Protein AF-A0A9D8TPX3-F1 (afdb_monomer)

Mean predicted aligned error: 8.36 Å

Structure (mmCIF, N/CA/C/O backbone):
data_AF-A0A9D8TPX3-F1
#
_entry.id   AF-A0A9D8TPX3-F1
#
loop_
_atom_site.group_PDB
_atom_site.id
_atom_site.type_symbol
_atom_site.label_atom_id
_atom_site.label_alt_id
_atom_site.label_comp_id
_atom_site.label_asym_id
_atom_site.label_entity_id
_atom_site.label_seq_id
_atom_site.pdbx_PDB_ins_code
_atom_site.Cartn_x
_atom_site.Cartn_y
_atom_site.Cartn_z
_atom_site.occupancy
_atom_site.B_iso_or_equiv
_atom_site.auth_seq_id
_atom_site.auth_comp_id
_atom_site.auth_asym_id
_atom_site.auth_atom_id
_atom_site.pdbx_PDB_model_num
ATOM 1 N N . MET A 1 1 ? 10.895 -6.460 3.188 1.00 31.44 1 MET A N 1
ATOM 2 C CA . MET A 1 1 ? 9.768 -7.188 3.809 1.00 31.44 1 MET A CA 1
ATOM 3 C C . MET A 1 1 ? 9.771 -8.560 3.177 1.00 31.44 1 MET A C 1
ATOM 5 O O . MET A 1 1 ? 9.708 -8.625 1.962 1.00 31.44 1 MET A O 1
ATOM 9 N N . GLN A 1 2 ? 9.970 -9.607 3.968 1.00 29.22 2 GLN A N 1
ATOM 10 C CA . GLN A 1 2 ? 10.297 -10.954 3.487 1.00 29.22 2 GLN A CA 1
ATOM 11 C C . GLN A 1 2 ? 9.106 -11.906 3.665 1.00 29.22 2 GLN A C 1
ATOM 13 O O . GLN A 1 2 ? 9.267 -13.013 4.153 1.00 29.22 2 GLN A O 1
ATOM 18 N N . CYS A 1 3 ? 7.894 -11.410 3.399 1.00 34.66 3 CYS A N 1
ATOM 19 C CA . CYS A 1 3 ? 6.695 -12.238 3.454 1.00 34.66 3 CYS A CA 1
ATOM 20 C C . CYS A 1 3 ? 5.792 -11.882 2.271 1.00 34.66 3 CYS A C 1
ATOM 22 O O . CYS A 1 3 ? 5.006 -10.924 2.319 1.00 34.66 3 CYS A O 1
ATOM 24 N N . GLY A 1 4 ? 5.909 -12.657 1.194 1.00 38.91 4 GLY A N 1
ATOM 25 C CA . GLY A 1 4 ? 4.759 -12.908 0.328 1.00 38.91 4 GLY A CA 1
ATOM 26 C C . GLY A 1 4 ? 3.651 -13.586 1.145 1.00 38.91 4 GLY A C 1
ATOM 27 O O . GLY A 1 4 ? 3.927 -14.231 2.150 1.00 38.91 4 GLY A O 1
ATOM 28 N N . LYS A 1 5 ? 2.377 -13.442 0.763 1.00 46.66 5 LYS A N 1
ATOM 29 C CA . LYS A 1 5 ? 1.251 -14.022 1.532 1.00 46.66 5 LYS A CA 1
ATOM 30 C C . LYS A 1 5 ? 1.248 -15.561 1.588 1.00 46.66 5 LYS A C 1
ATOM 32 O O . LYS A 1 5 ? 0.529 -16.113 2.413 1.00 46.66 5 LYS A O 1
ATOM 37 N N . ASN A 1 6 ? 2.051 -16.219 0.749 1.00 42.62 6 ASN A N 1
ATOM 38 C CA . ASN A 1 6 ? 2.231 -17.675 0.729 1.00 42.62 6 ASN A CA 1
ATOM 39 C C . ASN A 1 6 ? 3.418 -18.147 1.583 1.00 42.62 6 ASN A C 1
ATOM 41 O O . ASN A 1 6 ? 3.546 -19.339 1.846 1.00 42.62 6 ASN A O 1
ATOM 45 N N . GLU A 1 7 ? 4.271 -17.230 2.041 1.00 49.31 7 GLU A N 1
ATOM 46 C CA . GLU A 1 7 ? 5.311 -17.550 3.009 1.00 49.31 7 GLU A CA 1
ATOM 47 C C . GLU A 1 7 ? 4.696 -17.462 4.401 1.00 49.31 7 GLU A C 1
ATOM 49 O O . GLU A 1 7 ? 4.294 -16.392 4.871 1.00 49.31 7 GLU A O 1
ATOM 54 N N . PHE A 1 8 ? 4.605 -18.607 5.071 1.00 56.69 8 PHE A N 1
ATOM 55 C CA . PHE A 1 8 ? 4.251 -18.621 6.478 1.00 56.69 8 PHE A CA 1
ATOM 56 C C . PHE A 1 8 ? 5.347 -17.890 7.251 1.00 56.69 8 PHE A C 1
ATOM 58 O O . PHE A 1 8 ? 6.537 -18.186 7.126 1.00 56.69 8 PHE A O 1
ATOM 65 N N . SER A 1 9 ? 4.940 -16.927 8.075 1.00 62.47 9 SER A N 1
ATOM 66 C CA . SER A 1 9 ? 5.831 -16.381 9.087 1.00 62.47 9 SER A CA 1
ATOM 67 C C . SER A 1 9 ? 6.378 -17.534 9.938 1.00 62.47 9 SER A C 1
ATOM 69 O O . SER A 1 9 ? 5.677 -18.520 10.183 1.00 62.47 9 SER A O 1
ATOM 71 N N . ASN A 1 10 ? 7.615 -17.392 10.415 1.00 67.75 10 ASN A N 1
ATOM 72 C CA . ASN A 1 10 ? 8.197 -18.258 11.441 1.00 67.75 10 ASN A CA 1
ATOM 73 C C . ASN A 1 10 ? 8.081 -17.560 12.807 1.00 67.75 10 ASN A C 1
ATOM 75 O O . ASN A 1 10 ? 9.083 -17.053 13.322 1.00 67.75 10 ASN A O 1
ATOM 79 N N . PRO A 1 11 ? 6.869 -17.428 13.390 1.00 71.31 11 PRO A N 1
ATOM 80 C CA . PRO A 1 11 ? 6.713 -16.731 14.651 1.00 71.31 11 PRO A CA 1
ATOM 81 C C . PRO A 1 11 ? 7.379 -17.531 15.768 1.00 71.31 11 PRO A C 1
ATOM 83 O O . PRO A 1 11 ? 7.273 -18.755 15.839 1.00 71.31 11 PRO A O 1
ATOM 86 N N . THR A 1 12 ? 8.018 -16.831 16.703 1.00 75.00 12 THR A N 1
ATOM 87 C CA . THR A 1 12 ? 8.433 -17.471 17.951 1.00 75.00 12 THR A CA 1
ATOM 88 C C . THR A 1 12 ? 7.216 -17.658 18.856 1.00 75.00 12 THR A C 1
ATOM 90 O O . THR A 1 12 ? 6.515 -16.698 19.200 1.00 75.00 12 THR A O 1
ATOM 93 N N . TYR A 1 13 ? 6.958 -18.910 19.231 1.00 81.25 13 TYR A N 1
ATOM 94 C CA . TYR A 1 13 ? 5.854 -19.333 20.095 1.00 81.25 13 TYR A CA 1
ATOM 95 C C . TYR A 1 13 ? 6.186 -19.118 21.575 1.00 81.25 13 TYR A C 1
ATOM 97 O O . TYR A 1 13 ? 6.232 -20.048 22.377 1.00 81.25 13 TYR A O 1
ATOM 105 N N . GLU A 1 14 ? 6.463 -17.871 21.934 1.00 84.12 14 GLU A N 1
ATOM 106 C CA . GLU A 1 14 ? 6.859 -17.500 23.287 1.00 84.12 14 GLU A CA 1
ATOM 107 C C . GLU A 1 14 ? 5.661 -17.063 24.136 1.00 84.12 14 GLU A C 1
ATOM 109 O O . GLU A 1 14 ? 4.784 -16.315 23.694 1.00 84.12 14 GLU A O 1
ATOM 114 N N . PHE A 1 15 ? 5.663 -17.473 25.405 1.00 86.62 15 PHE A N 1
ATOM 115 C CA . PHE A 1 15 ? 4.741 -16.976 26.428 1.00 86.62 15 PHE A CA 1
ATOM 116 C C . PHE A 1 15 ? 5.252 -15.654 27.010 1.00 86.62 15 PHE A C 1
ATOM 118 O O . PHE A 1 15 ? 5.532 -15.536 28.201 1.00 86.62 15 PHE A O 1
ATOM 125 N N . THR A 1 16 ? 5.403 -14.657 26.144 1.00 88.94 16 THR A N 1
ATOM 126 C CA . THR A 1 16 ? 5.847 -13.308 26.502 1.00 88.94 16 THR A CA 1
ATOM 127 C C . THR A 1 16 ? 4.695 -12.314 26.402 1.00 88.94 16 THR A C 1
ATOM 129 O O . THR A 1 16 ? 3.761 -12.479 25.609 1.00 88.94 16 THR A O 1
ATOM 132 N N . SER A 1 17 ? 4.739 -11.290 27.257 1.00 88.00 17 SER A N 1
ATOM 133 C CA . SER A 1 17 ? 3.753 -10.209 27.243 1.00 88.00 17 SER A CA 1
ATOM 134 C C . SER A 1 17 ? 4.043 -9.257 26.085 1.00 88.00 17 SER A C 1
ATOM 136 O O . SER A 1 17 ? 5.183 -8.818 25.939 1.00 88.00 17 SER A O 1
ATOM 138 N N . LYS A 1 18 ? 3.026 -8.904 25.293 1.00 89.00 18 LYS A N 1
ATOM 139 C CA . LYS A 1 18 ? 3.159 -7.960 24.167 1.00 89.00 18 LYS A CA 1
ATOM 140 C C . LYS A 1 18 ? 3.254 -6.500 24.624 1.00 89.00 18 LYS A C 1
ATOM 142 O O . LYS A 1 18 ? 3.856 -5.678 23.947 1.00 89.00 18 LYS A O 1
ATOM 147 N N . PHE A 1 19 ? 2.672 -6.181 25.777 1.00 89.06 19 PHE A N 1
ATOM 148 C CA . PHE A 1 19 ? 2.662 -4.845 26.380 1.00 89.06 19 PHE A CA 1
ATOM 149 C C . PHE A 1 19 ? 2.569 -4.950 27.910 1.00 89.06 19 PHE A C 1
ATOM 151 O O . PHE A 1 19 ? 2.431 -6.047 28.463 1.00 89.06 19 PHE A O 1
ATOM 158 N N . LYS A 1 20 ? 2.654 -3.822 28.627 1.00 89.44 20 LYS A N 1
ATOM 159 C CA . LYS A 1 20 ? 2.427 -3.807 30.079 1.00 89.44 20 LYS A CA 1
ATOM 160 C C . LYS A 1 20 ? 0.943 -4.041 30.342 1.00 89.44 20 LYS A C 1
ATOM 162 O O . LYS A 1 20 ? 0.111 -3.281 29.865 1.00 89.44 20 LYS A O 1
ATOM 167 N N . LEU A 1 21 ? 0.608 -5.052 31.141 1.00 86.19 21 LEU A N 1
ATOM 168 C CA . LEU A 1 21 ? -0.785 -5.454 31.380 1.00 86.19 21 LEU A CA 1
ATOM 169 C C . LEU A 1 21 ? -1.695 -4.290 31.813 1.00 86.19 21 LEU A C 1
ATOM 171 O O . LEU A 1 21 ? -2.852 -4.242 31.413 1.00 86.19 21 LEU A O 1
ATOM 175 N N . PHE A 1 22 ? -1.186 -3.343 32.606 1.00 86.69 22 PHE A N 1
ATOM 176 C CA . PHE A 1 22 ? -1.988 -2.209 33.066 1.00 86.69 22 PHE A CA 1
ATOM 177 C C . PHE A 1 22 ? -2.320 -1.185 31.971 1.00 86.69 22 PHE A C 1
ATOM 179 O O . PHE A 1 22 ? -3.353 -0.526 32.078 1.00 86.69 22 PHE A O 1
ATOM 186 N N . ASP A 1 23 ? -1.526 -1.110 30.895 1.00 89.62 23 ASP A N 1
ATOM 187 C CA . ASP A 1 23 ? -1.824 -0.247 29.743 1.00 89.62 23 ASP A CA 1
ATOM 188 C C . ASP A 1 23 ? -3.117 -0.684 29.036 1.00 89.62 23 ASP A C 1
ATOM 190 O O . ASP A 1 23 ? -3.863 0.153 28.527 1.00 89.62 23 ASP A O 1
ATOM 194 N N . LEU A 1 24 ? -3.457 -1.977 29.115 1.00 92.00 24 LEU A N 1
ATOM 195 C CA . LEU A 1 24 ? -4.695 -2.541 28.578 1.00 92.00 24 LEU A CA 1
ATOM 196 C C . LEU A 1 24 ? -5.948 -1.899 29.182 1.00 92.00 24 LEU A C 1
ATOM 198 O O . LEU A 1 24 ? -6.939 -1.695 28.486 1.00 92.00 24 LEU A O 1
ATOM 202 N N . PHE A 1 25 ? -5.915 -1.576 30.478 1.00 90.31 25 PHE A N 1
ATOM 203 C CA . PHE A 1 25 ? -7.064 -0.971 31.151 1.00 90.31 25 PHE A CA 1
ATOM 204 C C . PHE A 1 25 ? -7.281 0.484 30.729 1.00 90.31 25 PHE A C 1
ATOM 206 O O . PHE A 1 25 ? -8.421 0.945 30.728 1.00 90.31 25 PHE A O 1
ATOM 213 N N . GLY A 1 26 ? -6.218 1.179 30.310 1.00 91.12 26 GLY A N 1
ATOM 214 C CA . GLY A 1 26 ? -6.318 2.513 29.718 1.00 91.12 26 GLY A CA 1
ATOM 215 C C . GLY A 1 26 ? -7.141 2.521 28.427 1.00 91.12 26 GLY A C 1
ATOM 216 O O . GLY A 1 26 ? -7.861 3.480 28.178 1.00 91.12 26 GLY A O 1
ATOM 217 N N . MET A 1 27 ? -7.141 1.421 27.663 1.00 93.12 27 MET A N 1
ATOM 218 C CA . MET A 1 27 ? -7.883 1.313 26.395 1.00 93.12 27 MET A CA 1
ATOM 219 C C . MET A 1 27 ? -9.403 1.256 26.531 1.00 93.12 27 MET A C 1
ATOM 221 O O . MET A 1 27 ? -10.109 1.294 25.525 1.00 93.12 27 MET A O 1
ATOM 225 N N . PHE A 1 28 ? -9.923 1.168 27.755 1.00 93.44 28 PHE A N 1
ATOM 226 C CA . PHE A 1 28 ? -11.355 1.280 28.022 1.00 93.44 28 PHE A CA 1
ATOM 227 C C . PHE A 1 28 ? -11.825 2.729 28.210 1.00 93.44 28 PHE A C 1
ATOM 229 O O . PHE A 1 28 ? -13.019 2.934 28.406 1.00 93.44 28 PHE A O 1
ATOM 236 N N . LEU A 1 29 ? -10.932 3.722 28.177 1.00 92.06 29 LEU A N 1
ATOM 237 C CA . LEU A 1 29 ? -11.278 5.134 28.362 1.00 92.06 29 LEU A CA 1
ATOM 238 C C . LEU A 1 29 ? -11.762 5.795 27.063 1.00 92.06 29 LEU A C 1
ATOM 240 O O . LEU A 1 29 ? -11.416 5.364 25.963 1.00 92.06 29 LEU A O 1
ATOM 244 N N . PHE A 1 30 ? -12.544 6.868 27.205 1.00 90.00 30 PHE A N 1
ATOM 245 C CA . PHE A 1 30 ? -13.313 7.533 26.142 1.00 90.00 30 PHE A CA 1
ATOM 246 C C . PHE A 1 30 ? -12.545 7.842 24.846 1.00 90.00 30 PHE A C 1
ATOM 248 O O . PHE A 1 30 ? -13.096 7.724 23.750 1.00 90.00 30 PHE A O 1
ATOM 255 N N . ASN A 1 31 ? -11.281 8.240 24.965 1.00 89.06 31 ASN A N 1
ATOM 256 C CA . ASN A 1 31 ? -10.441 8.677 23.848 1.00 89.06 31 ASN A CA 1
ATOM 257 C C . ASN A 1 31 ? -9.099 7.929 23.801 1.00 89.06 31 ASN A C 1
ATOM 259 O O . ASN A 1 31 ? -8.080 8.477 23.383 1.00 89.06 31 ASN A O 1
ATOM 263 N N . ALA A 1 32 ? -9.069 6.696 24.302 1.00 89.69 32 ALA A N 1
ATOM 264 C CA . ALA A 1 32 ? -7.866 5.884 24.240 1.00 89.69 32 ALA A CA 1
ATOM 265 C C . ALA A 1 32 ? -7.685 5.330 22.820 1.00 89.69 32 ALA A C 1
ATOM 267 O O . ALA A 1 32 ? -8.500 4.546 22.334 1.00 89.69 32 ALA A O 1
ATOM 268 N N . SER A 1 33 ? -6.606 5.747 22.165 1.00 87.81 33 SER A N 1
ATOM 269 C CA . SER A 1 33 ? -6.192 5.284 20.841 1.00 87.81 33 SER A CA 1
ATOM 270 C C . SER A 1 33 ? -4.674 5.098 20.822 1.00 87.81 33 SER A C 1
ATOM 272 O O . SER A 1 33 ? -3.963 5.679 21.642 1.00 87.81 33 SER A O 1
ATOM 274 N N . ASP A 1 34 ? -4.187 4.238 19.932 1.00 89.50 34 ASP A N 1
ATOM 275 C CA . ASP A 1 34 ? -2.757 3.954 19.778 1.00 89.50 34 ASP A CA 1
ATOM 276 C C . ASP A 1 34 ? -2.401 3.926 18.288 1.00 89.50 34 ASP A C 1
ATOM 278 O O . ASP A 1 34 ? -2.399 4.965 17.634 1.00 89.50 34 ASP A O 1
ATOM 282 N N . THR A 1 35 ? -2.166 2.745 17.720 1.00 88.81 35 THR A N 1
ATOM 283 C CA . THR A 1 35 ? -1.862 2.576 16.304 1.00 88.81 35 THR A CA 1
ATOM 284 C C . THR A 1 35 ? -2.480 1.291 15.773 1.00 88.81 35 THR A C 1
ATOM 286 O O . THR A 1 35 ? -2.750 0.348 16.518 1.00 88.81 35 THR A O 1
ATOM 289 N N . VAL A 1 36 ? -2.705 1.236 14.463 1.00 88.06 36 VAL A N 1
ATOM 290 C CA . VAL A 1 36 ? -3.122 0.009 13.763 1.00 88.06 36 VAL A CA 1
ATOM 291 C C . VAL A 1 36 ? -1.937 -0.793 13.207 1.00 88.06 36 VAL A C 1
ATOM 293 O O . VAL A 1 36 ? -2.132 -1.861 12.618 1.00 88.06 36 VAL A O 1
ATOM 296 N N . ARG A 1 37 ? -0.713 -0.287 13.396 1.00 87.19 37 ARG A N 1
ATOM 297 C CA . ARG A 1 37 ? 0.564 -0.912 13.021 1.00 87.19 37 ARG A CA 1
ATOM 298 C C . ARG A 1 37 ? 0.835 -2.195 13.837 1.00 87.19 37 ARG A C 1
ATOM 300 O O . ARG A 1 37 ? 0.151 -2.436 14.834 1.00 87.19 37 ARG A O 1
ATOM 307 N N . PRO A 1 38 ? 1.832 -3.021 13.453 1.00 82.69 38 PRO A N 1
ATOM 308 C CA . PRO A 1 38 ? 2.113 -4.299 14.120 1.00 82.69 38 PRO A CA 1
ATOM 309 C C . PRO A 1 38 ? 2.351 -4.241 15.639 1.00 82.69 38 PRO A C 1
ATOM 311 O O . PRO A 1 38 ? 2.154 -5.249 16.307 1.00 82.69 38 PRO A O 1
ATOM 314 N N . ASP A 1 39 ? 2.730 -3.096 16.207 1.00 83.00 39 ASP A N 1
ATOM 315 C CA . ASP A 1 39 ? 2.963 -2.950 17.655 1.00 83.00 39 ASP A CA 1
ATOM 316 C C . ASP A 1 39 ? 1.781 -2.317 18.410 1.00 83.00 39 ASP A C 1
ATOM 318 O O . ASP A 1 39 ? 1.874 -2.053 19.609 1.00 83.00 39 ASP A O 1
ATOM 322 N N . GLY A 1 40 ? 0.666 -2.077 17.716 1.00 88.75 40 GLY A N 1
ATOM 323 C CA . GLY A 1 40 ? -0.497 -1.393 18.268 1.00 88.75 40 GLY A CA 1
ATOM 324 C C . GLY A 1 40 ? -1.249 -2.196 19.319 1.00 88.75 40 GLY A C 1
ATOM 325 O O . GLY A 1 40 ? -1.281 -3.428 19.265 1.00 88.75 40 GLY A O 1
ATOM 326 N N . MET A 1 41 ? -1.881 -1.493 20.258 1.00 91.69 41 MET A N 1
ATOM 327 C CA . MET A 1 41 ? -2.720 -2.048 21.324 1.00 91.69 41 MET A CA 1
ATOM 328 C C . MET A 1 41 ? -4.155 -2.410 20.889 1.00 91.69 41 MET A C 1
ATOM 330 O O . MET A 1 41 ? -4.639 -1.947 19.855 1.00 91.69 41 MET A O 1
ATOM 334 N N . PRO A 1 42 ? -4.878 -3.255 21.656 1.00 92.62 42 PRO A N 1
ATOM 335 C CA . PRO A 1 42 ? -6.264 -3.589 21.335 1.00 92.62 42 PRO A CA 1
ATOM 336 C C . PRO A 1 42 ? -7.199 -2.396 21.535 1.00 92.62 42 PRO A C 1
ATOM 338 O O . PRO A 1 42 ? -7.111 -1.674 22.525 1.00 92.62 42 PRO A O 1
ATOM 341 N N . ILE A 1 43 ? -8.151 -2.243 20.617 1.00 90.81 43 ILE A N 1
ATOM 342 C CA . ILE A 1 43 ? -9.197 -1.220 20.678 1.00 90.81 43 ILE A CA 1
ATOM 343 C C . ILE A 1 43 ? -10.313 -1.758 21.579 1.00 90.81 43 ILE A C 1
ATOM 345 O O . ILE A 1 43 ? -10.982 -2.719 21.206 1.00 90.81 43 ILE A O 1
ATOM 349 N N . LEU A 1 44 ? -10.482 -1.194 22.781 1.00 93.75 44 LEU A N 1
ATOM 350 C CA . LEU A 1 44 ? -11.328 -1.788 23.833 1.00 93.75 44 LEU A CA 1
ATOM 351 C C . LEU A 1 44 ? -12.466 -0.900 24.342 1.00 93.75 44 LEU A C 1
ATOM 353 O O . LEU A 1 44 ? -13.273 -1.358 25.155 1.00 93.75 44 L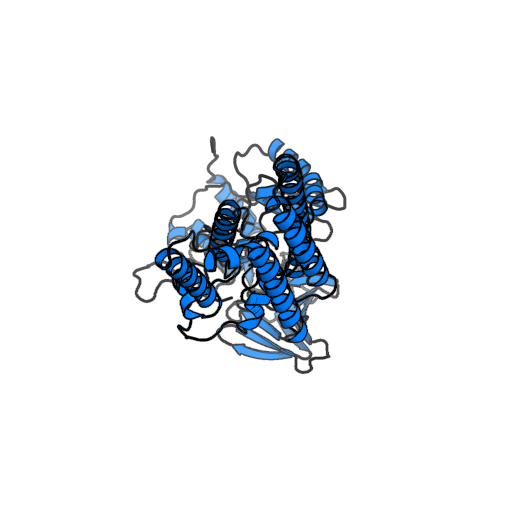EU A O 1
ATOM 357 N N . TYR A 1 45 ? -12.574 0.339 23.868 1.00 93.81 45 TYR A N 1
ATOM 358 C CA . TYR A 1 45 ? -13.607 1.249 24.339 1.00 93.81 45 TYR A CA 1
ATOM 359 C C . TYR A 1 45 ? -15.020 0.717 24.031 1.00 93.81 45 TYR A C 1
ATOM 361 O O . TYR A 1 45 ? -15.388 0.485 22.880 1.00 93.81 45 TYR A O 1
ATOM 369 N N . CYS A 1 46 ? -15.824 0.514 25.081 1.00 94.31 46 CYS A N 1
ATOM 370 C CA . CYS A 1 46 ? -17.171 -0.069 24.999 1.00 94.31 46 CYS A CA 1
ATOM 371 C C . CYS A 1 46 ? -18.279 0.849 25.552 1.00 94.31 46 CYS A C 1
ATOM 373 O O . CYS A 1 46 ? -19.393 0.386 25.818 1.00 94.31 46 CYS A O 1
ATOM 375 N N . GLY A 1 47 ? -17.970 2.131 25.767 1.00 95.25 47 GLY A N 1
ATOM 376 C CA . GLY A 1 47 ? -18.856 3.110 26.399 1.00 95.25 47 GLY A CA 1
ATOM 377 C C . GLY A 1 47 ? -18.800 3.084 27.930 1.00 95.25 47 GLY A C 1
ATOM 378 O O . GLY A 1 47 ? -18.799 2.023 28.564 1.00 95.25 47 GLY A O 1
ATOM 379 N N . VAL A 1 48 ? -18.822 4.267 28.540 1.00 95.81 48 VAL A N 1
ATOM 380 C CA . VAL A 1 48 ? -18.755 4.480 29.992 1.00 95.81 48 VAL A CA 1
ATOM 381 C C . VAL A 1 48 ? -19.944 3.844 30.699 1.00 95.81 48 VAL A C 1
ATOM 383 O O . VAL A 1 48 ? -19.792 3.254 31.770 1.00 95.81 48 VAL A O 1
ATOM 386 N N . LEU A 1 49 ? -21.133 3.902 30.092 1.00 96.25 49 LEU A N 1
ATOM 387 C CA . LEU A 1 49 ? -22.314 3.241 30.643 1.00 96.25 49 LEU A CA 1
ATOM 388 C C . LEU A 1 49 ? -22.097 1.726 30.782 1.00 96.25 49 LEU A C 1
ATOM 390 O O . LEU A 1 49 ? -22.486 1.143 31.795 1.00 96.25 49 LEU A O 1
ATOM 394 N N . SER A 1 50 ? -21.446 1.088 29.807 1.00 96.00 50 SER A N 1
ATOM 395 C CA . SER A 1 50 ? -21.139 -0.343 29.872 1.00 96.00 50 SER A CA 1
ATOM 396 C C . SER A 1 50 ? -20.196 -0.647 31.032 1.00 96.00 50 SER A C 1
ATOM 398 O O . SER A 1 50 ? -20.473 -1.552 31.819 1.00 96.00 50 SER A O 1
ATOM 400 N N . LEU A 1 51 ? -19.136 0.153 31.199 1.00 94.44 51 LEU A N 1
ATOM 401 C CA . LEU A 1 51 ? -18.179 0.019 32.304 1.00 94.44 51 LEU A CA 1
ATOM 402 C C . LEU A 1 51 ? -18.830 0.238 33.673 1.00 94.44 51 LEU A C 1
ATOM 404 O O . LEU A 1 51 ? -18.528 -0.481 34.622 1.00 94.44 51 LEU A O 1
ATOM 408 N N . LEU A 1 52 ? -19.765 1.185 33.772 1.00 94.50 52 LEU A N 1
ATOM 409 C CA . LEU A 1 52 ? -20.530 1.455 34.990 1.00 94.50 52 LEU A CA 1
ATOM 410 C C . LEU A 1 52 ? -21.419 0.269 35.394 1.00 94.50 52 LEU A C 1
ATOM 412 O O . LEU A 1 52 ? -21.552 -0.044 36.580 1.00 94.50 52 LEU A O 1
ATOM 416 N N . LEU A 1 53 ? -22.064 -0.365 34.414 1.00 94.12 53 LEU A N 1
ATOM 417 C CA . LEU A 1 53 ? -23.033 -1.438 34.636 1.00 94.12 53 LEU A CA 1
ATOM 418 C C . LEU A 1 53 ? -22.379 -2.818 34.759 1.00 94.12 53 LEU A C 1
ATOM 420 O O . LEU A 1 53 ? -22.962 -3.714 35.373 1.00 94.12 53 LEU A O 1
ATOM 424 N N . LEU A 1 54 ? -21.172 -3.005 34.222 1.00 93.88 54 LEU A N 1
ATOM 425 C CA . LEU A 1 54 ? -20.483 -4.293 34.229 1.00 93.88 54 LEU A CA 1
ATOM 426 C C . LEU A 1 54 ? -20.338 -4.897 35.638 1.00 93.88 54 LEU A C 1
ATOM 428 O O . LEU A 1 54 ? -20.716 -6.056 35.826 1.00 93.88 54 LEU A O 1
ATOM 432 N N . PRO A 1 55 ? -19.882 -4.154 36.670 1.00 92.62 55 PRO A N 1
ATOM 433 C CA . PRO A 1 55 ? -19.749 -4.713 38.012 1.00 92.62 55 PRO A CA 1
ATOM 434 C C . PRO A 1 55 ? -21.103 -5.119 38.612 1.00 92.62 55 PRO A C 1
ATOM 436 O O . PRO A 1 55 ? -21.172 -6.064 39.403 1.00 92.62 55 PRO A O 1
ATOM 439 N N . LEU A 1 56 ? -22.204 -4.470 38.205 1.00 90.69 56 LEU A N 1
ATOM 440 C CA . LEU A 1 56 ? -23.548 -4.853 38.643 1.00 90.69 56 LEU A CA 1
ATOM 441 C C . LEU A 1 56 ? -23.914 -6.254 38.159 1.00 90.69 56 LEU A C 1
ATOM 443 O O . LEU A 1 56 ? -24.538 -6.991 38.924 1.00 90.69 56 LEU A O 1
ATOM 447 N N . PHE A 1 57 ? -23.495 -6.665 36.958 1.00 92.62 57 PHE A N 1
ATOM 448 C CA . PHE A 1 57 ? -23.692 -8.040 36.487 1.00 92.62 57 PHE A CA 1
ATOM 449 C C . PHE A 1 57 ? -23.073 -9.058 37.457 1.00 92.62 57 PHE A C 1
ATOM 451 O O . PHE A 1 57 ? -23.711 -10.043 37.832 1.00 92.62 57 PHE A O 1
ATOM 458 N N . PHE A 1 58 ? -21.856 -8.785 37.937 1.00 91.25 58 PHE A N 1
ATOM 459 C CA . PHE A 1 58 ? -21.116 -9.696 38.808 1.00 91.25 58 PHE A CA 1
ATOM 460 C C . PHE A 1 58 ? -21.547 -9.645 40.277 1.00 91.25 58 PHE A C 1
ATOM 462 O O . PHE A 1 58 ? -21.360 -10.627 40.992 1.00 91.25 58 PHE A O 1
ATOM 469 N N . ILE A 1 59 ? -22.160 -8.559 40.750 1.00 88.12 59 ILE A N 1
ATOM 470 C CA . ILE A 1 59 ? -22.594 -8.428 42.155 1.00 88.12 59 ILE A CA 1
ATOM 471 C C . ILE A 1 59 ? -24.063 -8.844 42.339 1.00 88.12 59 ILE A C 1
ATOM 473 O O . ILE A 1 59 ? -24.447 -9.367 43.391 1.00 88.12 59 ILE A O 1
ATOM 477 N N . THR A 1 60 ? -24.903 -8.644 41.321 1.00 84.19 60 THR A N 1
ATOM 478 C CA . THR A 1 60 ? -26.353 -8.838 41.436 1.00 84.19 60 THR A CA 1
ATOM 479 C C . THR A 1 60 ? -26.716 -10.313 41.618 1.00 84.19 60 THR A C 1
ATOM 481 O O . THR A 1 60 ? -26.417 -11.164 40.784 1.00 84.19 60 THR A O 1
ATOM 484 N N . ARG A 1 61 ? -27.459 -10.623 42.691 1.00 83.69 61 ARG A N 1
ATOM 485 C CA . ARG A 1 61 ? -27.912 -11.995 43.013 1.00 83.69 61 ARG A CA 1
ATOM 486 C C . ARG A 1 61 ? -28.947 -12.573 42.037 1.00 83.69 61 ARG A C 1
ATOM 488 O O . ARG A 1 61 ? -29.263 -13.753 42.131 1.00 83.69 61 ARG A O 1
ATOM 495 N N . ARG A 1 62 ? -29.473 -11.758 41.116 1.00 86.12 62 ARG A N 1
ATOM 496 C CA . ARG A 1 62 ? -30.383 -12.192 40.041 1.00 86.12 62 ARG A CA 1
ATOM 497 C C . ARG A 1 62 ? -29.707 -13.190 39.095 1.00 86.12 62 ARG A C 1
ATOM 499 O O . ARG A 1 62 ? -30.389 -14.062 38.569 1.00 86.12 62 ARG A O 1
ATOM 506 N N . PHE A 1 63 ? -28.389 -13.084 38.912 1.00 89.56 63 PHE A N 1
ATOM 507 C CA . PHE A 1 63 ? -27.615 -13.985 38.060 1.00 89.56 63 PHE A CA 1
ATOM 508 C C . PHE A 1 63 ? -26.985 -15.114 38.873 1.00 89.56 63 PHE A C 1
ATOM 510 O O . PHE A 1 63 ? -26.447 -14.914 39.970 1.00 89.56 63 PHE A O 1
ATOM 517 N N . ARG A 1 64 ? -27.033 -16.330 38.323 1.00 93.56 64 ARG A N 1
ATOM 518 C CA . ARG A 1 64 ? -26.488 -17.518 38.993 1.00 93.56 64 ARG A CA 1
ATOM 519 C C . ARG A 1 64 ? -24.970 -17.377 39.134 1.00 93.56 64 ARG A C 1
ATOM 521 O O . ARG A 1 64 ? -24.305 -16.811 38.275 1.00 93.56 64 ARG A O 1
ATOM 528 N N . VAL A 1 65 ? -24.391 -17.921 40.208 1.00 94.19 65 VAL A N 1
ATOM 529 C CA . VAL A 1 65 ? -22.927 -17.867 40.431 1.00 94.19 65 VAL A CA 1
ATOM 530 C C . VAL A 1 65 ? -22.165 -18.493 39.258 1.00 94.19 65 VAL A C 1
ATOM 532 O O . VAL A 1 65 ? -21.220 -17.892 38.766 1.00 94.19 65 VAL A O 1
ATOM 535 N N . ARG A 1 66 ? -22.618 -19.653 38.759 1.00 95.69 66 ARG A N 1
ATOM 536 C CA . ARG A 1 66 ? -21.996 -20.347 37.615 1.00 95.69 66 ARG A CA 1
ATOM 537 C C . ARG A 1 66 ? -21.930 -19.477 36.359 1.00 95.69 66 ARG A C 1
ATOM 539 O O . ARG A 1 66 ? -20.918 -19.473 35.677 1.00 95.69 66 ARG A O 1
ATOM 546 N N . GLU A 1 67 ? -22.990 -18.723 36.089 1.00 95.44 67 GLU A N 1
ATOM 547 C CA . GLU A 1 67 ? -23.062 -17.812 34.947 1.00 95.44 67 GLU A CA 1
ATOM 548 C C . GLU A 1 67 ? -22.069 -16.654 35.083 1.00 95.44 67 GLU A C 1
ATOM 550 O O . GLU A 1 67 ? -21.346 -16.348 34.142 1.00 95.44 67 GLU A O 1
ATOM 555 N N . ARG A 1 68 ? -21.975 -16.055 36.275 1.00 94.94 68 ARG A N 1
ATOM 556 C CA . ARG A 1 68 ? -21.006 -14.987 36.557 1.00 94.94 68 ARG A CA 1
ATOM 557 C C . ARG A 1 68 ? -19.561 -15.478 36.463 1.00 94.94 68 ARG A C 1
ATOM 559 O O . ARG A 1 68 ? -18.722 -14.777 35.913 1.00 94.94 68 ARG A O 1
ATOM 566 N N . LEU A 1 69 ? -19.274 -16.683 36.957 1.00 96.44 69 LEU A N 1
ATOM 567 C CA . LEU A 1 69 ? -17.944 -17.289 36.844 1.00 96.44 69 LEU A CA 1
ATOM 568 C C . LEU A 1 69 ? -17.585 -17.611 35.390 1.00 96.44 69 LEU A C 1
ATOM 570 O O . LEU A 1 69 ? -16.468 -17.328 34.976 1.00 96.44 69 LEU A O 1
ATOM 574 N N . ALA A 1 70 ? -18.528 -18.139 34.603 1.00 96.94 70 ALA A N 1
ATOM 575 C CA . ALA A 1 70 ? -18.314 -18.387 33.179 1.00 96.94 70 ALA A CA 1
ATOM 576 C C . ALA A 1 70 ? -18.061 -17.082 32.404 1.00 96.94 70 ALA A C 1
ATOM 578 O O . ALA A 1 70 ? -17.135 -17.014 31.602 1.00 96.94 70 ALA A O 1
ATOM 579 N N . ALA A 1 71 ? -18.831 -16.026 32.688 1.00 96.81 71 ALA A N 1
ATOM 580 C CA . ALA A 1 71 ? -18.619 -14.707 32.096 1.00 96.81 71 ALA A CA 1
ATOM 581 C C . ALA A 1 71 ? -17.238 -14.132 32.450 1.00 96.81 71 ALA A C 1
ATOM 583 O O . ALA A 1 71 ? -16.527 -13.665 31.564 1.00 96.81 71 ALA A O 1
ATOM 584 N N . ALA A 1 72 ? -16.836 -14.210 33.724 1.00 96.88 72 ALA A N 1
ATOM 585 C CA . ALA A 1 72 ? -15.518 -13.761 34.167 1.00 96.88 72 ALA A CA 1
ATOM 586 C C . ALA A 1 72 ? -14.394 -14.558 33.490 1.00 96.88 72 ALA A C 1
ATOM 588 O O . ALA A 1 72 ? -13.422 -13.965 33.037 1.00 96.88 72 ALA A O 1
ATOM 589 N N . LEU A 1 73 ? -14.549 -15.881 33.373 1.00 97.75 73 LEU A N 1
ATOM 590 C CA . LEU A 1 73 ? -13.576 -16.743 32.708 1.00 97.75 73 LEU A CA 1
ATOM 591 C C . LEU A 1 73 ? -13.383 -16.340 31.242 1.00 97.75 73 LEU A C 1
ATOM 593 O O . LEU A 1 73 ? -12.251 -16.123 30.834 1.00 97.75 73 LEU A O 1
ATOM 597 N N . ILE A 1 74 ? -14.467 -16.168 30.478 1.00 97.50 74 ILE A N 1
ATOM 598 C CA . ILE A 1 74 ? -14.379 -15.780 29.060 1.00 97.50 74 ILE A CA 1
ATOM 599 C C . ILE A 1 74 ? -13.727 -14.397 28.904 1.00 97.50 74 ILE A C 1
ATOM 601 O O . ILE A 1 74 ? -12.862 -14.222 28.046 1.00 97.50 74 ILE A O 1
ATOM 605 N N . VAL A 1 75 ? -14.093 -13.423 29.748 1.00 96.81 75 VAL A N 1
ATOM 606 C CA . VAL A 1 75 ? -13.475 -12.085 29.739 1.00 96.81 75 VAL A CA 1
ATOM 607 C C . VAL A 1 75 ? -11.975 -12.174 30.028 1.00 96.81 75 VAL A C 1
ATOM 609 O O . VAL A 1 75 ? -11.179 -11.598 29.290 1.00 96.81 75 VAL A O 1
ATOM 612 N N . LEU A 1 76 ? -11.574 -12.928 31.055 1.00 96.12 76 LEU A N 1
ATOM 613 C CA . LEU A 1 76 ? -10.164 -13.117 31.401 1.00 96.12 76 LEU A CA 1
ATOM 614 C C . LEU A 1 76 ? -9.392 -13.842 30.293 1.00 96.12 76 LEU A C 1
ATOM 616 O O . LEU A 1 76 ? -8.261 -13.460 30.007 1.00 96.12 76 LEU A O 1
ATOM 620 N N . THR A 1 77 ? -9.994 -14.834 29.631 1.00 96.56 77 THR A N 1
ATOM 621 C CA . THR A 1 77 ? -9.387 -15.522 28.482 1.00 96.56 77 THR A CA 1
ATOM 622 C C . THR A 1 77 ? -9.122 -14.560 27.325 1.00 96.56 77 THR A C 1
ATOM 624 O O . THR A 1 77 ? -8.041 -14.604 26.737 1.00 96.56 77 THR A O 1
ATOM 627 N N . LEU A 1 78 ? -10.060 -13.662 27.010 1.00 96.44 78 LEU A N 1
ATOM 628 C CA . LEU A 1 78 ? -9.867 -12.662 25.954 1.00 96.44 78 LEU A CA 1
ATOM 629 C C . LEU A 1 78 ? -8.803 -11.623 26.337 1.00 96.44 78 LEU A C 1
ATOM 631 O O . LEU A 1 78 ? -7.919 -11.342 25.535 1.00 96.44 78 LEU A O 1
ATOM 635 N N . LEU A 1 79 ? -8.813 -11.119 27.576 1.00 95.50 79 LEU A N 1
ATOM 636 C CA . LEU A 1 79 ? -7.783 -10.187 28.062 1.00 95.50 79 LEU A CA 1
ATOM 637 C C . LEU A 1 79 ? -6.377 -10.813 28.044 1.00 95.50 79 LEU A C 1
ATOM 639 O O . LEU A 1 79 ? -5.409 -10.168 27.633 1.00 95.50 79 LEU A O 1
ATOM 643 N N . ALA A 1 80 ? -6.268 -12.084 28.443 1.00 94.56 80 ALA A N 1
ATOM 644 C CA . ALA A 1 80 ? -5.029 -12.848 28.346 1.00 94.56 80 ALA A CA 1
ATOM 645 C C . ALA A 1 80 ? -4.606 -13.062 26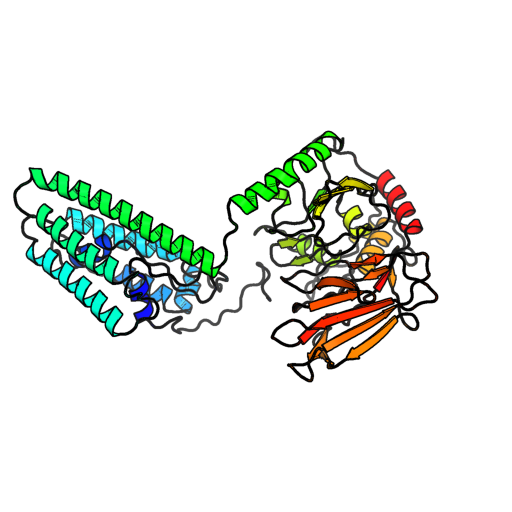.886 1.00 94.56 80 ALA A C 1
ATOM 647 O O . ALA A 1 80 ? -3.416 -12.981 26.590 1.00 94.56 80 ALA A O 1
ATOM 648 N N . SER A 1 81 ? -5.566 -13.266 25.976 1.00 95.12 81 SER A N 1
ATOM 649 C CA . SER A 1 81 ? -5.293 -13.416 24.542 1.00 95.12 81 SER A CA 1
ATOM 650 C C . SER A 1 81 ? -4.660 -12.170 23.935 1.00 95.12 81 SER A C 1
ATOM 652 O O . SER A 1 81 ? -3.713 -12.295 23.171 1.00 95.12 81 SER A O 1
ATOM 654 N N . PHE A 1 82 ? -5.098 -10.973 24.338 1.00 94.25 82 PHE A N 1
ATOM 655 C CA . PHE A 1 82 ? -4.455 -9.736 23.883 1.00 94.25 82 PHE A CA 1
ATOM 656 C C . PHE A 1 82 ? -3.042 -9.565 24.450 1.00 94.25 82 PHE A C 1
ATOM 658 O O . PHE A 1 82 ? -2.174 -8.997 23.796 1.00 94.25 82 PHE A O 1
ATOM 665 N N . SER A 1 83 ? -2.819 -10.025 25.683 1.00 92.69 83 SER A N 1
ATOM 666 C CA . SER A 1 83 ? -1.581 -9.759 26.419 1.00 92.69 83 SER A CA 1
ATOM 667 C C . SER A 1 83 ? -0.464 -10.747 26.081 1.00 92.69 83 SER A C 1
ATOM 669 O O . SER A 1 83 ? 0.697 -10.351 26.032 1.00 92.69 83 SER A O 1
ATOM 671 N N . VAL A 1 84 ? -0.785 -12.024 25.852 1.00 92.38 84 VAL A N 1
ATOM 672 C CA . VAL A 1 84 ? 0.201 -13.096 25.642 1.00 92.38 84 VAL A CA 1
ATOM 673 C C . VAL A 1 84 ? 0.378 -13.370 24.153 1.00 92.38 84 VAL A C 1
ATOM 675 O O . VAL A 1 84 ? -0.562 -13.801 23.487 1.00 92.38 84 VAL A O 1
ATOM 678 N N . LYS A 1 85 ? 1.610 -13.219 23.651 1.00 89.88 85 LYS A N 1
ATOM 679 C CA . LYS A 1 85 ? 1.956 -13.415 22.231 1.00 89.88 85 LYS A CA 1
ATOM 680 C C . LYS A 1 85 ? 1.451 -14.743 21.668 1.00 89.88 85 LYS A C 1
ATOM 682 O O . LYS A 1 85 ? 0.817 -14.761 20.620 1.00 89.88 85 LYS A O 1
ATOM 687 N N . TYR A 1 86 ? 1.692 -15.844 22.377 1.00 90.50 86 TYR A N 1
ATOM 688 C CA . TYR A 1 86 ? 1.242 -17.166 21.943 1.00 90.50 86 TYR A CA 1
ATOM 689 C C . TYR A 1 86 ? -0.284 -17.272 21.791 1.00 90.50 86 TYR A C 1
ATOM 691 O O . TYR A 1 86 ? -0.768 -17.837 20.814 1.00 90.50 86 TYR A O 1
ATOM 699 N N . LEU A 1 87 ? -1.051 -16.712 22.731 1.00 92.56 87 LEU A N 1
ATOM 700 C CA . LEU A 1 87 ? -2.514 -16.759 22.676 1.00 92.56 87 LEU A CA 1
ATOM 701 C C . LEU A 1 87 ? -3.063 -15.872 21.555 1.00 92.56 87 LEU A C 1
ATOM 703 O O . LEU A 1 87 ? -4.004 -16.269 20.876 1.00 92.56 87 LEU A O 1
ATOM 707 N N . ASP A 1 88 ? -2.449 -14.712 21.322 1.00 91.31 88 ASP A N 1
ATOM 708 C CA . ASP A 1 88 ? -2.788 -13.838 20.200 1.00 91.31 88 ASP A CA 1
ATOM 709 C C . ASP A 1 88 ? -2.594 -14.546 18.850 1.00 91.31 88 ASP A C 1
ATOM 711 O O . ASP A 1 88 ? -3.453 -14.465 17.974 1.00 91.31 88 ASP A O 1
ATOM 715 N N . LEU A 1 89 ? -1.511 -15.315 18.696 1.00 89.81 89 LEU A N 1
ATOM 716 C CA . LEU A 1 89 ? -1.247 -16.090 17.480 1.00 89.81 89 LEU A CA 1
ATOM 717 C C . LEU A 1 89 ? -2.338 -17.131 17.193 1.00 89.81 89 LEU A C 1
ATOM 719 O O . LEU A 1 89 ? -2.646 -17.358 16.026 1.00 89.81 89 LEU A O 1
ATOM 723 N N . ILE A 1 90 ? -2.968 -17.728 18.212 1.00 91.75 90 ILE A N 1
ATOM 724 C CA . ILE A 1 90 ? -4.076 -18.684 18.013 1.00 91.75 90 ILE A CA 1
ATOM 725 C C . ILE A 1 90 ? -5.233 -18.013 17.261 1.00 91.75 90 ILE A C 1
ATOM 727 O O . ILE A 1 90 ? -5.771 -18.588 16.315 1.00 91.75 90 ILE A O 1
ATOM 731 N N . TRP A 1 91 ? -5.572 -16.771 17.621 1.00 91.19 91 TRP A N 1
ATOM 732 C CA . TRP A 1 91 ? -6.620 -15.991 16.948 1.00 91.19 91 TRP A CA 1
ATOM 733 C C . TRP A 1 91 ? -6.267 -15.609 15.506 1.00 91.19 91 TRP A C 1
ATOM 735 O O . TRP A 1 91 ? -7.155 -15.271 14.726 1.00 91.19 91 TRP A O 1
ATOM 745 N N . HIS A 1 92 ? -4.991 -15.718 15.142 1.00 87.06 92 HIS A N 1
ATOM 746 C CA . HIS A 1 92 ? -4.465 -15.454 13.807 1.00 87.06 92 HIS A CA 1
ATOM 747 C C . HIS A 1 92 ? -4.098 -16.727 13.038 1.00 87.06 92 HIS A C 1
ATOM 749 O O . HIS A 1 92 ? -3.362 -16.657 12.057 1.00 87.06 92 HIS A O 1
ATOM 755 N N . GLY A 1 93 ? -4.564 -17.901 13.477 1.00 88.50 93 GLY A N 1
ATOM 756 C CA . GLY A 1 93 ? -4.243 -19.163 12.804 1.00 88.50 93 GLY A CA 1
ATOM 757 C C . GLY A 1 93 ? -2.753 -19.509 12.864 1.00 88.50 93 GLY A C 1
ATOM 758 O O . GLY A 1 93 ? -2.212 -20.064 11.915 1.00 88.50 93 GLY A O 1
ATOM 759 N N . PHE A 1 94 ? -2.093 -19.162 13.973 1.00 87.94 94 PHE A N 1
ATOM 760 C CA . PHE A 1 94 ? -0.660 -19.352 14.221 1.00 87.94 94 PHE A CA 1
ATOM 761 C C . PHE A 1 94 ? 0.259 -18.548 13.294 1.00 87.94 94 PHE A C 1
ATOM 763 O O . PHE A 1 94 ? 1.404 -18.932 13.068 1.00 87.94 94 PHE A O 1
ATOM 770 N N . GLN A 1 95 ? -0.223 -17.414 12.783 1.00 81.88 95 GLN A N 1
ATOM 771 C CA . GLN A 1 95 ? 0.549 -16.498 11.947 1.00 81.88 95 GLN A CA 1
ATOM 772 C C . GLN A 1 95 ? 0.666 -15.123 12.590 1.00 81.88 95 GLN A C 1
ATOM 774 O O . GLN A 1 95 ? -0.271 -14.641 13.222 1.00 81.88 95 GLN A O 1
ATOM 779 N N . ALA A 1 96 ? 1.828 -14.485 12.439 1.00 81.12 96 ALA A N 1
ATOM 780 C CA . ALA A 1 96 ? 2.017 -13.132 12.938 1.00 81.12 96 ALA A CA 1
ATOM 781 C C . ALA A 1 96 ? 1.191 -12.144 12.088 1.00 81.12 96 ALA A C 1
ATOM 783 O O . ALA A 1 96 ? 1.425 -12.039 10.880 1.00 81.12 96 ALA A O 1
ATOM 784 N N . PRO A 1 97 ? 0.229 -11.410 12.676 1.00 76.31 97 PRO A N 1
ATOM 785 C CA . PRO A 1 97 ? -0.470 -10.352 11.959 1.00 76.31 97 PRO A CA 1
ATOM 786 C C . PRO A 1 97 ? 0.486 -9.220 11.587 1.00 76.31 97 PRO A C 1
ATOM 788 O O . PRO A 1 97 ? 1.332 -8.810 12.376 1.00 76.31 97 PRO A O 1
ATOM 791 N N . ASN A 1 98 ? 0.307 -8.680 10.383 1.00 73.25 98 ASN A N 1
ATOM 792 C CA . ASN A 1 98 ? 1.120 -7.566 9.899 1.00 73.25 98 ASN A CA 1
ATOM 793 C C . ASN A 1 98 ? 0.521 -6.202 10.293 1.00 73.25 98 ASN A C 1
ATOM 795 O O . ASN A 1 98 ? 1.247 -5.231 10.432 1.00 73.25 98 ASN A O 1
ATOM 799 N N . TRP A 1 99 ? -0.803 -6.118 10.459 1.00 81.50 99 TRP A N 1
ATOM 800 C CA . TRP A 1 99 ? -1.546 -4.909 10.843 1.00 81.50 99 TRP A CA 1
ATOM 801 C C . TRP A 1 99 ? -2.832 -5.305 11.560 1.00 81.50 99 TRP A C 1
ATOM 803 O O . TRP A 1 99 ? -3.438 -6.327 11.210 1.00 81.50 99 TRP A O 1
ATOM 813 N N . LEU A 1 100 ? -3.316 -4.438 12.456 1.00 83.81 100 LEU A N 1
ATOM 814 C CA . LEU A 1 100 ? -4.565 -4.618 13.199 1.00 83.81 100 LEU A CA 1
ATOM 815 C C . LEU A 1 100 ? -4.578 -5.979 13.917 1.00 83.81 100 LEU A C 1
ATOM 817 O O . LEU A 1 100 ? -5.384 -6.849 13.589 1.00 83.81 100 LEU A O 1
ATOM 821 N N . ASN A 1 101 ? -3.664 -6.175 14.868 1.00 84.19 101 ASN A N 1
ATOM 822 C CA . ASN A 1 101 ? -3.509 -7.454 15.570 1.00 84.19 101 ASN A CA 1
ATOM 823 C C . ASN A 1 101 ? -4.806 -7.867 16.272 1.00 84.19 101 ASN A C 1
ATOM 825 O O . ASN A 1 101 ? -5.347 -8.942 16.089 1.00 84.19 101 ASN A O 1
ATOM 829 N N . TYR A 1 102 ? -5.402 -6.981 17.054 1.00 91.12 102 TYR A N 1
ATOM 830 C CA . TYR A 1 102 ? -6.506 -7.390 17.916 1.00 91.12 102 TYR A CA 1
ATOM 831 C C . TYR A 1 102 ? -7.866 -7.138 17.274 1.00 91.12 102 TYR A C 1
ATOM 833 O O . TYR A 1 102 ? -8.776 -6.645 17.936 1.00 91.12 102 TYR A O 1
ATOM 841 N N . ARG A 1 103 ? -8.043 -7.472 15.986 1.00 91.19 103 ARG A N 1
ATOM 842 C CA . ARG A 1 103 ? -9.354 -7.337 15.315 1.00 91.19 103 ARG A CA 1
ATOM 843 C C . ARG A 1 103 ? -10.448 -8.072 16.076 1.00 91.19 103 ARG A C 1
ATOM 845 O O . ARG A 1 103 ? -11.546 -7.552 16.177 1.00 91.19 103 ARG A O 1
ATOM 852 N N . TYR A 1 104 ? -10.135 -9.214 16.688 1.00 93.69 104 TYR A N 1
ATOM 853 C CA . TYR A 1 104 ? -11.067 -9.990 17.514 1.00 93.69 104 TYR A CA 1
ATOM 854 C C . TYR A 1 104 ? -11.471 -9.305 18.839 1.00 93.69 104 TYR A C 1
ATOM 856 O O . TYR A 1 104 ? -12.324 -9.824 19.559 1.00 93.69 104 TYR A O 1
ATOM 864 N N . SER A 1 105 ? -10.942 -8.116 19.156 1.00 95.00 105 SER A N 1
ATOM 865 C CA . SER A 1 105 ? -11.380 -7.289 20.295 1.00 95.00 105 SER A CA 1
ATOM 866 C C . SER A 1 105 ? -12.875 -6.966 20.283 1.00 95.00 105 SER A C 1
ATOM 868 O O . SER A 1 105 ? -13.478 -6.866 21.357 1.00 95.00 105 SER A O 1
ATOM 870 N N . PHE A 1 106 ? -13.510 -6.928 19.101 1.00 95.06 106 PHE A N 1
ATOM 871 C CA . PHE A 1 106 ? -14.963 -6.765 18.985 1.00 95.06 106 PHE A CA 1
ATOM 872 C C . PHE A 1 106 ? -15.734 -7.832 19.781 1.00 95.06 106 PHE A C 1
ATOM 874 O O . PHE A 1 106 ? -16.822 -7.548 20.278 1.00 95.06 106 PHE A O 1
ATOM 881 N N . MET A 1 107 ? -15.178 -9.042 19.942 1.00 97.12 107 MET A N 1
ATOM 882 C CA . MET A 1 107 ? -15.803 -10.117 20.716 1.00 97.12 107 MET A CA 1
ATOM 883 C C . MET A 1 107 ? -15.862 -9.766 22.203 1.00 97.12 107 MET A C 1
ATOM 885 O O . MET A 1 107 ? -16.894 -9.980 22.841 1.00 97.12 107 MET A O 1
ATOM 889 N N . LEU A 1 108 ? -14.785 -9.189 22.755 1.00 97.25 108 LEU A N 1
ATOM 890 C CA . LEU A 1 108 ? -14.786 -8.728 24.141 1.00 97.25 108 LEU A CA 1
ATOM 891 C C . LEU A 1 108 ? -15.787 -7.583 24.312 1.00 97.25 108 LEU A C 1
ATOM 893 O O . LEU A 1 108 ? -16.637 -7.660 25.194 1.00 97.25 108 LEU A O 1
ATOM 897 N N . ILE A 1 109 ? -15.738 -6.568 23.442 1.00 96.75 109 ILE A N 1
ATOM 898 C CA . ILE A 1 109 ? -16.659 -5.420 23.487 1.00 96.75 109 ILE A CA 1
ATOM 899 C C . ILE A 1 109 ? -18.116 -5.898 23.452 1.00 96.75 109 ILE A C 1
ATOM 901 O O . ILE A 1 109 ? -18.917 -5.504 24.301 1.00 96.75 109 ILE A O 1
ATOM 905 N N . PHE A 1 110 ? -18.451 -6.805 22.532 1.00 97.69 110 PHE A N 1
ATOM 906 C CA . PHE A 1 110 ? -19.787 -7.386 22.416 1.00 97.69 110 PHE A CA 1
ATOM 907 C C . PHE A 1 110 ? -20.246 -8.069 23.713 1.00 97.69 110 PHE A C 1
ATOM 909 O O . PHE A 1 110 ? -21.371 -7.845 24.170 1.00 97.69 110 PHE A O 1
ATOM 916 N N . LEU A 1 111 ? -19.380 -8.868 24.344 1.00 97.75 111 LEU A N 1
ATOM 917 C CA . LEU A 1 111 ? -19.690 -9.528 25.614 1.00 97.75 111 LEU A CA 1
ATOM 918 C C . LEU A 1 111 ? -19.899 -8.520 26.747 1.00 97.75 111 LEU A C 1
ATOM 920 O O . LEU A 1 111 ? -20.874 -8.637 27.490 1.00 97.75 111 LEU A O 1
ATOM 924 N N . LEU A 1 112 ? -19.028 -7.513 26.864 1.00 97.69 112 LEU A N 1
ATOM 925 C CA . LEU A 1 112 ? -19.126 -6.492 27.909 1.00 97.69 112 LEU A CA 1
ATOM 926 C C . LEU A 1 112 ? -20.425 -5.686 27.787 1.00 97.69 112 LEU A C 1
ATOM 928 O O . LEU A 1 112 ? -21.151 -5.540 28.772 1.00 97.69 112 LEU A O 1
ATOM 932 N N . VAL A 1 113 ? -20.765 -5.244 26.573 1.00 97.12 113 VAL A N 1
ATOM 933 C CA . VAL A 1 113 ? -22.030 -4.549 26.286 1.00 97.12 113 VAL A CA 1
ATOM 934 C C . VAL A 1 113 ? -23.227 -5.453 26.596 1.00 97.12 113 VAL A C 1
ATOM 936 O O . VAL A 1 113 ? -24.194 -5.010 27.215 1.00 97.12 113 VAL A O 1
ATOM 939 N N . THR A 1 114 ? -23.154 -6.741 26.252 1.00 97.25 114 THR A N 1
ATOM 940 C CA . THR A 1 114 ? -24.219 -7.712 26.552 1.00 97.25 114 THR A CA 1
ATOM 941 C C . THR A 1 114 ? -24.417 -7.890 28.060 1.00 97.25 114 THR A C 1
ATOM 943 O O . THR A 1 114 ? -25.550 -7.877 28.547 1.00 97.25 114 THR A O 1
ATOM 946 N N . PHE A 1 115 ? -23.339 -8.028 28.837 1.00 96.88 115 PHE A N 1
ATOM 947 C CA . PHE A 1 115 ? -23.428 -8.140 30.296 1.00 96.88 115 PHE A CA 1
ATOM 948 C C . PHE A 1 115 ? -23.958 -6.856 30.936 1.00 96.88 115 PHE A C 1
ATOM 950 O O . PHE A 1 115 ? -24.802 -6.931 31.833 1.00 96.88 115 PHE A O 1
ATOM 957 N N . ALA A 1 116 ? -23.534 -5.691 30.443 1.00 95.81 116 ALA A N 1
ATOM 958 C CA . ALA A 1 116 ? -24.038 -4.394 30.877 1.00 95.81 116 ALA A CA 1
ATOM 959 C C . ALA A 1 116 ? -25.539 -4.227 30.592 1.00 95.81 116 ALA A C 1
ATOM 961 O O . ALA A 1 116 ? -26.288 -3.837 31.487 1.00 95.81 116 ALA A O 1
ATOM 962 N N . ALA A 1 117 ? -26.004 -4.591 29.394 1.00 94.62 117 ALA A N 1
ATOM 963 C CA . ALA A 1 117 ? -27.421 -4.546 29.033 1.00 94.62 117 ALA A CA 1
ATOM 964 C C . ALA A 1 117 ? -28.263 -5.453 29.943 1.00 94.62 117 ALA A C 1
ATOM 966 O O . ALA A 1 117 ? -29.268 -5.029 30.513 1.00 94.62 117 ALA A O 1
ATOM 967 N N . ARG A 1 118 ? -27.799 -6.685 30.184 1.00 94.12 118 ARG A N 1
ATOM 968 C CA . ARG A 1 118 ? -28.468 -7.605 31.115 1.00 94.12 118 ARG A CA 1
ATOM 969 C C . ARG A 1 118 ? -28.477 -7.065 32.540 1.00 94.12 118 ARG A C 1
ATOM 971 O O . ARG A 1 118 ? -29.479 -7.217 33.238 1.00 94.12 118 ARG A O 1
ATOM 978 N N . ALA A 1 119 ? -27.386 -6.442 32.986 1.00 92.50 119 ALA A N 1
ATOM 979 C CA . ALA A 1 119 ? -27.333 -5.782 34.283 1.00 92.50 119 ALA A CA 1
ATOM 980 C C . ALA A 1 119 ? -28.341 -4.629 34.365 1.00 92.50 119 ALA A C 1
ATOM 982 O O . ALA A 1 119 ? -29.041 -4.527 35.368 1.00 92.50 119 ALA A O 1
ATOM 983 N N . PHE A 1 120 ? -28.479 -3.827 33.308 1.00 90.88 120 PHE A N 1
ATOM 984 C CA . PHE A 1 120 ? -29.463 -2.748 33.225 1.00 90.88 120 PHE A CA 1
ATOM 985 C C . PHE A 1 120 ? -30.901 -3.258 33.396 1.00 90.88 120 PHE A C 1
ATOM 987 O O . PHE A 1 120 ? -31.643 -2.737 34.226 1.00 90.88 120 PHE A O 1
ATOM 994 N N . ASP A 1 121 ? -31.271 -4.340 32.705 1.00 88.19 121 ASP A N 1
ATOM 995 C CA . ASP A 1 121 ? -32.586 -4.991 32.848 1.00 88.19 121 ASP A CA 1
ATOM 996 C C . ASP A 1 121 ? -32.778 -5.664 34.218 1.00 88.19 121 ASP A C 1
ATOM 998 O O . ASP A 1 121 ? -33.900 -5.905 34.689 1.00 88.19 121 ASP A O 1
ATOM 1002 N N . ALA A 1 122 ? -31.664 -6.010 34.864 1.00 86.31 122 ALA A N 1
ATOM 1003 C CA . ALA A 1 122 ? -31.620 -6.609 36.186 1.00 86.31 122 ALA A CA 1
ATOM 1004 C C . ALA A 1 122 ? -31.775 -5.610 37.335 1.00 86.31 122 ALA A C 1
ATOM 1006 O O . ALA A 1 122 ? -32.083 -6.042 38.453 1.00 86.31 122 ALA A O 1
ATOM 1007 N N . ILE A 1 123 ? -31.597 -4.312 37.077 1.00 81.56 123 ILE A N 1
ATOM 1008 C CA . ILE A 1 123 ? -31.674 -3.262 38.089 1.00 81.56 123 ILE A CA 1
ATOM 1009 C C . ILE A 1 123 ? -33.113 -3.146 38.607 1.00 81.56 123 ILE A C 1
ATOM 1011 O O . ILE A 1 123 ? -34.019 -2.634 37.953 1.00 81.56 123 ILE A O 1
ATOM 1015 N N . GLY A 1 124 ? -33.327 -3.652 39.820 1.00 70.50 124 GLY A N 1
ATOM 1016 C CA . GLY A 1 124 ? -34.576 -3.487 40.559 1.00 70.50 124 GLY A CA 1
ATOM 1017 C C . GLY A 1 124 ? -34.557 -2.250 41.458 1.00 70.50 124 GLY A C 1
ATOM 1018 O O . GLY A 1 124 ? -33.495 -1.745 41.816 1.00 70.50 124 GLY A O 1
ATOM 1019 N N . GLU A 1 125 ? -35.737 -1.832 41.924 1.00 63.09 125 GLU A N 1
ATOM 1020 C CA . GLU A 1 125 ? -35.948 -0.648 42.785 1.00 63.09 125 GLU A CA 1
ATOM 1021 C C . GLU A 1 125 ? -35.122 -0.658 44.097 1.00 63.09 125 GLU A C 1
ATOM 1023 O O . GLU A 1 125 ? -34.886 0.383 44.706 1.00 63.09 125 GLU A O 1
ATOM 1028 N N . LYS A 1 126 ? -34.628 -1.827 44.537 1.00 62.50 126 LYS A N 1
ATOM 1029 C CA . LYS A 1 126 ? -33.830 -2.003 45.768 1.00 62.50 126 LYS A CA 1
ATOM 1030 C C . LYS A 1 126 ? -32.306 -1.918 45.567 1.00 62.50 126 LYS A C 1
ATOM 1032 O O . LYS A 1 126 ? -31.570 -2.141 46.526 1.00 62.50 126 LYS A O 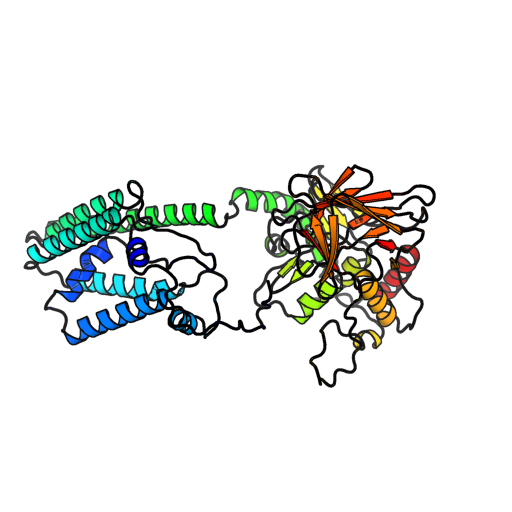1
ATOM 1037 N N . ALA A 1 127 ? -31.815 -1.571 44.372 1.00 78.06 127 ALA A N 1
ATOM 1038 C CA . ALA A 1 127 ? -30.379 -1.532 44.054 1.00 78.06 127 ALA A CA 1
ATOM 1039 C C . ALA A 1 127 ? -29.652 -0.154 44.094 1.00 78.06 127 ALA A C 1
ATOM 1041 O O . ALA A 1 127 ? -28.499 -0.111 43.658 1.00 78.06 127 ALA A O 1
ATOM 1042 N N . PRO A 1 128 ? -30.200 0.976 44.607 1.00 84.88 128 PRO A N 1
ATOM 1043 C CA . PRO A 1 128 ? -29.551 2.283 44.436 1.00 84.88 128 PRO A CA 1
ATOM 1044 C C . PRO A 1 128 ? -28.193 2.376 45.145 1.00 84.88 128 PRO A C 1
ATOM 1046 O O . PRO A 1 128 ? -27.272 3.000 44.631 1.00 84.88 128 PRO A O 1
ATOM 1049 N N . LYS A 1 129 ? -28.025 1.706 46.294 1.00 87.38 129 LYS A N 1
ATOM 1050 C CA . LYS A 1 129 ? -26.723 1.645 46.981 1.00 87.38 129 LYS A CA 1
ATOM 1051 C C . LYS A 1 129 ? -25.666 0.943 46.127 1.00 87.38 129 LYS A C 1
ATOM 1053 O O . LYS A 1 129 ? -24.528 1.388 46.087 1.00 87.38 129 LYS A O 1
ATOM 1058 N N . THR A 1 130 ? -26.048 -0.132 45.438 1.00 88.31 130 THR A N 1
ATOM 1059 C CA . THR A 1 130 ? -25.143 -0.898 44.578 1.00 88.31 130 THR A CA 1
ATOM 1060 C C . THR A 1 130 ? -24.745 -0.087 43.349 1.00 88.31 130 THR A C 1
ATOM 1062 O O . THR A 1 130 ? -23.565 -0.035 43.044 1.00 88.31 130 THR A O 1
ATOM 1065 N N . VAL A 1 131 ? -25.690 0.610 42.707 1.00 91.06 131 VAL A N 1
ATOM 1066 C CA . VAL A 1 131 ? -25.404 1.514 41.574 1.00 91.06 131 VAL A CA 1
ATOM 1067 C C . VAL A 1 131 ? -24.456 2.647 41.981 1.00 91.06 131 VAL A C 1
ATOM 1069 O O . VAL A 1 131 ? -23.512 2.956 41.262 1.00 91.06 131 VAL A O 1
ATOM 1072 N N . ALA A 1 132 ? -24.680 3.265 43.145 1.00 92.25 132 ALA A N 1
ATOM 1073 C CA . ALA A 1 132 ? -23.785 4.307 43.643 1.00 92.25 132 ALA A CA 1
ATOM 1074 C C . ALA A 1 132 ? -22.377 3.756 43.917 1.00 92.25 132 ALA A C 1
ATOM 1076 O O . ALA A 1 132 ? -21.388 4.387 43.552 1.00 92.25 132 ALA A O 1
ATOM 1077 N N . LEU A 1 133 ? -22.286 2.561 44.513 1.00 92.31 133 LEU A N 1
ATOM 1078 C CA . LEU A 1 133 ? -21.010 1.903 44.776 1.00 92.31 133 LEU A CA 1
ATOM 1079 C C . LEU A 1 133 ? -20.254 1.598 43.479 1.00 92.31 133 LEU A C 1
ATOM 1081 O O . LEU A 1 133 ? -19.066 1.882 43.416 1.00 92.31 133 LEU A O 1
ATOM 1085 N N . THR A 1 134 ? -20.922 1.088 42.438 1.00 92.44 134 THR A N 1
ATOM 1086 C CA . THR A 1 134 ? -20.259 0.823 41.152 1.00 92.44 134 THR A CA 1
ATOM 1087 C C . THR A 1 134 ? -19.768 2.102 40.487 1.00 92.44 134 THR A C 1
ATOM 1089 O O . THR A 1 134 ? -18.644 2.115 40.000 1.00 92.44 134 THR A O 1
ATOM 1092 N N . GLY A 1 135 ? -20.540 3.192 40.543 1.00 94.25 135 GLY A N 1
ATOM 1093 C CA . GLY A 1 135 ? -20.087 4.504 40.067 1.00 94.25 135 GLY A CA 1
ATOM 1094 C C . GLY A 1 135 ? -18.822 4.988 40.776 1.00 94.25 135 GLY A C 1
ATOM 1095 O O . GLY A 1 135 ? -17.854 5.362 40.119 1.00 94.25 135 GLY A O 1
ATOM 1096 N N . VAL A 1 136 ? -18.785 4.905 42.110 1.00 95.25 136 VAL A N 1
ATOM 1097 C CA . VAL A 1 136 ? -17.597 5.271 42.903 1.00 95.25 136 VAL A CA 1
ATOM 1098 C C . VAL A 1 136 ? -16.410 4.353 42.600 1.00 95.25 136 VAL A C 1
ATOM 1100 O O . VAL A 1 136 ? -15.286 4.834 42.485 1.00 95.25 136 VAL A O 1
ATOM 1103 N N . SER A 1 137 ? -16.634 3.047 42.441 1.00 93.38 137 SER A N 1
ATOM 1104 C CA . SER A 1 137 ? -15.567 2.098 42.108 1.00 93.38 137 SER A CA 1
ATOM 1105 C C . SER A 1 137 ? -14.956 2.370 40.735 1.00 93.38 137 SER A C 1
ATOM 1107 O O . SER A 1 137 ? -13.736 2.359 40.616 1.00 93.38 137 SER A O 1
ATOM 1109 N N . VAL A 1 138 ? -15.773 2.647 39.713 1.00 94.19 138 VAL A N 1
ATOM 1110 C CA . VAL A 1 138 ? -15.268 2.974 38.370 1.00 94.19 138 VAL A CA 1
ATOM 1111 C C . VAL A 1 138 ? -14.530 4.315 38.381 1.00 94.19 138 VAL A C 1
ATOM 1113 O O . VAL A 1 138 ? -13.442 4.396 37.821 1.00 94.19 138 VAL A O 1
ATOM 1116 N N . LEU A 1 139 ? -15.034 5.328 39.098 1.00 95.12 139 LEU A N 1
ATOM 1117 C CA . LEU A 1 139 ? -14.306 6.591 39.299 1.00 95.12 139 LEU A CA 1
ATOM 1118 C C . LEU A 1 139 ? -12.940 6.372 39.956 1.00 95.12 139 LEU A C 1
ATOM 1120 O O . LEU A 1 139 ? -11.945 6.926 39.499 1.00 95.12 139 LEU A O 1
ATOM 1124 N N . LEU A 1 140 ? -12.875 5.548 41.007 1.00 94.88 140 LEU A N 1
ATOM 1125 C CA . LEU A 1 140 ? -11.613 5.231 41.673 1.00 94.88 140 LEU A CA 1
ATOM 1126 C C . LEU A 1 140 ? -10.634 4.540 40.718 1.00 94.88 140 LEU A C 1
ATOM 1128 O O . LEU A 1 140 ? -9.454 4.869 40.732 1.00 94.88 140 LEU A O 1
ATOM 1132 N N . ILE A 1 141 ? -11.112 3.621 39.873 1.00 92.62 141 ILE A N 1
ATOM 1133 C CA . ILE A 1 141 ? -10.279 2.972 38.854 1.00 92.62 141 ILE A CA 1
ATOM 1134 C C . ILE A 1 141 ? -9.714 4.014 37.884 1.00 92.62 141 ILE A C 1
ATOM 1136 O O . ILE A 1 141 ? -8.513 4.000 37.644 1.00 92.62 141 ILE A O 1
ATOM 1140 N N . VAL A 1 142 ? -10.531 4.948 37.385 1.00 92.44 142 VAL A N 1
ATOM 1141 C CA . VAL A 1 142 ? -10.057 6.025 36.495 1.00 92.44 142 VAL A CA 1
ATOM 1142 C C . VAL A 1 142 ? -8.980 6.877 37.177 1.00 92.44 142 VAL A C 1
ATOM 1144 O O . VAL A 1 142 ? -7.925 7.103 36.587 1.00 92.44 142 VAL A O 1
ATOM 1147 N N . PHE A 1 143 ? -9.181 7.276 38.439 1.00 91.88 143 PHE A N 1
ATOM 1148 C CA . PHE A 1 143 ? -8.165 8.017 39.196 1.00 91.88 143 PHE A CA 1
ATOM 1149 C C . PHE A 1 143 ? -6.879 7.217 39.412 1.00 91.88 143 PHE A C 1
ATOM 1151 O O . PHE A 1 143 ? -5.794 7.784 39.333 1.00 91.88 143 PHE A O 1
ATOM 1158 N N . LEU A 1 144 ? -6.978 5.909 39.666 1.00 91.94 144 LEU A N 1
ATOM 1159 C CA . LEU A 1 144 ? -5.806 5.045 39.795 1.00 91.94 144 LEU A CA 1
ATOM 1160 C C . LEU A 1 144 ? -5.046 4.947 38.469 1.00 91.94 144 LEU A C 1
ATOM 1162 O O . LEU A 1 144 ? -3.829 5.102 38.465 1.00 91.94 144 LEU A O 1
ATOM 1166 N N . LEU A 1 145 ? -5.744 4.744 37.347 1.00 90.44 145 LEU A N 1
ATOM 1167 C CA . LEU A 1 145 ? -5.125 4.701 36.018 1.00 90.44 145 LEU A CA 1
ATOM 1168 C C . LEU A 1 145 ? -4.403 6.016 35.687 1.00 90.44 145 LEU A C 1
ATOM 1170 O O . LEU A 1 145 ? -3.288 5.983 35.167 1.00 90.44 145 LEU A O 1
ATOM 1174 N N . GLN A 1 146 ? -4.999 7.157 36.046 1.00 89.25 146 GLN A N 1
ATOM 1175 C CA . GLN A 1 146 ? -4.367 8.469 35.902 1.00 89.25 146 GLN A CA 1
ATOM 1176 C C . GLN A 1 146 ? -3.144 8.621 36.822 1.00 89.25 146 GLN A C 1
ATOM 1178 O O . GLN A 1 146 ? -2.073 9.009 36.364 1.00 89.25 146 GLN A O 1
ATOM 1183 N N . ALA A 1 147 ? -3.267 8.266 38.104 1.00 89.00 147 ALA A N 1
ATOM 1184 C CA . ALA A 1 147 ? -2.188 8.390 39.086 1.00 89.00 147 ALA A CA 1
ATOM 1185 C C . ALA A 1 147 ? -0.966 7.515 38.757 1.00 89.00 147 ALA A C 1
ATOM 1187 O O . ALA A 1 147 ? 0.162 7.891 39.070 1.00 89.00 147 ALA A O 1
ATOM 1188 N N . PHE A 1 148 ? -1.176 6.362 38.114 1.00 87.62 148 PHE A N 1
ATOM 1189 C CA . PHE A 1 148 ? -0.096 5.486 37.656 1.00 87.62 148 PHE A CA 1
ATOM 1190 C C . PHE A 1 148 ? 0.567 5.937 36.345 1.00 87.62 148 PHE A C 1
ATOM 1192 O O . PHE A 1 148 ? 1.535 5.303 35.926 1.00 87.62 148 PHE A O 1
ATOM 1199 N N . GLY A 1 149 ? 0.089 7.009 35.700 1.00 84.06 149 GLY A N 1
ATOM 1200 C CA . GLY A 1 149 ? 0.687 7.535 34.468 1.00 84.06 149 GLY A CA 1
ATOM 1201 C C . GLY A 1 149 ? 0.636 6.542 33.303 1.00 84.06 149 GLY A C 1
ATOM 1202 O O . GLY A 1 149 ? 1.615 6.388 32.573 1.00 84.06 149 GLY A O 1
ATOM 1203 N N . ILE A 1 150 ? -0.479 5.819 33.166 1.00 85.44 150 ILE A N 1
ATOM 1204 C CA . ILE A 1 150 ? -0.670 4.803 32.125 1.00 85.44 150 ILE A CA 1
ATOM 1205 C C . ILE A 1 150 ? -0.652 5.445 30.726 1.00 85.44 150 ILE A C 1
ATOM 1207 O O . ILE A 1 150 ? -1.263 6.489 30.505 1.00 85.44 150 ILE A O 1
ATOM 1211 N N . ARG A 1 151 ? 0.024 4.797 29.763 1.00 73.50 151 ARG A N 1
ATOM 1212 C CA . ARG A 1 151 ? 0.483 5.375 28.476 1.00 73.50 151 ARG A CA 1
ATOM 1213 C C . ARG A 1 151 ? -0.617 5.906 27.527 1.00 73.50 151 ARG A C 1
ATOM 1215 O O . ARG A 1 151 ? -0.295 6.568 26.550 1.00 73.50 151 ARG A O 1
ATOM 1222 N N . TYR A 1 152 ? -1.895 5.695 27.829 1.00 80.56 152 TYR A N 1
ATOM 1223 C CA . TYR A 1 152 ? -3.034 6.046 26.959 1.00 80.56 152 TYR A CA 1
ATOM 1224 C C . TYR A 1 152 ? -4.148 6.779 27.712 1.00 80.56 152 TYR A C 1
ATOM 1226 O O . TYR A 1 152 ? -5.298 6.841 27.281 1.00 80.56 152 TYR A O 1
ATOM 1234 N N . VAL A 1 153 ? -3.803 7.318 28.880 1.00 79.81 153 VAL A N 1
ATOM 1235 C CA . VAL A 1 153 ? -4.707 8.073 29.739 1.00 79.81 153 VAL A CA 1
ATOM 1236 C C . VAL A 1 153 ? -4.449 9.557 29.502 1.00 79.81 153 VAL A C 1
ATOM 1238 O O . VAL A 1 153 ? -3.524 10.139 30.060 1.00 79.81 153 VAL A O 1
ATOM 1241 N N . HIS A 1 154 ? -5.250 10.172 28.634 1.00 78.06 154 HIS A N 1
ATOM 1242 C CA . HIS A 1 154 ? -5.177 11.610 28.372 1.00 78.06 154 HIS A CA 1
ATOM 1243 C C . HIS A 1 154 ? -5.992 12.382 29.411 1.00 78.06 154 HIS A C 1
ATOM 1245 O O . HIS A 1 154 ? -7.184 12.118 29.558 1.00 78.06 154 HIS A O 1
ATOM 1251 N N . ASP A 1 155 ? -5.393 13.370 30.080 1.00 81.69 155 ASP A N 1
ATOM 1252 C CA . ASP A 1 155 ? -6.059 14.124 31.152 1.00 81.69 155 ASP A CA 1
ATOM 1253 C C . ASP A 1 155 ? -7.336 14.833 30.665 1.00 81.69 155 ASP A C 1
ATOM 1255 O O . ASP A 1 155 ? -8.458 14.426 30.971 1.00 81.69 155 ASP A O 1
ATOM 1259 N N . PHE A 1 156 ? -7.177 15.886 29.857 1.00 82.00 156 PHE A N 1
ATOM 1260 C CA . PHE A 1 156 ? -8.303 16.716 29.422 1.00 82.00 156 PHE A CA 1
ATOM 1261 C C . PHE A 1 156 ? -9.207 16.010 28.403 1.00 82.00 156 PHE A C 1
ATOM 1263 O O . PHE A 1 156 ? -10.425 16.145 28.460 1.00 82.00 156 PHE A O 1
ATOM 1270 N N . ALA A 1 157 ? -8.615 15.256 27.473 1.00 81.19 157 ALA A N 1
ATOM 1271 C CA . ALA A 1 157 ? -9.330 14.655 26.347 1.00 81.19 157 ALA A CA 1
ATOM 1272 C C . ALA A 1 157 ? -9.853 13.230 26.615 1.00 81.19 157 ALA A C 1
ATOM 1274 O O . ALA A 1 157 ? -10.565 12.696 25.770 1.00 81.19 157 ALA A O 1
ATOM 1275 N N . GLY A 1 158 ? -9.506 12.611 27.748 1.00 83.56 158 GLY A N 1
ATOM 1276 C CA . GLY A 1 158 ? -9.953 11.264 28.125 1.00 83.56 158 GLY A CA 1
ATOM 1277 C C . GLY A 1 158 ? -10.578 11.236 29.518 1.00 83.56 158 GLY A C 1
ATOM 1278 O O . GLY A 1 158 ? -11.794 11.120 29.653 1.00 83.56 158 GLY A O 1
ATOM 1279 N N . VAL A 1 159 ? -9.756 11.426 30.554 1.00 88.75 159 VAL A N 1
ATOM 1280 C CA . VAL A 1 159 ? -10.146 11.278 31.966 1.00 88.75 159 VAL A CA 1
ATOM 1281 C C . VAL A 1 159 ? -11.284 12.214 32.364 1.00 88.75 159 VAL A C 1
ATOM 1283 O O . VAL A 1 159 ? -12.220 11.785 33.037 1.00 88.75 159 VAL A O 1
ATOM 1286 N N . TYR A 1 160 ? -11.239 13.489 31.973 1.00 91.38 160 TYR A N 1
ATOM 1287 C CA . TYR A 1 160 ? -12.287 14.445 32.355 1.00 91.38 160 TYR A CA 1
ATOM 1288 C C . TYR A 1 160 ? -13.659 14.116 31.733 1.00 91.38 160 TYR A C 1
ATOM 1290 O O . TYR A 1 160 ? -14.640 14.090 32.487 1.00 91.38 160 TYR A O 1
ATOM 1298 N N . PRO A 1 161 ? -13.765 13.810 30.421 1.00 92.31 161 PRO A N 1
ATOM 1299 C CA . PRO A 1 161 ? -14.974 13.232 29.835 1.00 92.31 161 PRO A CA 1
ATOM 1300 C C . PRO A 1 161 ? -15.465 11.979 30.563 1.00 92.31 161 PRO A C 1
ATOM 1302 O O . PRO A 1 161 ? -16.650 11.908 30.892 1.00 92.31 161 PRO A O 1
ATOM 1305 N N . ASP A 1 162 ? -14.575 11.031 30.877 1.00 93.50 162 ASP A N 1
ATOM 1306 C CA . ASP A 1 162 ? -14.938 9.805 31.596 1.00 93.50 162 ASP A CA 1
ATOM 1307 C C . ASP A 1 162 ? -15.509 10.113 32.986 1.00 93.50 162 ASP A C 1
ATOM 1309 O O . ASP A 1 162 ? -16.595 9.645 33.319 1.00 93.50 162 ASP A O 1
ATOM 1313 N N . ILE A 1 163 ? -14.853 10.958 33.790 1.00 94.69 163 ILE A N 1
ATOM 1314 C CA . ILE A 1 163 ? -15.350 11.360 35.117 1.00 94.69 163 ILE A CA 1
ATOM 1315 C C . ILE A 1 163 ? -16.741 11.993 35.003 1.00 94.69 163 ILE A C 1
ATOM 1317 O O . ILE A 1 163 ? -17.655 11.621 35.747 1.00 94.69 163 ILE A O 1
ATOM 1321 N N . 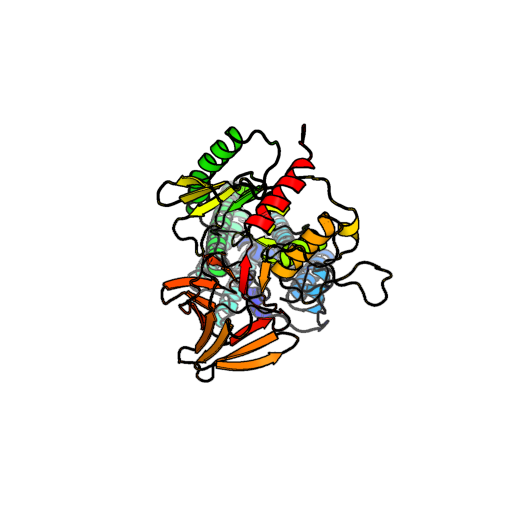PHE A 1 164 ? -16.917 12.931 34.067 1.00 95.50 164 PHE A N 1
ATOM 1322 C CA . PHE A 1 164 ? -18.200 13.587 33.834 1.00 95.50 164 PHE A CA 1
ATOM 1323 C C . PHE A 1 164 ? -19.291 12.574 33.464 1.00 95.50 164 PHE A C 1
ATOM 1325 O O . PHE A 1 164 ? -20.359 12.565 34.083 1.00 95.50 164 PHE A O 1
ATOM 1332 N N . LEU A 1 165 ? -19.015 11.689 32.503 1.00 96.38 165 LEU A N 1
ATOM 1333 C CA . LEU A 1 165 ? -19.953 10.670 32.040 1.00 96.38 165 LEU A CA 1
ATOM 1334 C C . LEU A 1 165 ? -20.262 9.640 33.130 1.00 96.38 165 LEU A C 1
ATOM 1336 O O . LEU A 1 165 ? -21.427 9.292 33.305 1.00 96.38 165 LEU A O 1
ATOM 1340 N N . ILE A 1 166 ? -19.279 9.195 33.920 1.00 96.81 166 ILE A N 1
ATOM 1341 C CA . ILE A 1 166 ? -19.505 8.249 35.023 1.00 96.81 166 ILE A CA 1
ATOM 1342 C C . ILE A 1 166 ? -20.445 8.867 36.059 1.00 96.81 166 ILE A C 1
ATOM 1344 O O . ILE A 1 166 ? -21.418 8.224 36.467 1.00 96.81 166 ILE A O 1
ATOM 1348 N N . VAL A 1 167 ? -20.194 10.113 36.478 1.00 97.25 167 VAL A N 1
ATOM 1349 C CA . VAL A 1 167 ? -21.057 10.822 37.437 1.00 97.25 167 VAL A CA 1
ATOM 1350 C C . VAL A 1 167 ? -22.460 10.994 36.858 1.00 97.25 167 VAL A C 1
ATOM 1352 O O . VAL A 1 167 ? -23.446 10.652 37.518 1.00 97.25 167 VAL A O 1
ATOM 1355 N N . LEU A 1 168 ? -22.562 11.464 35.613 1.00 96.94 168 LEU A N 1
ATOM 1356 C CA . LEU A 1 168 ? -23.835 11.706 34.941 1.00 96.94 168 LEU A CA 1
ATOM 1357 C C . LEU A 1 168 ? -24.649 10.416 34.775 1.00 96.94 168 LEU A C 1
ATOM 1359 O O . LEU A 1 168 ? -25.814 10.373 35.179 1.00 96.94 168 LEU A O 1
ATOM 1363 N N . TYR A 1 169 ? -24.047 9.343 34.258 1.00 96.50 169 TYR A N 1
ATOM 1364 C CA . TYR A 1 169 ? -24.710 8.049 34.118 1.00 96.50 169 TYR A CA 1
ATOM 1365 C C . TYR A 1 169 ? -25.095 7.457 35.469 1.00 96.50 169 TYR A C 1
ATOM 1367 O O . TYR A 1 169 ? -26.213 6.965 35.606 1.00 96.50 169 TYR A O 1
ATOM 1375 N N . THR A 1 170 ? -24.243 7.560 36.492 1.00 95.12 170 THR A N 1
ATOM 1376 C CA . THR A 1 170 ? -24.583 7.095 37.846 1.00 95.12 170 THR A CA 1
ATOM 1377 C C . THR A 1 170 ? -25.833 7.806 38.362 1.00 95.12 170 THR A C 1
ATOM 1379 O O . THR A 1 170 ? -26.772 7.150 38.817 1.00 95.12 170 THR A O 1
ATOM 1382 N N . VAL A 1 171 ? -25.900 9.136 38.238 1.00 93.88 171 VAL A N 1
ATOM 1383 C CA . VAL A 1 171 ? -27.075 9.923 38.643 1.00 93.88 171 VAL A CA 1
ATOM 1384 C C . VAL A 1 171 ? -28.313 9.517 37.843 1.00 93.88 171 VAL A C 1
ATOM 1386 O O . VAL A 1 171 ? -29.362 9.260 38.436 1.00 93.88 171 VAL A O 1
ATOM 1389 N N . LEU A 1 172 ? -28.213 9.412 36.518 1.00 92.88 172 LEU A N 1
ATOM 1390 C CA . LEU A 1 172 ? -29.345 9.050 35.661 1.00 92.88 172 LEU A CA 1
ATOM 1391 C C . LEU A 1 172 ? -29.865 7.639 35.951 1.00 92.88 172 LEU A C 1
ATOM 1393 O O . LEU A 1 172 ? -31.077 7.449 36.070 1.00 92.88 172 LEU A O 1
ATOM 1397 N N . VAL A 1 173 ? -28.973 6.664 36.140 1.00 91.88 173 VAL A N 1
ATOM 1398 C CA . VAL A 1 173 ? -29.353 5.301 36.527 1.00 91.88 173 VAL A CA 1
ATOM 1399 C C . VAL A 1 173 ? -30.027 5.322 37.900 1.00 91.88 173 VAL A C 1
ATOM 1401 O O . VAL A 1 173 ? -31.121 4.779 38.037 1.00 91.88 173 VAL A O 1
ATOM 1404 N N . LEU A 1 174 ? -29.480 6.020 38.904 1.00 90.69 174 LEU A N 1
ATOM 1405 C CA . LEU A 1 174 ? -30.120 6.163 40.223 1.00 90.69 174 LEU A CA 1
ATOM 1406 C C . LEU A 1 174 ? -31.527 6.775 40.145 1.00 90.69 174 LEU A C 1
ATOM 1408 O O . LEU A 1 174 ? -32.417 6.381 40.905 1.00 90.69 174 LEU A O 1
ATOM 1412 N N . LEU A 1 175 ? -31.747 7.724 39.234 1.00 89.06 175 LEU A N 1
ATOM 1413 C CA . LEU A 1 175 ? -33.052 8.341 39.005 1.00 89.06 175 LEU A CA 1
ATOM 1414 C C . LEU A 1 175 ? -34.057 7.392 38.332 1.00 89.06 175 LEU A C 1
ATOM 1416 O O . LEU A 1 175 ? -35.256 7.534 38.572 1.00 89.06 175 LEU A O 1
ATOM 1420 N N . ILE A 1 176 ? -33.592 6.402 37.561 1.00 87.19 176 ILE A N 1
ATOM 1421 C CA . ILE A 1 176 ? -34.426 5.314 37.018 1.00 87.19 176 ILE A CA 1
ATOM 1422 C C . ILE A 1 176 ? -34.851 4.338 38.122 1.00 87.19 176 ILE A C 1
ATOM 1424 O O . ILE A 1 176 ? -35.988 3.871 38.110 1.00 87.19 176 ILE A O 1
ATOM 1428 N N . VAL A 1 177 ? -33.967 4.043 39.084 1.00 83.56 177 VAL A N 1
ATOM 1429 C CA . VAL A 1 177 ? -34.228 3.076 40.173 1.00 83.56 177 VAL A CA 1
ATOM 1430 C C . VAL A 1 177 ? -35.192 3.618 41.239 1.00 83.56 177 VAL A C 1
ATOM 1432 O O . VAL A 1 177 ? -35.790 2.850 41.992 1.00 83.56 177 VAL A O 1
ATOM 1435 N N . ARG A 1 178 ? -35.364 4.942 41.331 1.00 78.00 178 ARG A N 1
ATOM 1436 C CA . ARG A 1 178 ? -36.242 5.593 42.320 1.00 78.00 178 ARG A CA 1
ATOM 1437 C C . ARG A 1 178 ? -37.740 5.485 41.949 1.00 78.00 178 ARG A C 1
ATOM 1439 O O . ARG A 1 178 ? -38.091 5.484 40.774 1.00 78.00 178 ARG A O 1
ATOM 1446 N N . PRO A 1 179 ? -38.664 5.486 42.935 1.00 59.44 179 PRO A N 1
ATOM 1447 C CA . PRO A 1 179 ? -40.022 4.920 42.800 1.00 59.44 179 PRO A CA 1
ATOM 1448 C C . PRO A 1 179 ? -41.011 5.634 41.851 1.00 59.44 179 PRO A C 1
ATOM 1450 O O . PRO A 1 179 ? -42.124 5.149 41.646 1.00 59.44 179 PRO A O 1
ATOM 1453 N N . LYS A 1 180 ? -40.675 6.781 41.244 1.00 66.00 180 LYS A N 1
ATOM 1454 C CA . LYS A 1 180 ? -41.614 7.517 40.370 1.00 66.00 180 LYS A CA 1
ATOM 1455 C C . LYS A 1 180 ? -41.508 7.053 38.909 1.00 66.00 180 LYS A C 1
ATOM 1457 O O . LYS A 1 180 ? -40.820 7.677 38.101 1.00 66.00 180 LYS A O 1
ATOM 1462 N N . LYS A 1 181 ? -42.260 5.997 38.565 1.00 66.12 181 LYS A N 1
ATOM 1463 C CA . LYS A 1 181 ? -42.235 5.293 37.260 1.00 66.12 181 LYS A CA 1
ATOM 1464 C C . LYS A 1 181 ? -42.341 6.191 36.013 1.00 66.12 181 LYS A C 1
ATOM 1466 O O . LYS A 1 181 ? -41.678 5.914 35.020 1.00 66.12 181 LYS A O 1
ATOM 1471 N N . TYR A 1 182 ? -43.106 7.286 36.049 1.00 66.88 182 TYR A N 1
ATOM 1472 C CA . TYR A 1 182 ? -43.292 8.166 34.880 1.00 66.88 182 TYR A CA 1
ATOM 1473 C C . TYR A 1 182 ? -42.033 8.966 34.488 1.00 66.88 182 TYR A C 1
ATOM 1475 O O . TYR A 1 182 ? -41.849 9.275 33.314 1.00 66.88 182 TYR A O 1
ATOM 1483 N N . LYS A 1 183 ? -41.126 9.265 35.432 1.00 76.38 183 LYS A N 1
ATOM 1484 C CA . LYS A 1 183 ? -39.863 9.966 35.125 1.00 76.38 183 LYS A CA 1
ATOM 1485 C C . LYS A 1 183 ? -38.789 9.031 34.558 1.00 76.38 183 LYS A C 1
ATOM 1487 O O . LYS A 1 183 ? -37.899 9.490 33.848 1.00 76.38 183 LYS A O 1
ATOM 1492 N N . ALA A 1 184 ? -38.892 7.723 34.807 1.00 81.06 184 ALA A N 1
ATOM 1493 C CA . ALA A 1 184 ? -37.913 6.737 34.348 1.00 81.06 184 ALA A CA 1
ATOM 1494 C C . ALA A 1 184 ? -37.812 6.664 32.814 1.00 81.06 184 ALA A C 1
ATOM 1496 O O . ALA A 1 184 ? -36.717 6.494 32.288 1.00 81.06 184 ALA A O 1
ATOM 1497 N N . ILE A 1 185 ? -38.922 6.848 32.086 1.00 86.56 185 ILE A N 1
ATOM 1498 C CA . ILE A 1 185 ? -38.919 6.875 30.611 1.00 86.56 185 ILE A CA 1
ATOM 1499 C C . ILE A 1 185 ? -38.080 8.049 30.089 1.00 86.56 185 ILE A C 1
ATOM 1501 O O . ILE A 1 185 ? -37.298 7.876 29.157 1.00 86.56 185 ILE A O 1
ATOM 1505 N N . VAL A 1 186 ? -38.201 9.227 30.711 1.00 89.94 186 VAL A N 1
ATOM 1506 C CA . VAL A 1 186 ? -37.420 10.416 30.335 1.00 89.94 186 VAL A CA 1
ATOM 1507 C C . VAL A 1 186 ? -35.929 10.164 30.554 1.00 89.94 186 VAL A C 1
ATOM 1509 O O . VAL A 1 186 ? -35.139 10.385 29.643 1.00 89.94 186 VAL A O 1
ATOM 1512 N N . PHE A 1 187 ? -35.538 9.623 31.712 1.00 90.75 187 PHE A N 1
ATOM 1513 C CA . PHE A 1 187 ? -34.131 9.314 31.992 1.00 90.75 187 PHE A CA 1
ATOM 1514 C C . PHE A 1 187 ? -33.562 8.231 31.071 1.00 90.75 187 PHE A C 1
ATOM 1516 O O . PHE A 1 187 ? -32.425 8.358 30.634 1.00 90.75 187 PHE A O 1
ATOM 1523 N N . ARG A 1 188 ? -34.347 7.212 30.694 1.00 89.88 188 ARG A N 1
ATOM 1524 C CA . ARG A 1 188 ? -33.933 6.216 29.687 1.00 89.88 188 ARG A CA 1
ATOM 1525 C C . ARG A 1 188 ? -33.661 6.857 28.324 1.00 89.88 188 ARG A C 1
ATOM 1527 O O . ARG A 1 188 ? -32.654 6.541 27.696 1.00 89.88 1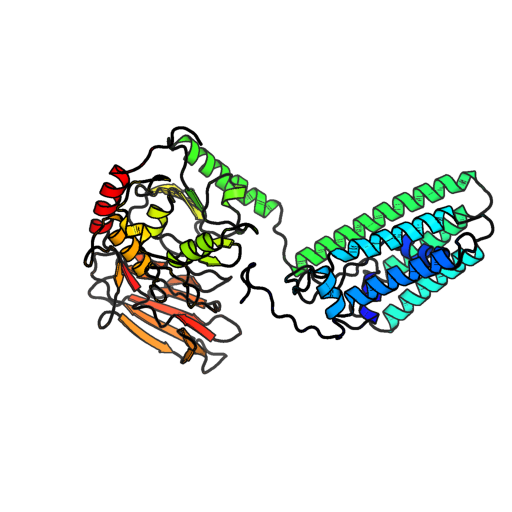88 ARG A O 1
ATOM 1534 N N . ARG A 1 189 ? -34.521 7.783 27.881 1.00 92.50 189 ARG A N 1
ATOM 1535 C CA . ARG A 1 189 ? -34.308 8.547 26.638 1.00 92.50 189 ARG A CA 1
ATOM 1536 C C . ARG A 1 189 ? -33.063 9.431 26.722 1.00 92.50 189 ARG A C 1
ATOM 1538 O O . ARG A 1 189 ? -32.296 9.461 25.769 1.00 92.50 189 ARG A O 1
ATOM 1545 N N . LEU A 1 190 ? -32.834 10.092 27.860 1.00 94.69 190 LEU A N 1
ATOM 1546 C CA . LEU A 1 190 ? -31.628 10.895 28.087 1.00 94.69 190 LEU A CA 1
ATOM 1547 C C . LEU A 1 190 ? -30.355 10.044 28.062 1.00 94.69 190 LEU A C 1
ATOM 1549 O O . LEU A 1 190 ? -29.407 10.421 27.389 1.00 94.69 190 LEU A O 1
ATOM 1553 N N . ILE A 1 191 ? -30.347 8.883 28.726 1.00 94.81 191 ILE A N 1
ATOM 1554 C CA . ILE A 1 191 ? -29.227 7.933 28.646 1.00 94.81 191 ILE A CA 1
ATOM 1555 C C . ILE A 1 191 ? -28.989 7.514 27.194 1.00 94.81 191 ILE A C 1
ATOM 1557 O O . ILE A 1 191 ? -27.853 7.522 26.746 1.00 94.81 191 ILE A O 1
ATOM 1561 N N . THR A 1 192 ? -30.050 7.196 26.446 1.00 95.38 192 THR A N 1
ATOM 1562 C CA . THR A 1 192 ? -29.926 6.801 25.032 1.00 95.38 192 THR A CA 1
ATOM 1563 C C . THR A 1 192 ? -29.281 7.912 24.201 1.00 95.38 192 THR A C 1
ATOM 1565 O O . THR A 1 192 ? -28.352 7.646 23.446 1.00 95.38 192 THR A O 1
ATOM 1568 N N . LEU A 1 193 ? -29.730 9.161 24.369 1.00 97.19 193 LEU A N 1
ATOM 1569 C CA . LEU A 1 193 ? -29.140 10.317 23.692 1.00 97.19 193 LEU A CA 1
ATOM 1570 C C . LEU A 1 193 ? -27.664 10.504 24.068 1.00 97.19 193 LEU A C 1
ATOM 1572 O O . LEU A 1 193 ? -26.842 10.730 23.188 1.00 97.19 193 LEU A O 1
ATOM 1576 N N . LEU A 1 194 ? -27.327 10.386 25.355 1.00 96.81 194 LEU A N 1
ATOM 1577 C CA . LEU A 1 194 ? -25.950 10.521 25.832 1.00 96.81 194 LEU A CA 1
ATOM 1578 C C . LEU A 1 194 ? -25.041 9.437 25.263 1.00 96.81 194 LEU A C 1
ATOM 1580 O O . LEU A 1 194 ? -23.957 9.775 24.811 1.00 96.81 194 LEU A O 1
ATOM 1584 N N . VAL A 1 195 ? -25.500 8.185 25.197 1.00 96.25 195 VAL A N 1
ATOM 1585 C CA . VAL A 1 195 ? -24.737 7.091 24.580 1.00 96.25 195 VAL A CA 1
ATOM 1586 C C . VAL A 1 195 ? -24.492 7.379 23.099 1.00 96.25 195 VAL A C 1
ATOM 1588 O O . VAL A 1 195 ? -23.380 7.195 22.622 1.00 96.25 195 VAL A O 1
ATOM 1591 N N . VAL A 1 196 ? -25.493 7.877 22.364 1.00 97.19 196 VAL A N 1
ATOM 1592 C CA . VAL A 1 196 ? -25.314 8.252 20.949 1.00 97.19 196 VAL A CA 1
ATOM 1593 C C . VAL A 1 196 ? -24.274 9.364 20.797 1.00 97.19 196 VAL A C 1
ATOM 1595 O O . VAL A 1 196 ? -23.395 9.258 19.947 1.00 97.19 196 VAL A O 1
ATOM 1598 N N . VAL A 1 197 ? -24.349 10.413 21.623 1.00 97.12 197 VAL A N 1
ATOM 1599 C CA . VAL A 1 197 ? -23.393 11.532 21.588 1.00 97.12 197 VAL A CA 1
ATOM 1600 C C . VAL A 1 197 ? -21.988 11.074 21.982 1.00 97.12 197 VAL A C 1
ATOM 1602 O O . VAL A 1 197 ? -21.028 11.403 21.295 1.00 97.12 197 VAL A O 1
ATOM 1605 N N . GLU A 1 198 ? -21.865 10.289 23.049 1.00 95.81 198 GLU A N 1
ATOM 1606 C CA . GLU A 1 198 ? -20.608 9.716 23.534 1.00 95.81 198 GLU A CA 1
ATOM 1607 C C . GLU A 1 198 ? -19.931 8.876 22.446 1.00 95.81 198 GLU A C 1
ATOM 1609 O O . GLU A 1 198 ? -18.780 9.132 22.099 1.00 95.81 198 GLU A O 1
ATOM 1614 N N . LEU A 1 199 ? -20.658 7.925 21.855 1.00 94.31 199 LEU A N 1
ATOM 1615 C CA . LEU A 1 199 ? -20.121 7.063 20.804 1.00 94.31 199 LEU A CA 1
ATOM 1616 C C . LEU A 1 199 ? -19.767 7.853 19.539 1.00 94.31 199 LEU A C 1
ATOM 1618 O O . LEU A 1 199 ? -18.751 7.561 18.913 1.00 94.31 199 LEU A O 1
ATOM 1622 N N . PHE A 1 200 ? -20.563 8.864 19.173 1.00 96.00 200 PHE A N 1
ATOM 1623 C CA . PHE A 1 200 ? -20.256 9.730 18.034 1.00 96.00 200 PHE A CA 1
ATOM 1624 C C . PHE A 1 200 ? -18.960 10.517 18.253 1.00 96.00 200 PHE A C 1
ATOM 1626 O O . PHE A 1 200 ? -18.089 10.515 17.386 1.00 96.00 200 PHE A O 1
ATOM 1633 N N . VAL A 1 201 ? -18.810 11.168 19.411 1.00 94.56 201 VAL A N 1
ATOM 1634 C CA . VAL A 1 201 ? -17.621 11.978 19.709 1.00 94.56 201 VAL A CA 1
ATOM 1635 C C . VAL A 1 201 ? -16.386 11.089 19.873 1.00 94.56 201 VAL A C 1
ATOM 1637 O O . VAL A 1 201 ? -15.356 11.393 19.278 1.00 94.56 201 VAL A O 1
ATOM 1640 N N . SER A 1 202 ? -16.483 9.971 20.599 1.00 92.12 202 SER A N 1
ATOM 1641 C CA . SER A 1 202 ? -15.375 9.013 20.731 1.00 92.12 202 SER A CA 1
ATOM 1642 C C . SER A 1 202 ? -14.956 8.448 19.369 1.00 92.12 202 SER A C 1
ATOM 1644 O O . SER A 1 202 ? -13.767 8.423 19.047 1.00 92.12 202 SER A O 1
ATOM 1646 N N . GLY A 1 203 ? -15.922 8.071 18.523 1.00 92.56 203 GLY A N 1
ATOM 1647 C CA . GLY A 1 203 ? -15.659 7.598 17.165 1.00 92.56 203 GLY A CA 1
ATOM 1648 C C . GLY A 1 203 ? -14.974 8.653 16.296 1.00 92.56 203 GLY A C 1
ATOM 1649 O O . GLY A 1 203 ? -14.003 8.340 15.612 1.00 92.56 203 GLY A O 1
ATOM 1650 N N . LEU A 1 204 ? -15.421 9.911 16.362 1.00 92.38 204 LEU A N 1
ATOM 1651 C CA . LEU A 1 204 ? -14.797 11.017 15.635 1.00 92.38 204 LEU A CA 1
ATOM 1652 C C . LEU A 1 204 ? -13.345 11.246 16.075 1.00 92.38 204 LEU A C 1
ATOM 1654 O O . LEU A 1 204 ? -12.471 11.381 15.223 1.00 92.38 204 LEU A O 1
ATOM 1658 N N . LEU A 1 205 ? -13.075 11.263 17.383 1.00 91.38 205 LEU A N 1
ATOM 1659 C CA . LEU A 1 205 ? -11.717 11.451 17.899 1.00 91.38 205 LEU A CA 1
ATOM 1660 C C . LEU A 1 205 ? -10.792 10.292 17.508 1.00 91.38 205 LEU A C 1
ATOM 1662 O O . LEU A 1 205 ? -9.662 10.533 17.091 1.00 91.38 205 LEU A O 1
ATOM 1666 N N . ASN A 1 206 ? -11.286 9.051 17.549 1.00 89.12 206 ASN A N 1
ATOM 1667 C CA . ASN A 1 206 ? -10.533 7.884 17.084 1.00 89.12 206 ASN A CA 1
ATOM 1668 C C . ASN A 1 206 ? -10.250 7.937 15.575 1.00 89.12 206 ASN A C 1
ATOM 1670 O O . ASN A 1 206 ? -9.165 7.549 15.151 1.00 89.12 206 ASN A O 1
ATOM 1674 N N . LEU A 1 207 ? -11.183 8.439 14.757 1.00 90.12 207 LEU A N 1
ATOM 1675 C CA . LEU A 1 207 ? -10.943 8.648 13.324 1.00 90.12 207 LEU A CA 1
ATOM 1676 C C . LEU A 1 207 ? -9.860 9.704 13.073 1.00 90.12 207 LEU A C 1
ATOM 1678 O O . LEU A 1 207 ? -9.026 9.509 12.195 1.00 90.12 207 LEU A O 1
ATOM 1682 N N . VAL A 1 208 ? -9.840 10.788 13.855 1.00 90.56 208 VAL A N 1
ATOM 1683 C CA . VAL A 1 208 ? -8.782 11.811 13.786 1.00 90.56 208 VAL A CA 1
ATOM 1684 C C . VAL A 1 208 ? -7.432 11.241 14.228 1.00 90.56 208 VAL A C 1
ATOM 1686 O O . VAL A 1 208 ? -6.422 11.488 13.575 1.00 90.56 208 VAL A O 1
ATOM 1689 N N . ALA A 1 209 ? -7.399 10.451 15.303 1.00 88.88 209 ALA A N 1
ATOM 1690 C CA . ALA A 1 209 ? -6.177 9.789 15.757 1.00 88.88 209 ALA A CA 1
ATOM 1691 C C . ALA A 1 209 ? -5.642 8.798 14.710 1.00 88.88 209 ALA A C 1
ATOM 1693 O O . ALA A 1 209 ? -4.443 8.768 14.441 1.00 88.88 209 ALA A O 1
ATOM 1694 N N . LEU A 1 210 ? -6.534 8.036 14.069 1.00 89.50 210 LEU A N 1
ATOM 1695 C CA . LEU A 1 210 ? -6.177 7.130 12.980 1.00 89.50 210 LEU A CA 1
ATOM 1696 C C . LEU A 1 210 ? -5.610 7.890 11.774 1.00 89.50 210 LEU A C 1
ATOM 1698 O O . LEU A 1 210 ? -4.612 7.461 11.201 1.00 89.50 210 LEU A O 1
ATOM 1702 N N . ASP A 1 211 ? -6.214 9.019 11.403 1.00 90.56 211 ASP A N 1
ATOM 1703 C CA . ASP A 1 211 ? -5.705 9.882 10.334 1.00 90.56 211 ASP A CA 1
ATOM 1704 C C . ASP A 1 211 ? -4.305 10.427 10.658 1.00 90.56 211 ASP A C 1
ATOM 1706 O O . ASP A 1 211 ? -3.428 10.429 9.801 1.00 90.56 211 ASP A O 1
ATOM 1710 N N . TYR A 1 212 ? -4.042 10.789 11.916 1.00 89.69 212 TYR A N 1
ATOM 1711 C CA . TYR A 1 212 ? -2.706 11.207 12.345 1.00 89.69 212 TYR A CA 1
ATOM 1712 C C . TYR A 1 212 ? -1.668 10.068 12.296 1.00 89.69 212 TYR A C 1
ATOM 1714 O O . TYR A 1 212 ? -0.507 10.308 11.970 1.00 89.69 212 TYR A O 1
ATOM 1722 N N . ASP A 1 213 ? -2.066 8.829 12.608 1.00 88.62 213 ASP A N 1
ATOM 1723 C CA . ASP A 1 213 ? -1.167 7.666 12.609 1.00 88.62 213 ASP A CA 1
ATOM 1724 C C . ASP A 1 213 ? -0.837 7.160 11.196 1.00 88.62 213 ASP A C 1
ATOM 1726 O O . ASP A 1 213 ? 0.334 6.941 10.866 1.00 88.62 213 ASP A O 1
ATOM 1730 N N . VAL A 1 214 ? -1.854 6.941 10.356 1.00 88.19 214 VAL A N 1
ATOM 1731 C CA . VAL A 1 214 ? -1.679 6.272 9.051 1.00 88.19 214 VAL A CA 1
ATOM 1732 C C . VAL A 1 214 ? -1.989 7.133 7.836 1.00 88.19 214 VAL A C 1
ATOM 1734 O O . VAL A 1 214 ? -1.706 6.683 6.730 1.00 88.19 214 VAL A O 1
ATOM 1737 N N . VAL A 1 215 ? -2.506 8.350 8.025 1.00 87.25 215 VAL A N 1
ATOM 1738 C CA . VAL A 1 215 ? -2.920 9.287 6.969 1.00 87.25 215 VAL A CA 1
ATOM 1739 C C . VAL A 1 215 ? -3.973 8.692 6.034 1.00 87.25 215 VAL A C 1
ATOM 1741 O O . VAL A 1 215 ? -3.712 7.850 5.174 1.00 87.25 215 VAL A O 1
ATOM 1744 N N . VAL A 1 216 ? -5.202 9.178 6.153 1.00 83.38 216 VAL A N 1
ATOM 1745 C CA . VAL A 1 216 ? -6.313 8.806 5.282 1.00 83.38 216 VAL A CA 1
ATOM 1746 C C . VAL A 1 216 ? -6.475 9.881 4.213 1.00 83.38 216 VAL A C 1
ATOM 1748 O O . VAL A 1 216 ? -6.553 11.074 4.492 1.00 83.38 216 VAL A O 1
ATOM 1751 N N . SER A 1 217 ? -6.549 9.479 2.942 1.00 82.56 217 SER A N 1
ATOM 1752 C CA . SER A 1 217 ? -6.733 10.462 1.872 1.00 82.56 217 SER A CA 1
ATOM 1753 C C . SER A 1 217 ? -8.057 11.209 2.040 1.00 82.56 217 SER A C 1
ATOM 1755 O O . SER A 1 217 ? -9.118 10.601 2.210 1.00 82.56 217 SER A O 1
ATOM 1757 N N . SER A 1 218 ? -7.997 12.532 1.921 1.00 86.38 218 SER A N 1
ATOM 1758 C CA . SER A 1 218 ? -9.170 13.386 2.056 1.00 86.38 218 SER A CA 1
ATOM 1759 C C . SER A 1 218 ? -10.156 13.184 0.899 1.00 86.38 218 SER A C 1
ATOM 1761 O O . SER A 1 218 ? -9.780 12.888 -0.240 1.00 86.38 218 SER A O 1
ATOM 1763 N N . ARG A 1 219 ? -11.451 13.394 1.170 1.00 90.00 219 ARG A N 1
ATOM 1764 C CA . ARG A 1 219 ? -12.491 13.372 0.129 1.00 90.00 219 ARG A CA 1
ATOM 1765 C C . ARG A 1 219 ? -12.194 14.351 -1.024 1.00 90.00 219 ARG A C 1
ATOM 1767 O O . ARG A 1 219 ? -12.359 13.932 -2.166 1.00 90.00 219 ARG A O 1
ATOM 1774 N N . PRO A 1 220 ? -11.746 15.604 -0.788 1.00 92.69 220 PRO A N 1
ATOM 1775 C CA . PRO A 1 220 ? -11.354 16.504 -1.873 1.00 92.69 220 PRO A CA 1
ATOM 1776 C C . PRO A 1 220 ? -10.210 15.963 -2.731 1.00 92.69 220 PRO A C 1
ATOM 1778 O O . PRO A 1 220 ? -10.306 16.034 -3.947 1.00 92.69 220 PRO A O 1
ATOM 1781 N N . SER A 1 221 ? -9.172 15.364 -2.133 1.00 87.75 221 SER A N 1
ATOM 1782 C CA . SER A 1 221 ? -8.073 14.756 -2.899 1.00 87.75 221 SER A CA 1
ATOM 1783 C C . SER A 1 221 ? -8.584 13.665 -3.848 1.00 87.75 221 SER A C 1
ATOM 1785 O O . SER A 1 221 ? -8.226 13.654 -5.024 1.00 87.75 221 SER A O 1
ATOM 1787 N N . TYR A 1 222 ? -9.496 12.809 -3.373 1.00 88.06 222 TYR A N 1
ATOM 1788 C CA . TYR A 1 222 ? -10.118 11.775 -4.202 1.00 88.06 222 TYR A CA 1
ATOM 1789 C C . TYR A 1 222 ? -11.000 12.343 -5.322 1.00 88.06 222 TYR A C 1
ATOM 1791 O O . TYR A 1 222 ? -10.912 11.897 -6.463 1.00 88.06 222 TYR A O 1
ATOM 1799 N N . LEU A 1 223 ? -11.843 13.332 -5.015 1.00 92.25 223 LEU A N 1
ATOM 1800 C CA . LEU A 1 223 ? -12.731 13.930 -6.014 1.00 92.25 223 LEU A CA 1
ATOM 1801 C C . LEU A 1 223 ? -11.979 14.765 -7.045 1.00 92.25 223 LEU A C 1
ATOM 1803 O O . LEU A 1 223 ? -12.351 14.732 -8.209 1.00 92.25 223 LEU A O 1
ATOM 1807 N N . ASN A 1 224 ? -10.926 15.481 -6.650 1.00 91.44 224 ASN A N 1
ATOM 1808 C CA . ASN A 1 224 ? -10.096 16.234 -7.587 1.00 91.44 224 ASN A CA 1
ATOM 1809 C C . ASN A 1 224 ? -9.427 15.292 -8.592 1.00 91.44 224 ASN A C 1
ATOM 1811 O O . ASN A 1 224 ? -9.422 15.592 -9.779 1.00 91.44 224 ASN A O 1
ATOM 1815 N N . PHE A 1 225 ? -8.937 14.135 -8.134 1.00 90.69 225 PHE A N 1
ATOM 1816 C CA . PHE A 1 225 ? -8.414 13.095 -9.020 1.00 90.69 225 PHE A CA 1
ATOM 1817 C C . PHE A 1 225 ? -9.471 12.603 -10.020 1.00 90.69 225 PHE A C 1
ATOM 1819 O O . PHE A 1 225 ? -9.217 12.621 -11.222 1.00 90.69 225 PHE A O 1
ATOM 1826 N N . LEU A 1 226 ? -10.665 12.220 -9.548 1.00 92.75 226 LEU A N 1
ATOM 1827 C CA . LEU A 1 226 ? -11.732 11.730 -10.429 1.00 92.75 226 LEU A CA 1
ATOM 1828 C C . LEU A 1 226 ? -12.220 12.799 -11.408 1.00 92.75 226 LEU A C 1
ATOM 1830 O O . LEU A 1 226 ? -12.318 12.539 -12.599 1.00 92.75 226 LEU A O 1
ATOM 1834 N N . ASN A 1 227 ? -12.493 14.011 -10.927 1.00 93.81 227 ASN A N 1
ATOM 1835 C CA . ASN A 1 227 ? -12.977 15.103 -11.770 1.00 93.81 227 ASN A CA 1
ATOM 1836 C C . ASN A 1 227 ? -11.954 15.500 -12.842 1.00 93.81 227 ASN A C 1
ATOM 1838 O O . ASN A 1 227 ? -12.355 15.966 -13.903 1.00 93.81 227 ASN A O 1
ATOM 1842 N N . LYS A 1 228 ? -10.655 15.324 -12.564 1.00 91.62 228 LYS A N 1
ATOM 1843 C CA . LYS A 1 228 ? -9.575 15.588 -13.518 1.00 91.62 228 LYS A CA 1
ATOM 1844 C C . LYS A 1 228 ? -9.471 14.491 -14.580 1.00 91.62 228 LYS A C 1
ATOM 1846 O O . LYS A 1 228 ? -9.417 14.798 -15.762 1.00 91.62 228 LYS A O 1
ATOM 1851 N N . TRP A 1 229 ? -9.454 13.222 -14.171 1.00 93.94 229 TRP A N 1
ATOM 1852 C CA . TRP A 1 229 ? -9.093 12.116 -15.068 1.00 93.94 229 TRP A CA 1
ATOM 1853 C C . TRP A 1 229 ? -10.273 11.357 -15.675 1.00 93.94 229 TRP A C 1
ATOM 1855 O O . TRP A 1 229 ? -10.109 10.762 -16.737 1.00 93.94 229 TRP A O 1
ATOM 1865 N N . GLN A 1 230 ? -11.460 11.385 -15.063 1.00 95.56 230 GLN A N 1
ATOM 1866 C CA . GLN A 1 230 ? -12.630 10.699 -15.619 1.00 95.56 230 GLN A CA 1
ATOM 1867 C C . GLN A 1 230 ? -13.004 11.212 -17.022 1.00 95.56 230 GLN A C 1
ATOM 1869 O O . GLN A 1 230 ? -13.195 10.369 -17.894 1.00 95.56 230 GLN A O 1
ATOM 1874 N N . PRO A 1 231 ? -13.024 12.535 -17.305 1.00 95.12 231 PRO A N 1
ATOM 1875 C CA . PRO A 1 231 ? -13.327 13.024 -18.652 1.00 95.12 231 PRO A CA 1
ATOM 1876 C C . PRO A 1 231 ? -12.329 12.535 -19.710 1.00 95.12 231 PRO A C 1
ATOM 1878 O O . PRO A 1 231 ? -12.740 12.140 -20.796 1.00 95.12 231 PRO A O 1
ATOM 1881 N N . VAL A 1 232 ? -11.033 12.500 -19.375 1.00 95.00 232 VAL A N 1
ATOM 1882 C CA . VAL A 1 232 ? -9.973 12.002 -20.270 1.00 95.00 232 VAL A CA 1
ATOM 1883 C C . VAL A 1 232 ? -10.166 10.512 -20.557 1.00 95.00 232 VAL A C 1
ATOM 1885 O O . VAL A 1 232 ? -10.043 10.073 -21.696 1.00 95.00 232 VAL A O 1
ATOM 1888 N N . VAL A 1 233 ? -10.504 9.724 -19.533 1.00 95.69 233 VAL A N 1
ATOM 1889 C CA . VAL A 1 233 ? -10.794 8.291 -19.686 1.00 95.69 233 VAL A CA 1
ATOM 1890 C C . VAL A 1 233 ? -12.035 8.054 -20.541 1.00 95.69 233 VAL A C 1
ATOM 1892 O O . VAL A 1 233 ? -12.030 7.152 -21.379 1.00 95.69 233 VAL A O 1
ATOM 1895 N N . ASP A 1 234 ? -13.091 8.838 -20.335 1.00 95.69 234 ASP A N 1
ATOM 1896 C CA . ASP A 1 234 ? -14.330 8.723 -21.101 1.00 95.69 234 ASP A CA 1
ATOM 1897 C C . ASP A 1 234 ? -14.092 9.071 -22.580 1.00 95.69 234 ASP A C 1
ATOM 1899 O O . ASP A 1 234 ? -14.580 8.363 -23.459 1.00 95.69 234 ASP A O 1
ATOM 1903 N N . GLU A 1 235 ? -13.285 10.099 -22.864 1.00 94.00 235 GLU A N 1
ATOM 1904 C CA . GLU A 1 235 ? -12.874 10.470 -24.223 1.00 94.00 235 GLU A CA 1
ATOM 1905 C C . GLU A 1 235 ? -12.026 9.379 -24.885 1.00 94.00 235 GLU A C 1
ATOM 1907 O O . GLU A 1 235 ? -12.302 8.987 -26.017 1.00 94.00 235 GLU A O 1
ATOM 1912 N N . VAL A 1 236 ? -11.030 8.841 -24.178 1.00 94.38 236 VAL A N 1
ATOM 1913 C CA . VAL A 1 236 ? -10.197 7.740 -24.678 1.00 94.38 236 VAL A CA 1
ATOM 1914 C C . VAL A 1 236 ? -11.053 6.518 -25.025 1.00 94.38 236 VAL A C 1
ATOM 1916 O O . VAL A 1 236 ? -10.932 5.975 -26.117 1.00 94.38 236 VAL A O 1
ATOM 1919 N N . LYS A 1 237 ? -11.971 6.116 -24.138 1.00 94.38 237 LYS A N 1
ATOM 1920 C CA . LYS A 1 237 ? -12.879 4.983 -24.381 1.00 94.38 237 LYS A CA 1
ATOM 1921 C C . LYS A 1 237 ? -13.870 5.227 -25.513 1.00 94.38 237 LYS A C 1
ATOM 1923 O O . LYS A 1 237 ? -14.296 4.271 -26.145 1.00 94.38 237 LYS A O 1
ATOM 1928 N N . ALA A 1 238 ? -14.284 6.472 -25.735 1.00 94.12 238 ALA A N 1
ATOM 1929 C CA . ALA A 1 238 ? -15.200 6.811 -26.820 1.00 94.12 238 ALA A CA 1
ATOM 1930 C C . ALA A 1 238 ? -14.519 6.801 -28.198 1.00 94.12 238 ALA A C 1
ATOM 1932 O O . ALA A 1 238 ? -15.214 6.662 -29.203 1.00 94.12 238 ALA A O 1
ATOM 1933 N N . ASN A 1 239 ? -13.193 6.969 -28.241 1.00 92.00 239 ASN A N 1
ATOM 1934 C CA . ASN A 1 239 ? -12.409 7.058 -29.473 1.00 92.00 239 ASN A CA 1
ATOM 1935 C C . ASN A 1 239 ? -11.573 5.801 -29.781 1.00 92.00 239 ASN A C 1
ATOM 1937 O O . ASN A 1 239 ? -10.957 5.746 -30.843 1.00 92.00 239 ASN A O 1
ATOM 1941 N N . ASP A 1 240 ? -11.530 4.812 -28.885 1.00 91.88 240 ASP A N 1
ATOM 1942 C CA . ASP A 1 240 ? -10.891 3.515 -29.131 1.00 91.88 240 ASP A CA 1
ATOM 1943 C C . ASP A 1 240 ? -11.958 2.448 -29.422 1.00 91.88 240 ASP A C 1
ATOM 1945 O O . ASP A 1 240 ? -12.833 2.177 -28.599 1.00 91.88 240 ASP A O 1
ATOM 1949 N N . ASP A 1 241 ? -11.882 1.846 -30.610 1.00 88.12 241 ASP A N 1
ATOM 1950 C CA . ASP A 1 241 ? -12.830 0.833 -31.084 1.00 88.12 241 ASP A CA 1
ATOM 1951 C C . ASP A 1 241 ? -12.580 -0.570 -30.490 1.00 88.12 241 ASP A C 1
ATOM 1953 O O . ASP A 1 241 ? -13.388 -1.486 -30.705 1.00 88.12 241 ASP A O 1
ATOM 1957 N N . ASP A 1 242 ? -11.465 -0.788 -29.782 1.00 88.62 242 ASP A N 1
ATOM 1958 C CA . ASP A 1 242 ? -11.170 -2.076 -29.159 1.00 88.62 242 ASP A CA 1
ATOM 1959 C C . ASP A 1 242 ? -11.920 -2.260 -27.836 1.00 88.62 242 ASP A C 1
ATOM 1961 O O . ASP A 1 242 ? -11.944 -1.408 -26.951 1.00 88.62 242 ASP A O 1
ATOM 1965 N N . LEU A 1 243 ? -12.453 -3.470 -27.638 1.00 88.38 243 LEU A N 1
ATOM 1966 C CA . LEU A 1 243 ? -13.124 -3.853 -26.391 1.00 88.38 243 LEU A CA 1
ATOM 1967 C C . LEU A 1 243 ? -12.180 -3.927 -25.181 1.00 88.38 243 LEU A C 1
ATOM 1969 O O . LEU A 1 243 ? -12.644 -3.973 -24.042 1.00 88.38 243 LEU A O 1
ATOM 1973 N N . PHE A 1 244 ? -10.870 -3.998 -25.418 1.00 92.38 244 PHE A N 1
ATOM 1974 C CA . PHE A 1 244 ? -9.872 -4.098 -24.365 1.00 92.38 244 PHE A CA 1
ATOM 1975 C C . PHE A 1 244 ? -8.590 -3.366 -24.741 1.00 92.38 244 PHE A C 1
ATOM 1977 O O . PHE A 1 244 ? -7.945 -3.674 -25.740 1.00 92.38 244 PHE A O 1
ATOM 1984 N N . PHE A 1 245 ? -8.170 -2.492 -23.840 1.00 94.12 245 PHE A N 1
ATOM 1985 C CA . PHE A 1 245 ? -6.845 -1.898 -23.785 1.00 94.12 245 PHE A CA 1
ATOM 1986 C C . PHE A 1 245 ? -6.547 -1.548 -22.329 1.00 94.12 245 PHE A C 1
ATOM 1988 O O . PHE A 1 245 ? -7.470 -1.387 -21.520 1.00 94.12 245 PHE A O 1
ATOM 1995 N N . ARG A 1 246 ? -5.267 -1.423 -21.974 1.00 96.06 246 ARG A N 1
ATOM 1996 C CA . ARG A 1 246 ? -4.880 -0.940 -20.649 1.00 96.06 246 ARG A CA 1
ATOM 1997 C C . ARG A 1 246 ? -4.566 0.546 -20.652 1.00 96.06 246 ARG A C 1
ATOM 1999 O O . ARG A 1 246 ? -4.002 1.085 -21.607 1.00 96.06 246 ARG A O 1
ATOM 2006 N N . THR A 1 247 ? -4.901 1.176 -19.536 1.00 96.12 247 THR A N 1
ATOM 2007 C CA . THR A 1 247 ? -4.592 2.568 -19.235 1.00 96.12 247 THR A CA 1
ATOM 2008 C C . THR A 1 247 ? -3.866 2.643 -17.902 1.00 96.12 247 THR A C 1
ATOM 2010 O O . THR A 1 247 ? -4.363 2.139 -16.890 1.00 96.12 247 THR A O 1
ATOM 2013 N N . GLU A 1 248 ? -2.722 3.318 -17.895 1.00 94.31 248 GLU A N 1
ATOM 2014 C CA . GLU A 1 248 ? -1.910 3.534 -16.702 1.00 94.31 248 GLU A CA 1
ATOM 2015 C C . GLU A 1 248 ? -1.845 4.998 -16.298 1.00 94.31 248 GLU A C 1
ATOM 2017 O O . GLU A 1 248 ? -2.023 5.903 -17.114 1.00 94.31 248 GLU A O 1
ATOM 2022 N N . TYR A 1 249 ? -1.573 5.222 -15.015 1.00 91.75 249 TYR A N 1
ATOM 2023 C CA . TYR A 1 249 ? -1.399 6.550 -14.448 1.00 91.75 249 TYR A CA 1
ATOM 2024 C C . TYR A 1 249 ? -0.092 6.623 -13.661 1.00 91.75 249 TYR A C 1
ATOM 2026 O O . TYR A 1 249 ? 0.088 5.927 -12.665 1.00 91.75 249 TYR A O 1
ATOM 2034 N N . VAL A 1 250 ? 0.824 7.476 -14.118 1.00 87.94 250 VAL A N 1
ATOM 2035 C CA . VAL A 1 250 ? 2.210 7.527 -13.621 1.00 87.94 250 VAL A CA 1
ATOM 2036 C C . VAL A 1 250 ? 2.305 8.188 -12.240 1.00 87.94 250 VAL A C 1
ATOM 2038 O O . VAL A 1 250 ? 3.075 7.757 -11.379 1.00 87.94 250 VAL A O 1
ATOM 2041 N N . ASN A 1 251 ? 1.526 9.247 -11.996 1.00 82.38 251 ASN A N 1
ATOM 2042 C CA . ASN A 1 251 ? 1.633 10.072 -10.786 1.00 82.38 251 ASN A CA 1
ATOM 2043 C C . ASN A 1 251 ? 0.871 9.457 -9.617 1.00 82.38 251 ASN A C 1
ATOM 2045 O O . ASN A 1 251 ? -0.181 9.954 -9.225 1.00 82.38 251 ASN A O 1
ATOM 2049 N N . ARG A 1 252 ? 1.422 8.388 -9.047 1.00 72.75 252 ARG A N 1
ATOM 2050 C CA . ARG A 1 252 ? 0.877 7.674 -7.889 1.00 72.75 252 ARG A CA 1
ATOM 2051 C C . ARG A 1 252 ? 0.224 8.605 -6.853 1.00 72.75 252 ARG A C 1
ATOM 2053 O O . ARG A 1 252 ? 0.909 9.356 -6.160 1.00 72.75 252 ARG A O 1
ATOM 2060 N N . ILE A 1 253 ? -1.086 8.455 -6.665 1.00 68.69 253 ILE A N 1
ATOM 2061 C CA . ILE A 1 253 ? -1.803 8.959 -5.482 1.00 68.69 253 ILE A CA 1
ATOM 2062 C C . ILE A 1 253 ? -2.057 7.787 -4.523 1.00 68.69 253 ILE A C 1
ATOM 2064 O O . ILE A 1 253 ? -1.936 7.929 -3.306 1.00 68.69 253 ILE A O 1
ATOM 2068 N N . ARG A 1 254 ? -2.389 6.612 -5.073 1.00 76.38 254 ARG A N 1
ATOM 2069 C CA . ARG A 1 254 ? -2.641 5.328 -4.408 1.00 76.38 254 ARG A CA 1
ATOM 2070 C C . ARG A 1 254 ? -2.070 4.181 -5.265 1.00 76.38 254 ARG A C 1
ATOM 2072 O O . ARG A 1 254 ? -1.018 4.344 -5.860 1.00 76.38 254 ARG A O 1
ATOM 2079 N N . ILE A 1 255 ? -2.641 2.978 -5.181 1.00 82.38 255 ILE A N 1
ATOM 2080 C CA . ILE A 1 255 ? -2.229 1.811 -5.988 1.00 82.38 255 ILE A CA 1
ATOM 2081 C C . ILE A 1 255 ? -3.401 1.309 -6.869 1.00 82.38 255 ILE A C 1
ATOM 2083 O O . ILE A 1 255 ? -3.232 0.417 -7.685 1.00 82.38 255 ILE A O 1
ATOM 2087 N N . ASN A 1 256 ? -4.606 1.872 -6.716 1.00 89.38 256 ASN A N 1
ATOM 2088 C CA . ASN A 1 256 ? -5.854 1.368 -7.313 1.00 89.38 256 ASN A CA 1
ATOM 2089 C C . ASN A 1 256 ? -6.538 2.410 -8.219 1.00 89.38 256 ASN A C 1
ATOM 2091 O O . ASN A 1 256 ? -7.764 2.467 -8.300 1.00 89.38 256 ASN A O 1
ATOM 2095 N N . GLU A 1 257 ? -5.761 3.274 -8.862 1.00 88.38 257 GLU A N 1
ATOM 2096 C CA . GLU A 1 257 ? -6.245 4.369 -9.703 1.00 88.38 257 GLU A CA 1
ATOM 2097 C C . GLU A 1 257 ? -7.076 3.870 -10.882 1.00 88.38 257 GLU A C 1
ATOM 2099 O O . GLU A 1 257 ? -8.153 4.411 -11.130 1.00 88.38 257 GLU A O 1
ATOM 2104 N N . SER A 1 258 ? -6.647 2.792 -11.540 1.00 90.38 258 SER A N 1
ATOM 2105 C CA . SER A 1 258 ? -7.395 2.196 -12.650 1.00 90.38 258 SER A CA 1
ATOM 2106 C C . SER A 1 258 ? -8.778 1.711 -12.208 1.00 90.38 258 SER A C 1
ATOM 2108 O O . SER A 1 258 ? -9.769 1.975 -12.883 1.00 90.38 258 SER A O 1
ATOM 2110 N N . TYR A 1 259 ? -8.894 1.116 -11.012 1.00 90.12 259 TYR A N 1
ATOM 2111 C CA . TYR A 1 259 ? -10.199 0.753 -10.442 1.00 90.12 259 TYR A CA 1
ATOM 2112 C C . TYR A 1 259 ? -11.078 1.976 -10.169 1.00 90.12 259 TYR A C 1
ATOM 2114 O O . TYR A 1 259 ? -12.284 1.922 -10.396 1.00 90.12 259 TYR A O 1
ATOM 2122 N N . ALA A 1 260 ? -10.491 3.073 -9.683 1.00 91.44 260 ALA A N 1
ATOM 2123 C CA . ALA A 1 260 ? -11.229 4.300 -9.398 1.00 91.44 260 ALA A CA 1
ATOM 2124 C C . ALA A 1 260 ? -11.762 4.975 -10.676 1.00 91.44 260 ALA A C 1
ATOM 2126 O O . ALA A 1 260 ? -12.860 5.523 -10.643 1.00 91.44 260 ALA A O 1
ATOM 2127 N N . LEU A 1 261 ? -11.017 4.897 -11.784 1.00 93.44 261 LEU A N 1
ATOM 2128 C CA . LEU A 1 261 ? -11.394 5.442 -13.098 1.00 93.44 261 LEU A CA 1
ATOM 2129 C C . LEU A 1 261 ? -12.175 4.449 -13.981 1.00 93.44 261 LEU A C 1
ATOM 2131 O O . LEU A 1 261 ? -12.586 4.773 -15.098 1.00 93.44 261 LEU A O 1
ATOM 2135 N N . GLY A 1 262 ? -12.361 3.214 -13.507 1.00 93.75 262 GLY A N 1
ATOM 2136 C CA . GLY A 1 262 ? -13.000 2.140 -14.264 1.00 93.75 262 GLY A CA 1
ATOM 2137 C C . GLY A 1 262 ? -12.222 1.723 -15.516 1.00 93.75 262 GLY A C 1
ATOM 2138 O O . GLY A 1 262 ? -12.844 1.362 -16.514 1.00 93.75 262 GLY A O 1
ATOM 2139 N N . THR A 1 263 ? -10.892 1.818 -15.514 1.00 94.06 263 THR A N 1
ATOM 2140 C CA . THR A 1 263 ? -10.012 1.363 -16.604 1.00 94.06 263 THR A CA 1
ATOM 2141 C C . THR A 1 263 ? -9.351 0.028 -16.266 1.00 94.06 263 THR A C 1
ATOM 2143 O O . THR A 1 263 ? -9.312 -0.398 -15.109 1.00 94.06 263 THR A O 1
ATOM 2146 N N . TYR A 1 264 ? -8.800 -0.643 -17.277 1.00 94.31 264 TYR A N 1
ATOM 2147 C CA . TYR A 1 264 ? -7.948 -1.807 -17.061 1.00 94.31 264 TYR A CA 1
ATOM 2148 C C . TYR A 1 264 ? -6.509 -1.344 -16.833 1.00 94.31 264 TYR A C 1
ATOM 2150 O O . TYR A 1 264 ? -5.891 -0.778 -17.725 1.00 94.31 264 TYR A O 1
ATOM 2158 N N . GLY A 1 265 ? -5.970 -1.585 -15.641 1.00 92.81 265 GLY A N 1
ATOM 2159 C CA . GLY A 1 265 ? -4.571 -1.320 -15.306 1.00 92.81 265 GLY A CA 1
ATOM 2160 C C . GLY A 1 265 ? -3.818 -2.599 -14.967 1.00 92.81 265 GLY A C 1
ATOM 2161 O O . GLY A 1 265 ? -4.408 -3.642 -14.680 1.00 92.81 265 GLY A O 1
ATOM 2162 N N . VAL A 1 266 ? -2.503 -2.514 -15.037 1.00 92.38 266 VAL A N 1
ATOM 2163 C CA . VAL A 1 266 ? -1.529 -3.353 -14.343 1.00 92.38 266 VAL A CA 1
ATOM 2164 C C . VAL A 1 266 ? -1.355 -2.867 -12.900 1.00 92.38 266 VAL A C 1
ATOM 2166 O O . VAL A 1 266 ? -1.216 -3.690 -11.995 1.00 92.38 266 VAL A O 1
ATOM 2169 N N . SER A 1 267 ? -1.415 -1.552 -12.665 1.00 91.00 267 SER A N 1
ATOM 2170 C CA . SER A 1 267 ? -1.391 -0.972 -11.319 1.00 91.00 267 SER A CA 1
ATOM 2171 C C . SER A 1 267 ? -2.603 -1.421 -10.498 1.00 91.00 267 SER A C 1
ATOM 2173 O O . SER A 1 267 ? -3.756 -1.209 -10.879 1.00 91.00 267 SER A O 1
ATOM 2175 N N . GLY A 1 268 ? -2.351 -2.055 -9.355 1.00 90.31 268 GLY A N 1
ATOM 2176 C CA . GLY A 1 268 ? -3.405 -2.597 -8.507 1.00 90.31 268 GLY A CA 1
ATOM 2177 C C . GLY A 1 268 ? -2.876 -3.279 -7.253 1.00 90.31 268 GLY A C 1
ATOM 2178 O O . GLY A 1 268 ? -1.787 -3.845 -7.243 1.00 90.31 268 GLY A O 1
ATOM 2179 N N . SER A 1 269 ? -3.667 -3.251 -6.181 1.00 87.38 269 SER A N 1
ATOM 2180 C CA . SER A 1 269 ? -3.415 -3.974 -4.934 1.00 87.38 269 SER A CA 1
ATOM 2181 C C . SER A 1 269 ? -4.622 -4.833 -4.595 1.00 87.38 269 SER A C 1
ATOM 2183 O O . SER A 1 269 ? -5.720 -4.326 -4.354 1.00 87.38 269 SER A O 1
ATOM 2185 N N . THR A 1 270 ? -4.418 -6.148 -4.564 1.00 84.00 270 THR A N 1
ATOM 2186 C CA . THR A 1 270 ? -5.447 -7.111 -4.174 1.00 84.00 270 THR A CA 1
ATOM 2187 C C . THR A 1 270 ? -4.838 -8.279 -3.416 1.00 84.00 270 THR A C 1
ATOM 2189 O O . THR A 1 270 ? -3.734 -8.742 -3.693 1.00 84.00 270 THR A O 1
ATOM 2192 N N . SER A 1 271 ? -5.575 -8.782 -2.426 1.00 76.25 271 SER A N 1
ATOM 2193 C CA . SER A 1 271 ? -5.130 -9.931 -1.634 1.00 76.25 271 SER A CA 1
ATOM 2194 C C . SER A 1 271 ? -5.165 -11.255 -2.387 1.00 76.25 271 SER A C 1
ATOM 2196 O O . SER A 1 271 ? -4.633 -12.228 -1.868 1.00 76.25 271 SER A O 1
ATOM 2198 N N . THR A 1 272 ? -5.767 -11.279 -3.573 1.00 77.56 272 THR A N 1
ATOM 2199 C CA . THR A 1 272 ? -5.906 -12.466 -4.422 1.00 77.56 272 THR A CA 1
ATOM 2200 C C . THR A 1 272 ? -5.062 -12.373 -5.693 1.00 77.56 272 THR A C 1
ATOM 2202 O O . THR A 1 272 ? -5.348 -13.081 -6.655 1.00 77.56 272 THR A O 1
ATOM 2205 N N . LEU A 1 273 ? -4.078 -11.466 -5.747 1.00 78.69 273 LEU A N 1
ATOM 2206 C CA . LEU A 1 273 ? -3.202 -11.355 -6.911 1.00 78.69 273 LEU A CA 1
ATOM 2207 C C . LEU A 1 273 ? -2.331 -12.615 -6.981 1.00 78.69 273 LEU A C 1
ATOM 2209 O O . LEU A 1 273 ? -1.725 -12.999 -5.982 1.00 78.69 273 LEU A O 1
ATOM 2213 N N . ASN A 1 274 ? -2.321 -13.275 -8.136 1.00 83.75 274 ASN A N 1
ATOM 2214 C CA . ASN A 1 274 ? -1.561 -14.503 -8.345 1.00 83.75 274 ASN A CA 1
ATOM 2215 C C . ASN A 1 274 ? -0.045 -14.209 -8.261 1.00 83.75 274 ASN A C 1
ATOM 2217 O O . ASN A 1 274 ? 0.414 -13.167 -8.737 1.00 83.75 274 ASN A O 1
ATOM 2221 N N . ALA A 1 275 ? 0.710 -15.105 -7.617 1.00 81.06 275 ALA A N 1
ATOM 2222 C CA . ALA A 1 275 ? 2.145 -14.931 -7.381 1.00 81.06 275 ALA A CA 1
ATOM 2223 C C . ALA A 1 275 ? 2.929 -14.870 -8.701 1.00 81.06 275 ALA A C 1
ATOM 2225 O O . ALA A 1 275 ? 3.691 -13.928 -8.902 1.00 81.06 275 ALA A O 1
ATOM 2226 N N . ASP A 1 276 ? 2.634 -15.775 -9.632 1.00 82.75 276 ASP A N 1
ATOM 2227 C CA . ASP A 1 276 ? 3.238 -15.846 -10.967 1.00 82.75 276 ASP A CA 1
ATOM 2228 C C . ASP A 1 276 ? 3.027 -14.537 -11.742 1.00 82.75 276 ASP A C 1
ATOM 2230 O O . ASP A 1 276 ? 3.911 -14.062 -12.450 1.00 82.75 276 ASP A O 1
ATOM 2234 N N . THR A 1 277 ? 1.866 -13.898 -11.566 1.00 87.19 277 THR A N 1
ATOM 2235 C CA . THR A 1 277 ? 1.568 -12.587 -12.156 1.00 87.19 277 THR A CA 1
ATOM 2236 C C . THR A 1 277 ? 2.454 -11.495 -11.562 1.00 87.19 277 THR A C 1
ATOM 2238 O O . THR A 1 277 ? 2.996 -10.677 -12.299 1.00 87.19 277 THR A O 1
ATOM 2241 N N . ILE A 1 278 ? 2.620 -11.468 -10.237 1.00 86.88 278 ILE A N 1
ATOM 2242 C CA . ILE A 1 278 ? 3.496 -10.500 -9.558 1.00 86.88 278 ILE A CA 1
ATOM 2243 C C . ILE A 1 278 ? 4.941 -10.682 -10.018 1.00 86.88 278 ILE A C 1
ATOM 2245 O O . ILE A 1 278 ? 5.622 -9.701 -10.317 1.00 86.88 278 ILE A O 1
ATOM 2249 N N . GLU A 1 279 ? 5.401 -11.927 -10.080 1.00 85.31 279 GLU A N 1
ATOM 2250 C CA . GLU A 1 279 ? 6.762 -12.248 -10.478 1.00 85.31 279 GLU A CA 1
ATOM 2251 C C . GLU A 1 279 ? 7.013 -11.892 -11.943 1.00 85.31 279 GLU A C 1
ATOM 2253 O O . GLU A 1 279 ? 7.976 -11.185 -12.234 1.00 85.31 279 GLU A O 1
ATOM 2258 N N . PHE A 1 280 ? 6.097 -12.253 -12.846 1.00 88.75 280 PHE A N 1
ATOM 2259 C CA . PHE A 1 280 ? 6.150 -11.837 -14.245 1.00 88.75 280 PHE A CA 1
ATOM 2260 C C . PHE A 1 280 ? 6.256 -10.315 -14.384 1.00 88.75 280 PHE A C 1
ATOM 2262 O O . PHE A 1 280 ? 7.183 -9.825 -15.029 1.00 88.75 280 PHE A O 1
ATOM 2269 N N . LEU A 1 281 ? 5.358 -9.564 -13.733 1.00 91.06 281 LEU A N 1
ATOM 2270 C CA . LEU A 1 281 ? 5.361 -8.100 -13.764 1.00 91.06 281 LEU A CA 1
ATOM 2271 C C . LEU A 1 281 ? 6.691 -7.525 -13.257 1.00 91.06 281 LEU A C 1
ATOM 2273 O O . LEU A 1 281 ? 7.264 -6.652 -13.911 1.00 91.06 281 LEU A O 1
ATOM 2277 N N . SER A 1 282 ? 7.232 -8.067 -12.161 1.00 87.94 282 SER A N 1
ATOM 2278 C CA . SER A 1 282 ? 8.549 -7.668 -11.657 1.00 87.94 282 SER A CA 1
ATOM 2279 C C . SER A 1 282 ? 9.675 -7.968 -12.648 1.00 87.94 282 SER A C 1
ATOM 2281 O O . SER A 1 282 ? 10.585 -7.150 -12.788 1.00 87.94 282 SER A O 1
ATOM 2283 N N . LYS A 1 283 ? 9.648 -9.118 -13.332 1.00 87.94 283 LYS A N 1
ATOM 2284 C CA . LYS A 1 283 ? 10.687 -9.510 -14.298 1.00 87.94 283 LYS A CA 1
ATOM 2285 C C . LYS A 1 283 ? 10.645 -8.666 -15.575 1.00 87.94 283 LYS A C 1
ATOM 2287 O O . LYS A 1 283 ? 11.699 -8.432 -16.156 1.00 87.94 283 LYS A O 1
ATOM 2292 N N . VAL A 1 284 ? 9.480 -8.145 -15.974 1.00 91.19 284 VAL A N 1
ATOM 2293 C CA . VAL A 1 284 ? 9.349 -7.199 -17.106 1.00 91.19 284 VAL A CA 1
ATOM 2294 C C . VAL A 1 284 ? 9.478 -5.725 -16.696 1.00 91.19 284 VAL A C 1
ATOM 2296 O O . VAL A 1 284 ? 9.236 -4.831 -17.504 1.00 91.19 284 VAL A O 1
ATOM 2299 N N . GLY A 1 285 ? 9.899 -5.452 -15.457 1.00 89.44 285 GLY A N 1
ATOM 2300 C CA . GLY A 1 285 ? 10.263 -4.110 -14.992 1.00 89.44 285 GLY A CA 1
ATOM 2301 C C . GLY A 1 285 ? 9.107 -3.256 -14.469 1.00 89.44 285 GLY A C 1
ATOM 2302 O O . GLY A 1 285 ? 9.304 -2.068 -14.220 1.00 89.44 285 GLY A O 1
ATOM 2303 N N . VAL A 1 286 ? 7.927 -3.844 -14.250 1.00 90.62 286 VAL A N 1
ATOM 2304 C CA . VAL A 1 286 ? 6.859 -3.215 -13.464 1.00 90.62 286 VAL A CA 1
ATOM 2305 C C . VAL A 1 286 ? 7.166 -3.423 -11.985 1.00 90.62 286 VAL A C 1
ATOM 2307 O O . VAL A 1 286 ? 7.501 -4.523 -11.555 1.00 90.62 286 VAL A O 1
ATOM 2310 N N . SER A 1 287 ? 7.020 -2.385 -11.166 1.00 87.25 287 SER A N 1
ATOM 2311 C CA . SER A 1 287 ? 7.226 -2.527 -9.728 1.00 87.25 287 SER A CA 1
ATOM 2312 C C . SER A 1 287 ? 6.129 -3.403 -9.123 1.00 87.25 287 SER A C 1
ATOM 2314 O O . SER A 1 287 ? 5.025 -2.924 -8.884 1.00 87.25 287 SER A O 1
ATOM 2316 N N . ALA A 1 288 ? 6.417 -4.668 -8.830 1.00 86.75 288 ALA A N 1
ATOM 2317 C CA . ALA A 1 288 ? 5.440 -5.598 -8.276 1.00 86.75 288 ALA A CA 1
ATOM 2318 C C . ALA A 1 288 ? 6.041 -6.440 -7.149 1.00 86.75 288 ALA A C 1
ATOM 2320 O O . ALA A 1 288 ? 7.156 -6.943 -7.255 1.00 86.75 288 ALA A O 1
ATOM 2321 N N . GLN A 1 289 ? 5.302 -6.579 -6.047 1.00 81.50 289 GLN A N 1
ATOM 2322 C CA . GLN A 1 289 ? 5.685 -7.435 -4.925 1.00 81.50 289 GLN A CA 1
ATOM 2323 C C . GLN A 1 289 ? 4.489 -7.754 -4.021 1.00 81.50 289 GLN A C 1
ATOM 2325 O O . GLN A 1 289 ? 3.591 -6.934 -3.830 1.00 81.50 289 GLN A O 1
ATOM 2330 N N . SER A 1 290 ? 4.535 -8.915 -3.360 1.00 78.31 290 SER A N 1
ATOM 2331 C CA . SER A 1 290 ? 3.594 -9.366 -2.320 1.00 78.31 290 SER A CA 1
ATOM 2332 C C . SER A 1 290 ? 2.123 -9.450 -2.756 1.00 78.31 290 SER A C 1
ATOM 2334 O O . SER A 1 290 ? 1.589 -10.540 -2.893 1.00 78.31 290 SER A O 1
ATOM 2336 N N . HIS A 1 291 ? 1.442 -8.320 -2.912 1.00 81.62 291 HIS A N 1
ATOM 2337 C CA . HIS A 1 291 ? 0.007 -8.231 -3.197 1.00 81.62 291 HIS A CA 1
ATOM 2338 C C . HIS A 1 291 ? -0.339 -7.003 -4.045 1.00 81.62 291 HIS A C 1
ATOM 2340 O O . HIS A 1 291 ? -1.501 -6.596 -4.102 1.00 81.62 291 HIS A O 1
ATOM 2346 N N . TRP A 1 292 ? 0.669 -6.367 -4.642 1.00 86.75 292 TRP A N 1
ATOM 2347 C CA . TRP A 1 292 ? 0.487 -5.180 -5.452 1.00 86.75 292 TRP A CA 1
ATOM 2348 C C . TRP A 1 292 ? 1.439 -5.145 -6.643 1.00 86.75 292 TRP A C 1
ATOM 2350 O O . TRP A 1 292 ? 2.547 -5.678 -6.585 1.00 86.75 292 TRP A O 1
ATOM 2360 N N . ALA A 1 293 ? 0.991 -4.474 -7.696 1.00 89.75 293 ALA A N 1
ATOM 2361 C CA . ALA A 1 293 ? 1.789 -4.032 -8.824 1.00 89.75 293 ALA A CA 1
ATOM 2362 C C . ALA A 1 293 ? 1.556 -2.533 -9.032 1.00 89.75 293 ALA A C 1
ATOM 2364 O O . ALA A 1 293 ? 0.484 -2.010 -8.721 1.00 89.75 293 ALA A O 1
ATOM 2365 N N . GLN A 1 294 ? 2.583 -1.836 -9.496 1.00 88.50 294 GLN A N 1
ATOM 2366 C CA . GLN A 1 294 ? 2.562 -0.402 -9.708 1.00 88.50 294 GLN A CA 1
ATOM 2367 C C . GLN A 1 294 ? 3.377 -0.061 -10.947 1.00 88.50 294 GLN A C 1
ATOM 2369 O O . GLN A 1 294 ? 4.576 -0.336 -11.031 1.00 88.50 294 GLN A O 1
ATOM 2374 N N . TYR A 1 295 ? 2.715 0.601 -11.879 1.00 90.56 295 TYR A N 1
ATOM 2375 C CA . TYR A 1 295 ? 3.340 1.238 -13.014 1.00 90.56 295 TYR A CA 1
ATOM 2376 C C . TYR A 1 295 ? 3.924 2.587 -12.587 1.00 90.56 295 TYR A C 1
ATOM 2378 O O . TYR A 1 295 ? 3.229 3.430 -12.019 1.00 90.56 295 TYR A O 1
ATOM 2386 N N . THR A 1 296 ? 5.219 2.781 -12.807 1.00 85.75 296 THR A N 1
ATOM 2387 C CA . THR A 1 296 ? 5.935 4.003 -12.399 1.00 85.75 296 THR A CA 1
ATOM 2388 C C . THR A 1 296 ? 6.554 4.749 -13.563 1.00 85.75 296 THR A C 1
ATOM 2390 O O . THR A 1 296 ? 6.837 5.938 -13.440 1.00 85.75 296 THR A O 1
ATOM 2393 N N . SER A 1 297 ? 6.765 4.070 -14.683 1.00 88.38 297 SER A N 1
ATOM 2394 C CA . SER A 1 297 ? 7.337 4.636 -15.891 1.00 88.38 297 SER A CA 1
ATOM 2395 C C . SER A 1 297 ? 7.167 3.670 -17.054 1.00 88.38 297 SER A C 1
ATOM 2397 O O . SER A 1 297 ? 6.940 2.475 -16.863 1.00 88.38 297 SER A O 1
ATOM 2399 N N . SER A 1 298 ? 7.289 4.222 -18.253 1.00 91.31 298 SER A N 1
ATOM 2400 C CA . SER A 1 298 ? 7.082 3.507 -19.502 1.00 91.31 298 SER A CA 1
ATOM 2401 C C . SER A 1 298 ? 8.341 2.837 -20.017 1.00 91.31 298 SER A C 1
ATOM 2403 O O . SER A 1 298 ? 9.442 3.387 -19.932 1.00 91.31 298 SER A O 1
ATOM 2405 N N . ASN A 1 299 ? 8.148 1.677 -20.631 1.00 94.50 299 ASN A N 1
ATOM 2406 C CA . ASN A 1 299 ? 9.138 1.033 -21.477 1.00 94.50 299 ASN A CA 1
ATOM 2407 C C . ASN A 1 299 ? 8.433 0.494 -22.726 1.00 94.50 299 ASN A C 1
ATOM 2409 O O . ASN A 1 299 ? 7.472 -0.259 -22.566 1.00 94.50 299 ASN A O 1
ATOM 2413 N N . PRO A 1 300 ? 8.912 0.813 -23.944 1.00 95.81 300 PRO A N 1
ATOM 2414 C CA . PRO A 1 300 ? 8.224 0.439 -25.178 1.00 95.81 300 PRO A CA 1
ATOM 2415 C C . PRO A 1 300 ? 7.815 -1.035 -25.255 1.00 95.81 300 PRO A C 1
ATOM 2417 O O . PRO A 1 300 ? 6.676 -1.343 -25.600 1.00 95.81 300 PRO A O 1
ATOM 2420 N N . LEU A 1 301 ? 8.705 -1.966 -24.889 1.00 95.56 301 LEU A N 1
ATOM 2421 C CA . LEU A 1 301 ? 8.409 -3.393 -25.009 1.00 95.56 301 LEU A CA 1
ATOM 2422 C C . LEU A 1 301 ? 7.524 -3.910 -23.866 1.00 95.56 301 LEU A C 1
ATOM 2424 O O . LEU A 1 301 ? 6.619 -4.707 -24.117 1.00 95.56 301 LEU A O 1
ATOM 2428 N N . THR A 1 302 ? 7.735 -3.438 -22.632 1.00 95.88 302 THR A N 1
ATOM 2429 C CA . THR A 1 302 ? 6.852 -3.763 -21.498 1.00 95.88 302 THR A CA 1
ATOM 2430 C C . THR A 1 302 ? 5.424 -3.298 -21.767 1.00 95.88 302 THR A C 1
ATOM 2432 O O . THR A 1 302 ? 4.487 -4.084 -21.634 1.00 95.88 302 THR A O 1
ATOM 2435 N N . ASP A 1 303 ? 5.251 -2.051 -22.199 1.00 97.19 303 ASP A N 1
ATOM 2436 C CA . ASP A 1 303 ? 3.939 -1.463 -22.466 1.00 97.19 303 ASP A CA 1
ATOM 2437 C C . ASP A 1 303 ? 3.232 -2.196 -23.609 1.00 97.19 303 ASP A C 1
ATOM 2439 O O . ASP A 1 303 ? 2.057 -2.550 -23.496 1.00 97.19 303 ASP A O 1
ATOM 2443 N N . THR A 1 304 ? 3.980 -2.498 -24.673 1.00 96.06 304 THR A N 1
ATOM 2444 C CA . THR A 1 304 ? 3.529 -3.290 -25.823 1.00 96.06 304 THR A CA 1
ATOM 2445 C C . THR A 1 304 ? 2.994 -4.654 -25.403 1.00 96.06 304 THR A C 1
ATOM 2447 O O . THR A 1 304 ? 1.865 -5.001 -25.751 1.00 96.06 304 THR A O 1
ATOM 2450 N N . PHE A 1 305 ? 3.765 -5.422 -24.626 1.00 94.88 305 PHE A N 1
ATOM 2451 C CA . PHE A 1 305 ? 3.379 -6.769 -24.191 1.00 94.88 305 PHE A CA 1
ATOM 2452 C C . PHE A 1 305 ? 2.229 -6.782 -23.185 1.00 94.88 305 PHE A C 1
ATOM 2454 O O . PHE A 1 305 ? 1.482 -7.757 -23.125 1.00 94.88 305 PHE A O 1
ATOM 2461 N N . LEU A 1 306 ? 2.075 -5.720 -22.394 1.00 95.88 306 LEU A N 1
ATOM 2462 C CA . LEU A 1 306 ? 1.011 -5.608 -21.398 1.00 95.88 306 LEU A CA 1
ATOM 2463 C C . LEU A 1 306 ? -0.267 -4.963 -21.952 1.00 95.88 306 LEU A C 1
ATOM 2465 O O . LEU A 1 306 ? -1.216 -4.765 -21.188 1.00 95.88 306 LEU A O 1
ATOM 2469 N N . SER A 1 307 ? -0.321 -4.661 -23.254 1.00 95.94 307 SER A N 1
ATOM 2470 C CA . SER A 1 307 ? -1.431 -3.946 -23.898 1.00 95.94 307 SER A CA 1
ATOM 2471 C C . SER A 1 307 ? -1.679 -2.553 -23.298 1.00 95.94 307 SER A C 1
ATOM 2473 O O . SER A 1 307 ? -2.819 -2.086 -23.261 1.00 95.94 307 SER A O 1
ATOM 2475 N N . ILE A 1 308 ? -0.634 -1.890 -22.787 1.00 97.12 308 ILE A N 1
ATOM 2476 C CA . ILE A 1 308 ? -0.711 -0.528 -22.244 1.00 97.12 308 ILE A CA 1
ATOM 2477 C C . ILE A 1 308 ? -0.736 0.447 -23.414 1.00 97.12 308 ILE A C 1
ATOM 2479 O O . ILE A 1 308 ? 0.279 0.710 -24.060 1.00 97.12 308 ILE A O 1
ATOM 2483 N N . ARG A 1 309 ? -1.934 0.964 -23.686 1.00 96.81 309 ARG A N 1
ATOM 2484 C CA . ARG A 1 309 ? -2.219 1.825 -24.833 1.00 96.81 309 ARG A CA 1
ATOM 2485 C C . ARG A 1 309 ? -2.286 3.297 -24.465 1.00 96.81 309 ARG A C 1
ATOM 2487 O O . ARG A 1 309 ? -1.913 4.136 -25.274 1.00 96.81 309 ARG A O 1
ATOM 2494 N N . TYR A 1 310 ? -2.733 3.607 -23.252 1.00 97.19 310 TYR A N 1
ATOM 2495 C CA . TYR A 1 310 ? -2.883 4.985 -22.795 1.00 97.19 310 TYR A CA 1
ATOM 2496 C C . TYR A 1 310 ? -2.152 5.213 -21.484 1.00 97.19 310 TYR A C 1
ATOM 2498 O O . TYR A 1 310 ? -2.292 4.436 -20.540 1.00 97.19 310 TYR A O 1
ATOM 2506 N N . ILE A 1 311 ? -1.380 6.291 -21.419 1.00 96.12 311 ILE A N 1
ATOM 2507 C CA . ILE A 1 311 ? -0.571 6.625 -20.249 1.00 96.12 311 ILE A CA 1
ATOM 2508 C C . ILE A 1 311 ? -0.867 8.057 -19.847 1.00 96.12 311 ILE A C 1
ATOM 2510 O O . ILE A 1 311 ? -0.566 9.011 -20.563 1.00 96.12 311 ILE A O 1
ATOM 2514 N N . MET A 1 312 ? -1.464 8.186 -18.673 1.00 94.56 312 MET A N 1
ATOM 2515 C CA . MET A 1 312 ? -1.870 9.441 -18.071 1.00 94.56 312 MET A CA 1
ATOM 2516 C C . MET A 1 312 ? -0.812 9.904 -17.074 1.00 94.56 312 MET A C 1
ATOM 2518 O O . MET A 1 312 ? -0.315 9.125 -16.256 1.00 94.56 312 MET A O 1
ATOM 2522 N N . ARG A 1 313 ? -0.469 11.190 -17.112 1.00 92.75 313 ARG A N 1
ATOM 2523 C CA . ARG A 1 313 ? 0.489 11.784 -16.178 1.00 92.75 313 ARG A CA 1
ATOM 2524 C C . ARG A 1 313 ? 0.217 13.262 -15.938 1.00 92.75 313 ARG A C 1
ATOM 2526 O O . ARG A 1 313 ? -0.180 13.984 -16.847 1.00 92.75 313 ARG A O 1
ATOM 2533 N N . ASN A 1 314 ? 0.462 13.722 -14.719 1.00 91.12 314 ASN A N 1
ATOM 2534 C CA . ASN A 1 314 ? 0.521 15.142 -14.401 1.00 91.12 314 ASN A CA 1
ATOM 2535 C C . ASN A 1 314 ? 1.839 15.756 -14.896 1.00 91.12 314 ASN A C 1
ATOM 2537 O O . ASN A 1 314 ? 2.828 15.056 -15.140 1.00 91.12 314 ASN A O 1
ATOM 2541 N N . SER A 1 315 ? 1.849 17.082 -14.976 1.00 88.12 315 SER A N 1
ATOM 2542 C CA . SER A 1 315 ? 3.003 17.912 -15.333 1.00 88.12 315 SER A CA 1
ATOM 2543 C C . SER A 1 315 ? 4.229 17.691 -14.432 1.00 88.12 315 SER A C 1
ATOM 2545 O O . SER A 1 315 ? 5.362 17.826 -14.888 1.00 88.12 315 SER A O 1
ATOM 2547 N N . ASP A 1 316 ? 4.013 17.292 -13.176 1.00 85.12 316 ASP A N 1
ATOM 2548 C CA . ASP A 1 316 ? 5.051 17.046 -12.171 1.00 85.12 316 ASP A CA 1
ATOM 2549 C C . ASP A 1 316 ? 5.597 15.605 -12.161 1.00 85.12 316 ASP A C 1
ATOM 2551 O O . ASP A 1 316 ? 6.466 15.280 -11.346 1.00 85.12 316 ASP A O 1
ATOM 2555 N N . ALA A 1 317 ? 5.129 14.723 -13.058 1.00 84.50 317 ALA A N 1
ATOM 2556 C CA . ALA A 1 317 ? 5.696 13.376 -13.155 1.00 84.50 317 ALA A CA 1
ATOM 2557 C C . ALA A 1 317 ? 7.173 13.434 -13.543 1.00 84.50 317 ALA A C 1
ATOM 2559 O O . ALA A 1 317 ? 7.549 14.081 -14.519 1.00 84.50 317 ALA A O 1
ATOM 2560 N N . SER A 1 318 ? 7.987 12.666 -12.823 1.00 79.50 318 SER A N 1
ATOM 2561 C CA . SER A 1 318 ? 9.389 12.428 -13.167 1.00 79.50 318 SER A CA 1
ATOM 2562 C C . SER A 1 318 ? 9.520 11.547 -14.417 1.00 79.50 318 SER A C 1
ATOM 2564 O O . SER A 1 318 ? 8.614 10.786 -14.752 1.00 79.50 318 SER A O 1
ATOM 2566 N N . GLY A 1 319 ? 10.666 11.630 -15.094 1.00 81.25 319 GLY A N 1
ATOM 2567 C CA . GLY A 1 319 ? 10.978 10.805 -16.267 1.00 81.25 319 GLY A CA 1
ATOM 2568 C C . GLY A 1 319 ? 10.327 11.273 -17.573 1.00 81.25 319 GLY A C 1
ATOM 2569 O O . GLY A 1 319 ? 9.364 12.040 -17.585 1.00 81.25 319 GLY A O 1
ATOM 2570 N N . ARG A 1 320 ? 10.870 10.814 -18.698 1.00 87.38 320 ARG A N 1
ATOM 2571 C CA . ARG A 1 320 ? 10.389 11.144 -20.047 1.00 87.38 320 ARG A CA 1
ATOM 2572 C C . ARG A 1 320 ? 9.345 10.123 -20.511 1.00 87.38 320 ARG A C 1
ATOM 2574 O O . ARG A 1 320 ? 9.179 9.078 -19.884 1.00 87.38 320 ARG A O 1
ATOM 2581 N N . MET A 1 321 ? 8.589 10.473 -21.548 1.00 91.50 321 MET A N 1
ATOM 2582 C CA . MET A 1 321 ? 7.816 9.490 -22.309 1.00 91.50 321 MET A CA 1
ATOM 2583 C C . MET A 1 321 ? 8.702 8.971 -23.444 1.00 91.50 321 MET A C 1
ATOM 2585 O O . MET A 1 321 ? 9.323 9.822 -24.088 1.00 91.50 321 MET A O 1
ATOM 2589 N N . PRO A 1 322 ? 8.731 7.649 -23.701 1.00 90.12 322 PRO A N 1
ATOM 2590 C CA . PRO A 1 322 ? 9.528 7.082 -24.775 1.00 90.12 322 PRO A CA 1
ATOM 2591 C C . PRO A 1 322 ? 9.203 7.703 -26.127 1.00 90.12 322 PRO A C 1
ATOM 2593 O O . PRO A 1 322 ? 8.067 8.120 -26.394 1.00 90.12 322 PRO A O 1
ATOM 2596 N N . SER A 1 323 ? 10.204 7.704 -26.999 1.00 88.56 323 SER A N 1
ATOM 2597 C CA . SER A 1 323 ? 10.029 8.126 -28.383 1.00 88.56 323 SER A CA 1
ATOM 2598 C C . SER A 1 323 ? 8.951 7.273 -29.081 1.00 88.56 323 SER A C 1
ATOM 2600 O O . SER A 1 323 ? 8.835 6.071 -28.849 1.00 88.56 323 SER A O 1
ATOM 2602 N N . GLY A 1 324 ? 8.104 7.913 -29.895 1.00 90.25 324 GLY A N 1
ATOM 2603 C CA . GLY A 1 324 ? 7.006 7.254 -30.619 1.00 90.25 324 GLY A CA 1
ATOM 2604 C C . GLY A 1 324 ? 5.641 7.243 -29.915 1.00 90.25 324 GLY A C 1
ATOM 2605 O O . GLY A 1 324 ? 4.661 6.846 -30.539 1.00 90.25 324 GLY A O 1
ATOM 2606 N N . TYR A 1 325 ? 5.545 7.710 -28.666 1.00 95.62 325 TYR A N 1
ATOM 2607 C CA . TYR A 1 325 ? 4.264 7.878 -27.970 1.00 95.62 325 TYR A CA 1
ATOM 2608 C C . TYR A 1 325 ? 3.638 9.224 -28.342 1.00 95.62 325 TYR A C 1
ATOM 2610 O O . TYR A 1 325 ? 4.269 10.279 -28.230 1.00 95.62 325 TYR A O 1
ATOM 2618 N N . GLU A 1 326 ? 2.376 9.206 -28.753 1.00 96.06 326 GLU A N 1
ATOM 2619 C CA . GLU A 1 326 ? 1.679 10.389 -29.250 1.00 96.06 326 GLU A CA 1
ATOM 2620 C C . GLU A 1 326 ? 0.927 11.083 -28.121 1.00 96.06 326 GLU A C 1
ATOM 2622 O O . GLU A 1 326 ? 0.113 10.476 -27.434 1.00 96.06 326 GLU A O 1
ATOM 2627 N N . LYS A 1 327 ? 1.166 12.377 -27.912 1.00 95.94 327 LYS A N 1
ATOM 2628 C CA . LYS A 1 327 ? 0.405 13.136 -26.918 1.00 95.94 327 LYS A CA 1
ATOM 2629 C C . LYS A 1 327 ? -0.980 13.475 -27.475 1.00 95.94 327 LYS A C 1
ATOM 2631 O O . LYS A 1 327 ? -1.078 14.272 -28.405 1.00 95.94 327 LYS A O 1
ATOM 2636 N N . ILE A 1 328 ? -2.028 12.906 -26.885 1.00 95.62 328 ILE A N 1
ATOM 2637 C CA . ILE A 1 328 ? -3.422 13.062 -27.339 1.00 95.62 328 ILE A CA 1
ATOM 2638 C C . ILE A 1 328 ? -4.250 14.006 -26.458 1.00 95.62 328 ILE A C 1
ATOM 2640 O O . ILE A 1 328 ? -5.294 14.485 -26.882 1.00 95.62 328 ILE A O 1
ATOM 2644 N N . TYR A 1 329 ? -3.774 14.299 -25.247 1.00 95.25 329 TYR A N 1
ATOM 2645 C CA . TYR A 1 329 ? -4.380 15.258 -24.323 1.00 95.25 329 TYR A CA 1
ATOM 2646 C C . TYR A 1 329 ? -3.278 16.055 -23.625 1.00 95.25 329 TYR A C 1
ATOM 2648 O O . TYR A 1 329 ? -2.264 15.473 -23.226 1.00 95.25 329 TYR A O 1
ATOM 2656 N N . ASP A 1 330 ? -3.478 17.363 -23.466 1.00 94.25 330 ASP A N 1
ATOM 2657 C CA . ASP A 1 330 ? -2.605 18.264 -22.706 1.00 94.25 330 ASP A CA 1
ATOM 2658 C C . ASP A 1 330 ? -3.394 19.506 -22.266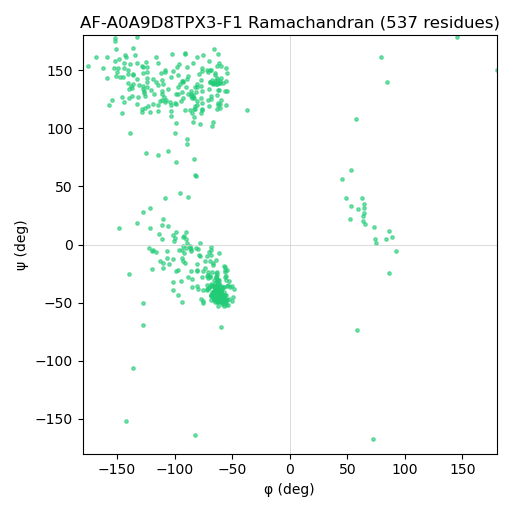 1.00 94.25 330 ASP A C 1
ATOM 2660 O O . ASP A 1 330 ? -3.902 20.246 -23.111 1.00 94.25 330 ASP A O 1
ATOM 2664 N N . ASP A 1 331 ? -3.494 19.745 -20.960 1.00 92.38 331 ASP A N 1
ATOM 2665 C CA . ASP A 1 331 ? -4.068 20.976 -20.392 1.00 92.38 331 ASP A CA 1
ATOM 2666 C C . ASP A 1 331 ? -3.026 21.840 -19.651 1.00 92.38 331 ASP A C 1
ATOM 2668 O O . ASP A 1 331 ? -3.372 22.818 -18.985 1.00 92.38 331 ASP A O 1
ATOM 2672 N N . GLY A 1 332 ? -1.740 21.491 -19.774 1.00 89.81 332 GLY A N 1
ATOM 2673 C CA . GLY A 1 332 ? -0.617 22.107 -19.069 1.00 89.81 332 GLY A CA 1
ATOM 2674 C C . GLY A 1 332 ? -0.339 21.523 -17.679 1.00 89.81 332 GLY A C 1
ATOM 2675 O O . GLY A 1 332 ? 0.804 21.588 -17.226 1.00 89.81 332 GLY A O 1
ATOM 2676 N N . ASP A 1 333 ? -1.328 20.919 -17.012 1.00 89.00 333 ASP A N 1
ATOM 2677 C CA . ASP A 1 333 ? -1.173 20.252 -15.711 1.00 89.00 333 ASP A CA 1
ATOM 2678 C C . ASP A 1 333 ? -1.313 18.720 -15.801 1.00 89.00 333 ASP A C 1
ATOM 2680 O O . ASP A 1 333 ? -0.866 17.979 -14.923 1.00 89.00 333 ASP A O 1
ATOM 2684 N N . ALA A 1 334 ? -1.932 18.210 -16.856 1.00 91.12 334 ALA A N 1
ATOM 2685 C CA . ALA A 1 334 ? -2.067 16.801 -17.170 1.00 91.12 334 ALA A CA 1
ATOM 2686 C C . ALA A 1 334 ? -1.910 16.546 -18.658 1.00 91.12 334 ALA A C 1
ATOM 2688 O O . ALA A 1 334 ? -2.264 17.362 -19.501 1.00 91.12 334 ALA A O 1
ATOM 2689 N N . SER A 1 335 ? -1.409 15.354 -18.960 1.00 95.00 335 SER A N 1
ATOM 2690 C CA . SER A 1 335 ? -1.248 14.857 -20.314 1.00 95.00 335 SER A CA 1
ATOM 2691 C C . SER A 1 335 ? -1.602 13.375 -20.403 1.00 95.00 335 SER A C 1
ATOM 2693 O O . SER A 1 335 ? -1.388 12.614 -19.455 1.00 95.00 335 SER A O 1
ATOM 2695 N N . CYS A 1 336 ? -2.151 12.974 -21.548 1.00 96.19 336 CYS A N 1
ATOM 2696 C CA . CYS A 1 336 ? -2.381 11.576 -21.904 1.00 96.19 336 CYS A CA 1
ATOM 2697 C C . CYS A 1 336 ? -1.617 11.261 -23.187 1.00 96.19 336 CYS A C 1
ATOM 2699 O O . CYS A 1 336 ? -1.673 12.027 -24.154 1.00 96.19 336 CYS A O 1
ATOM 2701 N N . TYR A 1 337 ? -0.907 10.139 -23.181 1.00 97.12 337 TYR A N 1
ATOM 2702 C CA . TYR A 1 337 ? -0.127 9.649 -24.307 1.00 97.12 337 TYR A CA 1
ATOM 2703 C C . TYR A 1 337 ? -0.722 8.348 -24.829 1.00 97.12 337 TYR A C 1
ATOM 2705 O O . TYR A 1 337 ? -1.076 7.471 -24.043 1.00 97.12 337 TYR A O 1
ATOM 2713 N N . TYR A 1 338 ? -0.794 8.234 -26.147 1.00 97.50 338 TYR A N 1
ATOM 2714 C CA . TYR A 1 338 ? -1.197 7.059 -26.895 1.00 97.50 338 TYR A CA 1
ATOM 2715 C C . TYR A 1 338 ? 0.037 6.274 -27.353 1.00 97.50 338 TYR A C 1
ATOM 2717 O O . TYR A 1 338 ? 0.971 6.838 -27.925 1.00 97.50 338 TYR A O 1
ATOM 2725 N N . ASN A 1 339 ? 0.030 4.971 -27.086 1.00 97.12 339 ASN A N 1
ATOM 2726 C CA . ASN A 1 339 ? 1.006 4.007 -27.568 1.00 97.12 339 ASN A CA 1
ATOM 2727 C C . ASN A 1 339 ? 0.431 3.269 -28.794 1.00 97.12 339 ASN A C 1
ATOM 2729 O O . ASN A 1 339 ? -0.406 2.375 -28.609 1.00 97.12 339 ASN A O 1
ATOM 2733 N N . PRO A 1 340 ? 0.883 3.582 -30.023 1.00 94.94 340 PRO A N 1
ATOM 2734 C CA . PRO A 1 340 ? 0.405 2.911 -31.235 1.00 94.94 340 PRO A CA 1
ATOM 2735 C C . PRO A 1 340 ? 0.864 1.446 -31.341 1.00 94.94 340 PRO A C 1
ATOM 2737 O O . PRO A 1 340 ? 0.331 0.680 -32.144 1.00 94.94 340 PRO A O 1
ATOM 2740 N N . ASP A 1 341 ? 1.843 1.039 -30.534 1.00 96.31 341 ASP A N 1
ATOM 2741 C CA . ASP A 1 341 ? 2.456 -0.287 -30.601 1.00 96.31 341 ASP A CA 1
ATOM 2742 C C . ASP A 1 341 ? 1.813 -1.300 -29.645 1.00 96.31 341 ASP A C 1
ATOM 2744 O O . ASP A 1 341 ? 2.153 -2.482 -29.680 1.00 96.31 341 ASP A O 1
ATOM 2748 N N . ALA A 1 342 ? 0.865 -0.871 -28.804 1.00 95.75 342 ALA A N 1
ATOM 2749 C CA . ALA A 1 342 ? 0.205 -1.736 -27.832 1.00 95.75 342 ALA A CA 1
ATOM 2750 C C . ALA A 1 342 ? -0.431 -2.967 -28.505 1.00 95.75 342 ALA A C 1
ATOM 2752 O O . ALA A 1 342 ? -1.331 -2.837 -29.342 1.00 95.75 342 ALA A O 1
ATOM 2753 N N . LEU A 1 343 ? 0.006 -4.170 -28.115 1.00 95.50 343 LEU A N 1
ATOM 2754 C CA . LEU A 1 343 ? -0.552 -5.413 -28.649 1.00 95.50 343 LEU A CA 1
ATOM 2755 C C . LEU A 1 343 ? -1.967 -5.652 -28.109 1.00 95.50 343 LEU A C 1
ATOM 2757 O O . LEU A 1 343 ? -2.266 -5.270 -26.972 1.00 95.50 343 LEU A O 1
ATOM 2761 N N . PRO A 1 344 ? -2.842 -6.322 -28.880 1.00 92.38 344 PRO A N 1
ATOM 2762 C CA . PRO A 1 344 ? -4.128 -6.776 -28.364 1.00 92.38 344 PRO A CA 1
ATOM 2763 C C . PRO A 1 344 ? -3.939 -7.780 -27.220 1.00 92.38 344 PRO A C 1
ATOM 2765 O O . PRO A 1 344 ? -2.872 -8.372 -27.063 1.00 92.38 344 PRO A O 1
ATOM 2768 N N . LEU A 1 345 ? -5.006 -8.025 -26.451 1.00 91.06 345 LEU A N 1
ATOM 2769 C CA . LEU A 1 345 ? -4.988 -8.937 -25.296 1.00 91.06 345 LEU A CA 1
ATOM 2770 C C . LEU A 1 345 ? -4.433 -10.336 -25.621 1.00 91.06 345 LEU A C 1
ATOM 2772 O O . LEU A 1 345 ? -3.853 -10.990 -24.757 1.00 91.06 345 LEU A O 1
ATOM 2776 N N . ALA A 1 346 ? -4.639 -10.807 -26.851 1.00 91.19 346 ALA A N 1
ATOM 2777 C CA . ALA A 1 346 ? -4.111 -12.072 -27.330 1.00 91.19 346 ALA A CA 1
ATOM 2778 C C . ALA A 1 346 ? -3.545 -11.911 -28.743 1.00 91.19 346 ALA A C 1
ATOM 2780 O O . ALA A 1 346 ? -4.154 -11.277 -29.602 1.00 91.19 346 ALA A O 1
ATOM 2781 N N . PHE A 1 347 ? -2.391 -12.521 -28.986 1.00 93.44 347 PHE A N 1
ATOM 2782 C CA . PHE A 1 347 ? -1.691 -12.514 -30.266 1.00 93.44 347 PHE A CA 1
ATOM 2783 C C . PHE A 1 347 ? -0.917 -13.826 -30.434 1.00 93.44 347 PHE A C 1
ATOM 2785 O O . PHE A 1 347 ? -0.560 -14.483 -29.452 1.00 93.44 347 PHE A O 1
ATOM 2792 N N . ALA A 1 348 ? -0.713 -14.247 -31.679 1.00 93.50 348 ALA A N 1
ATOM 2793 C CA . ALA A 1 348 ? 0.006 -15.474 -31.997 1.00 93.50 348 ALA A CA 1
ATOM 2794 C C . ALA A 1 348 ? 1.523 -15.287 -31.857 1.00 93.50 348 ALA A C 1
ATOM 2796 O O . ALA A 1 348 ? 2.082 -14.299 -32.326 1.00 93.50 348 ALA A O 1
ATOM 2797 N N . VAL A 1 349 ? 2.181 -16.269 -31.241 1.00 94.38 349 VAL A N 1
ATOM 2798 C CA . VAL A 1 349 ? 3.638 -16.335 -31.079 1.00 94.38 349 VAL A CA 1
ATOM 2799 C C . VAL A 1 349 ? 4.113 -17.776 -31.213 1.00 94.38 349 VAL A C 1
ATOM 2801 O O . VAL A 1 349 ? 3.325 -18.719 -31.092 1.00 94.38 349 VAL A O 1
ATOM 2804 N N . ASP A 1 350 ? 5.409 -17.951 -31.436 1.00 94.69 350 ASP A N 1
ATOM 2805 C CA . ASP A 1 350 ? 6.036 -19.264 -31.472 1.00 94.69 350 ASP A CA 1
ATOM 2806 C C . ASP A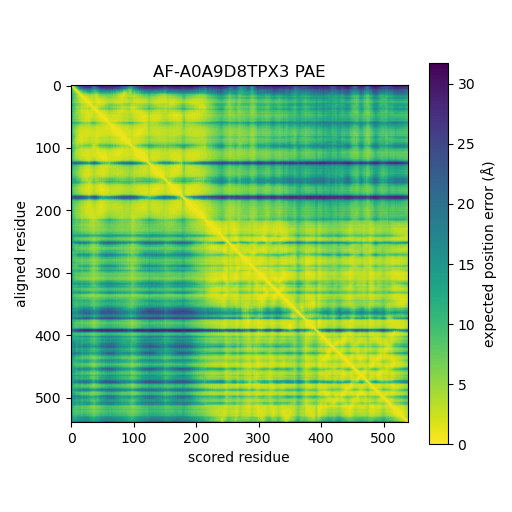 1 350 ? 5.895 -19.996 -30.111 1.00 94.69 350 ASP A C 1
ATOM 2808 O O . ASP A 1 350 ? 6.057 -19.382 -29.046 1.00 94.69 350 ASP A O 1
ATOM 2812 N N . PRO A 1 351 ? 5.605 -21.316 -30.102 1.00 94.00 351 PRO A N 1
ATOM 2813 C CA . PRO A 1 351 ? 5.473 -22.108 -28.877 1.00 94.00 351 PRO A CA 1
ATOM 2814 C C . PRO A 1 351 ? 6.701 -22.098 -27.963 1.00 94.00 351 PRO A C 1
ATOM 2816 O O . PRO A 1 351 ? 6.561 -22.406 -26.777 1.00 94.00 351 PRO A O 1
ATOM 2819 N N . LYS A 1 352 ? 7.881 -21.729 -28.476 1.00 91.94 352 LYS A N 1
ATOM 2820 C CA . LYS A 1 352 ? 9.114 -21.581 -27.701 1.00 91.94 352 LYS A CA 1
ATOM 2821 C C . LYS A 1 352 ? 8.970 -20.608 -26.529 1.00 91.94 352 LYS A C 1
ATOM 2823 O O . LYS A 1 352 ? 9.650 -20.781 -25.529 1.00 91.94 352 LYS A O 1
ATOM 2828 N N . ILE A 1 353 ? 8.021 -19.666 -26.552 1.00 90.88 353 ILE A N 1
ATOM 2829 C CA . ILE A 1 353 ? 7.715 -18.834 -25.371 1.00 90.88 353 ILE A CA 1
ATOM 2830 C C . ILE A 1 353 ? 7.350 -19.653 -24.121 1.00 90.88 353 ILE A C 1
ATOM 2832 O O . ILE A 1 353 ? 7.488 -19.172 -23.004 1.00 90.88 353 ILE A O 1
ATOM 2836 N N . ARG A 1 354 ? 6.909 -20.907 -24.278 1.00 90.06 354 ARG A N 1
ATOM 2837 C CA . ARG A 1 354 ? 6.578 -21.803 -23.158 1.00 90.06 354 ARG A CA 1
ATOM 2838 C C . ARG A 1 354 ? 7.803 -22.429 -22.493 1.00 90.06 354 ARG A C 1
ATOM 2840 O O . ARG A 1 354 ? 7.648 -23.053 -21.449 1.00 90.06 354 ARG A O 1
ATOM 2847 N N . THR A 1 355 ? 8.996 -22.294 -23.078 1.00 87.62 355 THR A N 1
ATOM 2848 C CA . THR A 1 355 ? 10.230 -22.881 -22.535 1.00 87.62 355 THR A CA 1
ATOM 2849 C C . THR A 1 355 ? 10.899 -21.996 -21.492 1.00 87.62 355 THR A C 1
ATOM 2851 O O . THR A 1 355 ? 11.915 -22.403 -20.939 1.00 87.62 355 THR A O 1
ATOM 2854 N N . ILE A 1 356 ? 10.387 -20.791 -21.234 1.00 87.00 356 ILE A N 1
ATOM 2855 C CA . ILE A 1 356 ? 10.923 -19.893 -20.209 1.00 87.00 356 ILE A CA 1
ATOM 2856 C C . ILE A 1 356 ? 10.025 -19.921 -18.974 1.00 87.00 356 ILE A C 1
ATOM 2858 O O . ILE A 1 356 ? 8.802 -20.026 -19.083 1.00 87.00 356 ILE A O 1
ATOM 2862 N N . THR A 1 357 ? 10.635 -19.825 -17.798 1.00 84.12 357 THR A N 1
ATOM 2863 C CA . THR A 1 357 ? 9.923 -19.600 -16.541 1.00 84.12 357 THR A CA 1
ATOM 2864 C C . THR A 1 357 ? 10.482 -18.367 -15.851 1.00 84.12 357 THR A C 1
ATOM 2866 O O . THR A 1 357 ? 11.679 -18.072 -15.918 1.00 84.12 357 THR A O 1
ATOM 2869 N N . PHE A 1 358 ? 9.585 -17.619 -15.222 1.00 77.12 358 PHE A N 1
ATOM 2870 C CA . PHE A 1 358 ? 9.925 -16.450 -14.420 1.00 77.12 358 PHE A CA 1
ATOM 2871 C C . PHE A 1 358 ? 9.900 -16.745 -12.932 1.00 77.12 358 PHE A C 1
ATOM 2873 O O . PHE A 1 358 ? 10.432 -15.933 -12.187 1.00 77.12 358 PHE A O 1
ATOM 2880 N N . GLU A 1 359 ? 9.347 -17.897 -12.556 1.00 74.56 359 GLU A N 1
ATOM 2881 C CA . GLU A 1 359 ? 9.360 -18.450 -11.212 1.00 74.56 359 GLU A CA 1
ATOM 2882 C C . GLU A 1 359 ? 10.642 -19.243 -11.007 1.00 74.56 359 GLU A C 1
ATOM 2884 O O . GLU A 1 359 ? 11.020 -20.056 -11.860 1.00 74.56 359 GLU A O 1
ATOM 2889 N N . GLN A 1 360 ? 11.306 -18.999 -9.879 1.00 73.81 360 GLN A N 1
ATOM 2890 C CA . GLN A 1 360 ? 12.434 -19.817 -9.465 1.00 73.81 360 GLN A CA 1
ATOM 2891 C C . GLN A 1 360 ? 11.942 -21.257 -9.226 1.00 73.81 360 GLN A C 1
ATOM 2893 O O . GLN A 1 360 ? 11.141 -21.467 -8.316 1.00 73.81 360 GLN A O 1
ATOM 2898 N N . PRO A 1 361 ? 12.421 -22.255 -9.992 1.00 74.12 361 PRO A N 1
ATOM 2899 C CA . PRO A 1 361 ? 11.971 -23.630 -9.828 1.00 74.12 361 PRO A CA 1
ATOM 2900 C C . PRO A 1 361 ? 12.294 -24.139 -8.424 1.00 74.12 361 PRO A C 1
ATOM 2902 O O . PRO A 1 361 ? 13.395 -23.904 -7.911 1.00 74.12 361 PRO A O 1
ATOM 2905 N N . GLU A 1 362 ? 11.361 -24.872 -7.813 1.00 77.69 362 GLU A N 1
ATOM 2906 C CA . GLU A 1 362 ? 11.626 -25.549 -6.545 1.00 77.69 362 GLU A CA 1
ATOM 2907 C C . GLU A 1 362 ? 12.775 -26.552 -6.713 1.00 77.69 362 GLU A C 1
ATOM 2909 O O . GLU A 1 362 ? 12.879 -27.253 -7.728 1.00 77.69 362 GLU A O 1
ATOM 2914 N N . GLU A 1 363 ? 13.643 -26.635 -5.705 1.00 75.19 363 GLU A N 1
ATOM 2915 C CA . GLU A 1 363 ? 14.779 -27.553 -5.712 1.00 75.19 363 GLU A CA 1
ATOM 2916 C C . GLU A 1 363 ? 14.281 -29.007 -5.821 1.00 75.19 363 GLU A C 1
ATOM 2918 O O . GLU A 1 363 ? 13.559 -29.501 -4.957 1.00 75.19 363 GLU A O 1
ATOM 2923 N N . GLY A 1 364 ? 14.648 -29.697 -6.908 1.00 76.88 364 GLY A N 1
ATOM 2924 C CA . GLY A 1 364 ? 14.192 -31.063 -7.200 1.00 76.88 364 GLY A CA 1
ATOM 2925 C C . GLY A 1 364 ? 12.883 -31.171 -7.995 1.00 76.88 364 GLY A C 1
ATOM 2926 O O . GLY A 1 364 ? 12.389 -32.285 -8.178 1.00 76.88 364 GLY A O 1
ATOM 2927 N N . SER A 1 365 ? 12.323 -30.058 -8.481 1.00 79.56 365 SER A N 1
ATOM 2928 C CA . SER A 1 365 ? 11.205 -30.075 -9.433 1.00 79.56 365 SER A CA 1
ATOM 2929 C C . SER A 1 365 ? 11.639 -30.557 -10.828 1.00 79.56 365 SER A C 1
ATOM 2931 O O . SER A 1 365 ? 12.768 -30.332 -11.259 1.00 79.56 365 SER A O 1
ATOM 2933 N N . ASN A 1 366 ? 10.726 -31.214 -11.554 1.00 80.69 366 ASN A N 1
ATOM 2934 C CA . ASN A 1 366 ? 10.918 -31.617 -12.957 1.00 80.69 366 ASN A CA 1
ATOM 2935 C C . ASN A 1 366 ? 10.478 -30.500 -13.924 1.00 80.69 366 ASN A C 1
ATOM 2937 O O . ASN A 1 366 ? 9.767 -30.762 -14.895 1.00 80.69 366 ASN A O 1
ATOM 2941 N N . ASP A 1 367 ? 10.798 -29.243 -13.612 1.00 80.25 367 ASP A N 1
ATOM 2942 C CA . ASP A 1 367 ? 10.501 -28.127 -14.507 1.00 80.25 367 ASP A CA 1
ATOM 2943 C C . ASP A 1 367 ? 11.610 -27.991 -15.559 1.00 80.25 367 ASP A C 1
ATOM 2945 O O . ASP A 1 367 ? 12.707 -27.519 -15.269 1.00 80.25 367 ASP A O 1
ATOM 2949 N N . ASP A 1 368 ? 11.315 -28.411 -16.791 1.00 79.69 368 ASP A N 1
ATOM 2950 C CA . ASP A 1 368 ? 12.253 -28.366 -17.920 1.00 79.69 368 ASP A CA 1
ATOM 2951 C C . ASP A 1 368 ? 12.387 -26.955 -18.539 1.00 79.69 368 ASP A C 1
ATOM 2953 O O . ASP A 1 368 ? 13.093 -26.764 -19.536 1.00 79.69 368 ASP A O 1
ATOM 2957 N N . ARG A 1 369 ? 11.689 -25.946 -17.995 1.00 84.06 369 ARG A N 1
ATOM 2958 C CA . ARG A 1 369 ? 11.776 -24.555 -18.460 1.00 84.06 369 ARG A CA 1
ATOM 2959 C C . ARG A 1 369 ? 13.064 -23.888 -17.978 1.00 84.06 369 ARG A C 1
ATOM 2961 O O . ARG A 1 369 ? 13.580 -24.143 -16.896 1.00 84.06 369 ARG A O 1
ATOM 2968 N N . THR A 1 370 ? 13.570 -22.951 -18.773 1.00 81.69 370 THR A N 1
ATOM 2969 C CA . THR A 1 370 ? 14.749 -22.152 -18.426 1.00 81.69 370 THR A CA 1
ATOM 2970 C C . THR A 1 370 ? 14.351 -20.985 -17.527 1.00 81.69 370 THR A C 1
ATOM 2972 O O . THR A 1 370 ? 13.607 -20.097 -17.951 1.00 81.69 370 THR A O 1
ATOM 2975 N N . TYR A 1 371 ? 14.869 -20.976 -16.298 1.00 78.62 371 TYR A N 1
ATOM 2976 C CA . TYR A 1 371 ? 14.755 -19.851 -15.370 1.00 78.62 371 TYR A CA 1
ATOM 2977 C C . TYR A 1 371 ? 15.910 -18.863 -15.563 1.00 78.62 371 TYR A C 1
ATOM 2979 O O . TYR A 1 371 ? 17.083 -19.242 -15.555 1.00 78.62 371 TYR A O 1
ATOM 2987 N N . TYR A 1 372 ? 15.584 -17.579 -15.706 1.00 74.50 372 TYR A N 1
ATOM 2988 C CA . TYR A 1 372 ? 16.565 -16.505 -15.879 1.00 74.50 372 TYR A CA 1
ATOM 2989 C C . TYR A 1 372 ? 16.701 -15.689 -14.590 1.00 74.50 372 TYR A C 1
ATOM 2991 O O . TYR A 1 372 ? 16.122 -14.611 -14.448 1.00 74.50 372 TYR A O 1
ATOM 2999 N N . ASP A 1 373 ? 17.471 -16.223 -13.638 1.00 64.00 373 ASP A N 1
ATOM 3000 C CA . ASP A 1 373 ? 17.570 -15.679 -12.276 1.00 64.00 373 ASP A CA 1
ATOM 3001 C C . ASP A 1 373 ? 18.120 -14.243 -12.228 1.00 64.00 373 ASP A C 1
ATOM 3003 O O . ASP A 1 373 ? 17.533 -13.366 -11.597 1.00 64.00 373 ASP A O 1
ATOM 3007 N N . ASN A 1 374 ? 19.191 -13.985 -12.986 1.00 65.38 374 ASN A N 1
ATOM 3008 C CA . ASN A 1 374 ? 19.995 -12.755 -12.916 1.00 65.38 374 ASN A CA 1
ATOM 3009 C C . ASN A 1 374 ? 19.848 -11.850 -14.154 1.00 65.38 374 ASN A C 1
ATOM 3011 O O . ASN A 1 374 ? 20.740 -11.068 -14.491 1.00 65.38 374 ASN A O 1
ATOM 3015 N N . ALA A 1 375 ? 18.750 -11.988 -14.898 1.00 75.94 375 ALA A N 1
ATOM 3016 C CA . ALA A 1 375 ? 18.497 -11.156 -16.066 1.00 75.94 375 ALA A CA 1
ATOM 3017 C C . ALA A 1 375 ? 17.909 -9.800 -15.643 1.00 75.94 375 ALA A C 1
ATOM 3019 O O . ALA A 1 375 ? 16.932 -9.739 -14.898 1.00 75.94 375 ALA A O 1
ATOM 3020 N N . SER A 1 376 ? 18.472 -8.701 -16.158 1.00 87.31 376 SER A N 1
ATOM 3021 C CA . SER A 1 376 ? 17.810 -7.395 -16.066 1.00 87.31 376 SER A CA 1
ATOM 3022 C C . SER A 1 376 ? 16.463 -7.441 -16.802 1.00 87.31 376 SER A C 1
ATOM 3024 O O . SER A 1 376 ? 16.324 -8.225 -17.748 1.00 87.31 376 SER A O 1
ATOM 3026 N N . PRO A 1 377 ? 15.491 -6.573 -16.468 1.00 90.81 377 PRO A N 1
ATOM 3027 C CA . PRO A 1 377 ? 14.236 -6.517 -17.215 1.00 90.81 377 PRO A CA 1
ATOM 3028 C C . PRO A 1 377 ? 14.425 -6.340 -18.727 1.00 90.81 377 PRO A C 1
ATOM 3030 O O . PRO A 1 377 ? 13.732 -6.974 -19.510 1.00 90.81 377 PRO A O 1
ATOM 3033 N N . PHE A 1 378 ? 15.444 -5.593 -19.163 1.00 92.88 378 PHE A N 1
ATOM 3034 C CA . PHE A 1 378 ? 15.800 -5.482 -20.583 1.00 92.88 378 PHE A CA 1
ATOM 3035 C C . PHE A 1 378 ? 16.244 -6.811 -21.209 1.00 92.88 378 PHE A C 1
ATOM 3037 O O . PHE A 1 378 ? 15.877 -7.125 -22.342 1.00 92.88 378 PHE A O 1
ATOM 3044 N N . ALA A 1 379 ? 17.029 -7.609 -20.481 1.00 89.94 379 ALA A N 1
ATOM 3045 C CA . ALA A 1 379 ? 17.435 -8.933 -20.935 1.00 89.94 379 ALA A CA 1
ATOM 3046 C C . ALA A 1 379 ? 16.238 -9.893 -20.989 1.00 89.94 379 ALA A C 1
ATOM 3048 O O . ALA A 1 379 ? 16.086 -10.602 -21.982 1.00 89.94 379 ALA A O 1
ATOM 3049 N N . VAL A 1 380 ? 15.360 -9.864 -19.978 1.00 90.75 380 VAL A N 1
ATOM 3050 C CA . VAL A 1 380 ? 14.100 -10.627 -19.959 1.00 90.75 380 VAL A CA 1
ATOM 3051 C C . VAL A 1 380 ? 13.235 -10.282 -21.172 1.00 90.75 380 VAL A C 1
ATOM 3053 O O . VAL A 1 380 ? 12.800 -11.177 -21.891 1.00 90.75 380 VAL A O 1
ATOM 3056 N N . LEU A 1 381 ? 13.052 -8.993 -21.451 1.00 93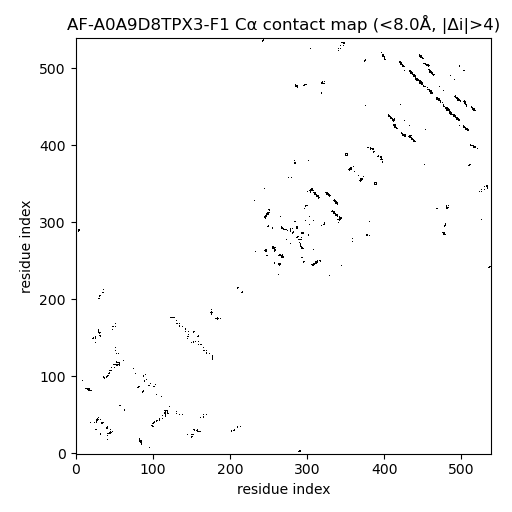.50 381 LEU A N 1
ATOM 3057 C CA . LEU A 1 381 ? 12.298 -8.486 -22.597 1.00 93.50 381 LEU A CA 1
ATOM 3058 C C . LEU A 1 381 ? 12.876 -8.975 -23.937 1.00 93.50 381 LEU A C 1
ATOM 3060 O O . LEU A 1 381 ? 12.134 -9.465 -24.788 1.00 93.50 381 LEU A O 1
ATOM 3064 N N . ASN A 1 382 ? 14.202 -8.940 -24.109 1.00 93.31 382 ASN A N 1
ATOM 3065 C CA . ASN A 1 382 ? 14.857 -9.514 -25.289 1.00 93.31 382 ASN A CA 1
ATOM 3066 C C . ASN A 1 382 ? 14.653 -11.035 -25.398 1.00 93.31 382 ASN A C 1
ATOM 3068 O O . ASN A 1 382 ? 14.420 -11.539 -26.495 1.00 93.31 382 ASN A O 1
ATOM 3072 N N . ILE A 1 383 ? 14.757 -11.775 -24.289 1.00 90.19 383 ILE A N 1
ATOM 3073 C CA . ILE A 1 383 ? 14.547 -13.231 -24.255 1.00 90.19 383 ILE A CA 1
ATOM 3074 C C . ILE A 1 383 ? 13.114 -13.571 -24.660 1.00 90.19 383 ILE A C 1
ATOM 3076 O O . ILE A 1 383 ? 12.915 -14.437 -25.514 1.00 90.19 383 ILE A O 1
ATOM 3080 N N . MET A 1 384 ? 12.129 -12.869 -24.094 1.00 92.19 384 MET A N 1
ATOM 3081 C CA . MET A 1 384 ? 10.724 -13.019 -24.465 1.00 92.19 384 MET A CA 1
ATOM 3082 C C . MET A 1 384 ? 10.539 -12.796 -25.959 1.00 92.19 384 MET A C 1
ATOM 3084 O O . MET A 1 384 ? 9.990 -13.662 -26.632 1.00 92.19 384 MET A O 1
ATOM 3088 N N . LEU A 1 385 ? 11.072 -11.693 -26.491 1.00 93.25 385 LEU A N 1
ATOM 3089 C CA . LEU A 1 385 ? 10.983 -11.383 -27.912 1.00 93.25 385 LEU A CA 1
ATOM 3090 C C . LEU A 1 385 ? 11.567 -12.514 -28.773 1.00 93.25 385 LEU A C 1
ATOM 3092 O O . LEU A 1 385 ? 10.890 -13.020 -29.660 1.00 93.25 385 LEU A O 1
ATOM 3096 N N . ARG A 1 386 ? 12.783 -12.992 -28.473 1.00 90.75 386 ARG A N 1
ATOM 3097 C CA . ARG A 1 386 ? 13.415 -14.122 -29.190 1.00 90.75 386 ARG A CA 1
ATOM 3098 C C . ARG A 1 386 ? 12.534 -15.365 -29.198 1.00 90.75 386 ARG A C 1
ATOM 3100 O O . ARG A 1 386 ? 12.351 -15.982 -30.248 1.00 90.75 386 ARG A O 1
ATOM 3107 N N . CYS A 1 387 ? 11.991 -15.717 -28.034 1.00 91.50 387 CYS A N 1
ATOM 3108 C CA . CYS A 1 387 ? 11.148 -16.893 -27.882 1.00 91.50 387 CYS A CA 1
ATOM 3109 C C . CYS A 1 387 ? 9.818 -16.737 -28.623 1.00 91.50 387 CYS A C 1
ATOM 3111 O O . CYS A 1 387 ? 9.365 -17.707 -29.215 1.00 91.50 387 CYS A O 1
ATOM 3113 N N . MET A 1 388 ? 9.231 -15.536 -28.663 1.00 92.62 388 MET A N 1
ATOM 3114 C CA . MET A 1 388 ? 8.004 -15.266 -29.421 1.00 92.62 388 MET A CA 1
ATOM 3115 C C . MET A 1 388 ? 8.177 -15.449 -30.935 1.00 92.62 388 MET A C 1
ATOM 3117 O O . MET A 1 388 ? 7.207 -15.771 -31.614 1.00 92.62 388 MET A O 1
ATOM 3121 N N . PHE A 1 389 ? 9.395 -15.290 -31.460 1.00 91.75 389 PHE A N 1
ATOM 3122 C CA . PHE A 1 389 ? 9.713 -15.514 -32.877 1.00 91.75 389 PHE A CA 1
ATOM 3123 C C . PHE A 1 389 ? 10.382 -16.865 -33.165 1.00 91.75 389 PHE A C 1
ATOM 3125 O O . PHE A 1 389 ? 10.796 -17.103 -34.300 1.00 91.75 389 PHE A O 1
ATOM 3132 N N . GLY A 1 390 ? 10.561 -17.729 -32.159 1.00 88.50 390 GLY A N 1
ATOM 3133 C CA . GLY A 1 390 ? 11.239 -19.018 -32.330 1.00 88.50 390 GLY A CA 1
ATOM 3134 C C . GLY A 1 390 ? 12.727 -18.904 -32.700 1.00 88.50 390 GLY A C 1
ATOM 3135 O O . GLY A 1 390 ? 13.310 -19.862 -33.200 1.00 88.50 390 GLY A O 1
ATOM 3136 N N . ARG A 1 391 ? 13.367 -17.744 -32.482 1.00 80.00 391 ARG A N 1
ATOM 3137 C CA . ARG A 1 391 ? 14.763 -17.475 -32.889 1.00 80.00 391 ARG A CA 1
ATOM 3138 C C . ARG A 1 391 ? 15.724 -17.688 -31.723 1.00 80.00 391 ARG A C 1
ATOM 3140 O O . ARG A 1 391 ? 15.321 -17.572 -30.566 1.00 80.00 391 ARG A O 1
ATOM 3147 N N . ASP A 1 392 ? 16.981 -18.028 -32.010 1.00 62.91 392 ASP A N 1
ATOM 3148 C CA . ASP A 1 392 ? 17.909 -18.458 -30.958 1.00 62.91 392 ASP A CA 1
ATOM 3149 C C . ASP A 1 392 ? 18.786 -17.345 -30.353 1.00 62.91 392 ASP A C 1
ATOM 3151 O O . ASP A 1 392 ? 18.784 -17.241 -29.132 1.00 62.91 392 ASP A O 1
ATOM 3155 N N . GLU A 1 393 ? 19.494 -16.465 -31.086 1.00 60.44 393 GLU A N 1
ATOM 3156 C CA . GLU A 1 393 ? 20.592 -15.729 -30.397 1.00 60.44 393 GLU A CA 1
ATOM 3157 C C . GLU A 1 393 ? 20.799 -14.228 -30.697 1.00 60.44 393 GLU A C 1
ATOM 3159 O O . GLU A 1 393 ? 21.269 -13.512 -29.810 1.00 60.44 393 GLU A O 1
ATOM 3164 N N . THR A 1 394 ? 20.411 -13.685 -31.859 1.00 64.44 394 THR A N 1
ATOM 3165 C CA . THR A 1 394 ? 20.771 -12.291 -32.233 1.00 64.44 394 THR A CA 1
ATOM 3166 C C . THR A 1 394 ? 19.633 -11.272 -32.171 1.00 64.44 394 THR A C 1
ATOM 3168 O O . THR A 1 394 ? 19.888 -10.072 -32.242 1.00 64.44 394 THR A O 1
ATOM 3171 N N . MET A 1 395 ? 18.381 -11.710 -32.021 1.00 72.94 395 MET A N 1
ATOM 3172 C CA . MET A 1 395 ? 17.232 -10.800 -31.998 1.00 72.94 395 MET A CA 1
ATOM 3173 C C . MET A 1 395 ? 17.124 -10.103 -30.640 1.00 72.94 395 MET A C 1
ATOM 3175 O O . MET A 1 395 ? 17.092 -10.752 -29.601 1.00 72.94 395 MET A O 1
ATOM 3179 N N . GLY A 1 396 ? 17.067 -8.782 -30.617 1.00 86.56 396 GLY A N 1
ATOM 3180 C CA . GLY A 1 396 ? 16.895 -8.015 -29.392 1.00 86.56 396 GLY A CA 1
ATOM 3181 C C . GLY A 1 396 ? 16.751 -6.543 -29.722 1.00 86.56 396 GLY A C 1
ATOM 3182 O O . GLY A 1 396 ? 17.237 -6.093 -30.754 1.00 86.56 396 GLY A O 1
ATOM 3183 N N . VAL A 1 397 ? 16.072 -5.817 -28.847 1.00 94.69 397 VAL A N 1
ATOM 3184 C CA . VAL A 1 397 ? 15.846 -4.375 -28.994 1.00 94.69 397 VAL A CA 1
ATOM 3185 C C . VAL A 1 397 ? 16.635 -3.582 -27.960 1.00 94.69 397 VAL A C 1
ATOM 3187 O O . VAL A 1 397 ? 16.855 -2.397 -28.148 1.00 94.69 397 VAL A O 1
ATOM 3190 N N . TYR A 1 398 ? 17.125 -4.233 -26.901 1.00 95.44 398 TYR A N 1
ATOM 3191 C CA . TYR A 1 398 ? 17.975 -3.604 -25.893 1.00 95.44 398 TYR A CA 1
ATOM 3192 C C . TYR A 1 398 ? 19.410 -4.122 -25.953 1.00 95.44 398 TYR A C 1
ATOM 3194 O O . TYR A 1 398 ? 19.650 -5.322 -25.825 1.00 95.44 398 TYR A O 1
ATOM 3202 N N . THR A 1 399 ? 20.377 -3.218 -26.096 1.00 94.56 399 THR A N 1
ATOM 3203 C CA . THR A 1 399 ? 21.814 -3.536 -26.053 1.00 94.56 399 THR A CA 1
ATOM 3204 C C . THR A 1 399 ? 22.446 -2.914 -24.810 1.00 94.56 399 THR A C 1
ATOM 3206 O O . THR A 1 399 ? 22.338 -1.698 -24.658 1.00 94.56 399 THR A O 1
ATOM 3209 N N . PRO A 1 400 ? 23.108 -3.680 -23.921 1.00 94.56 400 PRO A N 1
ATOM 3210 C CA . PRO A 1 400 ? 23.740 -3.105 -22.735 1.00 94.56 400 PRO A CA 1
ATOM 3211 C C . PRO A 1 400 ? 24.865 -2.137 -23.117 1.00 94.56 400 PRO A C 1
ATOM 3213 O O . PRO A 1 400 ? 25.673 -2.432 -23.998 1.00 94.56 400 PRO A O 1
ATOM 3216 N N . ILE A 1 401 ? 24.949 -1.006 -22.418 1.00 94.69 401 ILE A N 1
ATOM 3217 C CA . ILE A 1 401 ? 26.114 -0.118 -22.468 1.00 94.69 401 ILE A CA 1
ATOM 3218 C C . ILE A 1 401 ? 27.129 -0.626 -21.444 1.00 94.69 401 ILE A C 1
ATOM 3220 O O . ILE A 1 401 ? 26.790 -0.835 -20.277 1.00 94.69 401 ILE A O 1
ATOM 3224 N N . ALA A 1 402 ? 28.366 -0.832 -21.883 1.00 92.25 402 ALA A N 1
ATOM 3225 C CA . ALA A 1 402 ? 29.471 -1.325 -21.069 1.00 92.25 402 ALA A CA 1
ATOM 3226 C C . ALA A 1 402 ? 30.731 -0.471 -21.288 1.00 92.25 402 ALA A C 1
ATOM 3228 O O . ALA A 1 402 ? 30.727 0.477 -22.080 1.00 92.25 402 ALA A O 1
ATOM 3229 N N . GLU A 1 403 ? 31.814 -0.802 -20.585 1.00 89.94 403 GLU A N 1
ATOM 3230 C CA . GLU A 1 403 ? 33.117 -0.164 -20.787 1.00 89.94 403 GLU A CA 1
ATOM 3231 C C . GLU A 1 403 ? 33.575 -0.265 -22.260 1.00 89.94 403 GLU A C 1
ATOM 3233 O O . GLU A 1 403 ? 33.362 -1.300 -22.898 1.00 89.94 403 GLU A O 1
ATOM 3238 N N . PRO A 1 404 ? 34.200 0.789 -22.824 1.00 91.50 404 PRO A N 1
ATOM 3239 C CA . PRO A 1 404 ? 34.613 2.041 -22.175 1.00 91.50 404 PRO A CA 1
ATOM 3240 C C . PRO A 1 404 ? 33.526 3.134 -22.136 1.00 91.50 404 PRO A C 1
ATOM 3242 O O . PRO A 1 404 ? 33.765 4.206 -21.590 1.00 91.50 404 PRO A O 1
ATOM 3245 N N . ASN A 1 405 ? 32.342 2.886 -22.703 1.00 93.50 405 ASN A N 1
ATOM 3246 C CA . ASN A 1 405 ? 31.266 3.882 -22.835 1.00 93.50 405 ASN A CA 1
ATOM 3247 C C . ASN A 1 405 ? 30.431 4.061 -21.559 1.00 93.50 405 ASN A C 1
ATOM 3249 O O . ASN A 1 405 ? 29.532 4.899 -21.520 1.00 93.50 405 ASN A O 1
ATOM 3253 N N . LEU A 1 406 ? 30.718 3.278 -20.522 1.00 95.75 406 LEU A N 1
ATOM 3254 C CA . LEU A 1 406 ? 30.133 3.401 -19.199 1.00 95.75 406 LEU A CA 1
ATOM 3255 C C . LEU A 1 406 ? 31.249 3.338 -18.161 1.00 95.75 406 LEU A C 1
ATOM 3257 O O . LEU A 1 406 ? 31.942 2.328 -18.068 1.00 95.75 406 LEU A O 1
ATOM 3261 N N . THR A 1 407 ? 31.388 4.382 -17.351 1.00 95.56 407 THR A N 1
ATOM 3262 C CA . THR A 1 407 ? 32.270 4.370 -16.176 1.00 95.56 407 THR A CA 1
ATOM 3263 C C . THR A 1 407 ? 31.495 4.744 -14.920 1.00 95.56 407 THR A C 1
ATOM 3265 O O . THR A 1 407 ? 30.425 5.352 -14.985 1.00 95.56 407 THR A O 1
ATOM 3268 N N . LYS A 1 408 ? 32.011 4.324 -13.762 1.00 95.00 408 LYS A N 1
ATOM 3269 C CA . LYS A 1 408 ? 31.348 4.451 -12.463 1.00 95.00 408 LYS A CA 1
ATOM 3270 C C . LYS A 1 408 ? 32.309 5.030 -11.435 1.00 95.00 408 LYS A C 1
ATOM 3272 O O . LYS A 1 408 ? 33.378 4.471 -11.204 1.00 95.00 408 LYS A O 1
ATOM 3277 N N . GLU A 1 409 ? 31.889 6.093 -10.769 1.00 96.12 409 GLU A N 1
ATOM 3278 C CA . GLU A 1 409 ? 32.654 6.802 -9.746 1.00 96.12 409 GLU A CA 1
ATOM 3279 C C . GLU A 1 409 ? 31.817 6.959 -8.473 1.00 96.12 409 GLU A C 1
ATOM 3281 O O . GLU A 1 409 ? 30.587 6.968 -8.506 1.00 96.12 409 GLU A O 1
ATOM 3286 N N . THR A 1 410 ? 32.483 7.066 -7.326 1.00 96.75 410 THR A N 1
ATOM 3287 C CA . THR A 1 410 ? 31.816 7.247 -6.032 1.00 96.75 410 THR A CA 1
ATOM 3288 C C . THR A 1 410 ? 32.440 8.386 -5.251 1.00 96.75 410 THR A C 1
ATOM 3290 O O . THR A 1 410 ? 33.663 8.423 -5.110 1.00 96.75 410 THR A O 1
ATOM 3293 N N . GLU A 1 411 ? 31.611 9.214 -4.628 1.00 97.12 411 GLU A N 1
ATOM 3294 C CA . GLU A 1 411 ? 32.034 10.259 -3.697 1.00 97.12 411 GLU A CA 1
ATOM 3295 C C . GLU A 1 411 ? 31.438 9.987 -2.313 1.00 97.12 411 GLU A C 1
ATOM 3297 O O . GLU A 1 411 ? 30.245 9.712 -2.185 1.00 97.12 411 GLU A O 1
ATOM 3302 N N . ASN A 1 412 ? 32.275 10.004 -1.269 1.00 96.31 412 ASN A N 1
ATOM 3303 C CA . ASN A 1 412 ? 31.876 9.709 0.117 1.00 96.31 412 ASN A CA 1
ATOM 3304 C C . ASN A 1 412 ? 31.109 8.368 0.308 1.00 96.31 412 ASN A C 1
ATOM 3306 O O . ASN A 1 412 ? 30.430 8.147 1.311 1.00 96.31 412 ASN A O 1
ATOM 3310 N N . LEU A 1 413 ? 31.249 7.419 -0.624 1.00 96.69 413 LEU A N 1
ATOM 3311 C CA . LEU A 1 413 ? 30.708 6.065 -0.494 1.00 96.69 413 LEU A CA 1
ATOM 3312 C C . LEU A 1 413 ? 31.823 5.035 -0.330 1.00 96.69 413 LEU A C 1
ATOM 3314 O O . LEU A 1 413 ? 32.896 5.112 -0.934 1.00 96.69 413 LEU A O 1
ATOM 3318 N N . SER A 1 414 ? 31.551 4.052 0.516 1.00 94.25 414 SER A N 1
ATOM 3319 C CA . SER A 1 414 ? 32.197 2.743 0.514 1.00 94.25 414 SER A CA 1
ATOM 3320 C C . SER A 1 414 ? 31.258 1.745 -0.161 1.00 94.25 414 SER A C 1
ATOM 3322 O O . SER A 1 414 ? 30.039 1.916 -0.095 1.00 94.25 414 SER A O 1
ATOM 3324 N N . SER A 1 415 ? 31.804 0.721 -0.819 1.00 93.56 415 SER A N 1
ATOM 3325 C CA . SER A 1 415 ? 30.986 -0.339 -1.412 1.00 93.56 415 SER A CA 1
ATOM 3326 C C . SER A 1 415 ? 31.519 -1.721 -1.067 1.00 93.56 415 SER A C 1
ATOM 3328 O O . SER A 1 415 ? 32.732 -1.914 -0.988 1.00 93.56 415 SER A O 1
ATOM 3330 N N . TYR A 1 416 ? 30.610 -2.662 -0.828 1.00 91.94 416 TYR A N 1
ATOM 3331 C CA . TYR A 1 416 ? 30.933 -4.065 -0.576 1.00 91.94 416 TYR A CA 1
ATOM 3332 C C . TYR A 1 416 ? 29.792 -4.977 -1.060 1.00 91.94 416 TYR A C 1
ATOM 3334 O O . TYR A 1 416 ? 28.629 -4.557 -1.061 1.00 91.94 416 TYR A O 1
ATOM 3342 N N . PRO A 1 417 ? 30.095 -6.207 -1.509 1.00 91.06 417 PRO A N 1
ATOM 3343 C CA . PRO A 1 417 ? 29.083 -7.142 -1.985 1.00 91.06 417 PRO A CA 1
ATOM 3344 C C . PRO A 1 417 ? 28.315 -7.792 -0.823 1.00 91.06 417 PRO A C 1
ATOM 3346 O O . PRO A 1 417 ? 28.902 -8.146 0.198 1.00 91.06 417 PRO A O 1
ATOM 3349 N N . VAL A 1 418 ? 27.006 -7.988 -0.994 1.00 86.94 418 VAL A N 1
ATOM 3350 C CA . VAL A 1 418 ? 26.111 -8.692 -0.062 1.00 86.94 418 VAL A CA 1
ATOM 3351 C C . VAL A 1 418 ? 25.038 -9.427 -0.868 1.00 86.94 418 VAL A C 1
ATOM 3353 O O . VAL A 1 418 ? 24.199 -8.779 -1.479 1.00 86.94 418 VAL A O 1
ATOM 3356 N N . ALA A 1 419 ? 25.045 -10.766 -0.861 1.00 84.25 419 ALA A N 1
ATOM 3357 C CA . ALA A 1 419 ? 23.983 -11.612 -1.434 1.00 84.25 419 ALA A CA 1
ATOM 3358 C C . ALA A 1 419 ? 23.488 -11.172 -2.838 1.00 84.25 419 ALA A C 1
ATOM 3360 O O . ALA A 1 419 ? 22.308 -10.869 -3.021 1.00 84.25 419 ALA A O 1
ATOM 3361 N N . GLY A 1 420 ? 24.398 -11.068 -3.815 1.00 83.50 420 GLY A N 1
ATOM 3362 C CA . GLY A 1 420 ? 24.066 -10.636 -5.187 1.00 83.50 420 GLY A CA 1
ATOM 3363 C C . GLY A 1 420 ? 23.769 -9.137 -5.338 1.00 83.50 420 GLY A C 1
ATOM 3364 O O . GLY A 1 420 ? 23.201 -8.710 -6.335 1.00 83.50 420 GLY A O 1
ATOM 3365 N N . HIS A 1 421 ? 24.119 -8.321 -4.343 1.00 89.19 421 HIS A N 1
ATOM 3366 C CA . HIS A 1 421 ? 23.970 -6.869 -4.395 1.00 89.19 421 HIS A CA 1
ATOM 3367 C C . HIS A 1 421 ? 25.287 -6.173 -4.064 1.00 89.19 421 HIS A C 1
ATOM 3369 O O . HIS A 1 421 ? 26.096 -6.671 -3.282 1.00 89.19 421 HIS A O 1
ATOM 3375 N N . SER A 1 422 ? 25.470 -4.967 -4.586 1.00 91.44 422 SER A N 1
ATOM 3376 C CA . SER A 1 422 ? 26.424 -3.994 -4.065 1.00 91.44 422 SER A CA 1
ATOM 3377 C C . SER A 1 422 ? 25.732 -3.114 -3.028 1.00 91.44 422 SER A C 1
ATOM 3379 O O . SER A 1 422 ? 24.808 -2.368 -3.350 1.00 91.44 422 SER A O 1
ATOM 3381 N N . CYS A 1 423 ? 26.190 -3.192 -1.778 1.00 93.38 423 CYS A N 1
ATOM 3382 C CA . CYS A 1 423 ? 25.816 -2.244 -0.736 1.00 93.38 423 CYS A CA 1
ATOM 3383 C C . CYS A 1 423 ? 26.710 -1.011 -0.845 1.00 93.38 423 CYS A C 1
ATOM 3385 O O . CYS A 1 423 ? 27.932 -1.133 -0.777 1.00 93.38 423 CYS A O 1
ATOM 3387 N N . TYR A 1 424 ? 26.102 0.165 -0.947 1.00 94.06 424 TYR A N 1
ATOM 3388 C CA . TYR A 1 424 ? 26.775 1.458 -0.926 1.00 94.06 424 TYR A CA 1
ATOM 3389 C C . TYR A 1 424 ? 26.474 2.152 0.395 1.00 94.06 424 TYR A C 1
ATOM 3391 O O . TYR A 1 424 ? 25.308 2.352 0.725 1.00 94.06 424 TYR A O 1
ATOM 3399 N N . ASN A 1 425 ? 27.507 2.500 1.159 1.00 94.06 425 ASN A N 1
ATOM 3400 C CA . ASN A 1 425 ? 27.362 3.079 2.492 1.00 94.06 425 ASN A CA 1
ATOM 3401 C C . ASN A 1 425 ? 28.154 4.381 2.615 1.00 94.06 425 ASN A C 1
ATOM 3403 O O . ASN A 1 425 ? 29.331 4.421 2.234 1.00 94.06 425 ASN A O 1
ATOM 3407 N N . LYS A 1 426 ? 27.523 5.415 3.179 1.00 95.50 426 LYS A N 1
ATOM 3408 C CA . LYS A 1 426 ? 28.175 6.688 3.494 1.00 95.50 426 LYS A CA 1
ATOM 3409 C C . LYS A 1 426 ? 29.388 6.453 4.389 1.00 95.50 426 LYS A C 1
ATOM 3411 O O . LYS A 1 426 ? 29.293 5.745 5.392 1.00 95.50 426 LYS A O 1
ATOM 3416 N N . LYS A 1 427 ? 30.525 7.058 4.033 1.00 94.62 427 LYS A N 1
ATOM 3417 C CA . LYS A 1 427 ? 31.709 7.086 4.906 1.00 94.62 427 LYS A CA 1
ATOM 3418 C C . LYS A 1 427 ? 31.511 8.128 6.004 1.00 94.62 427 LYS A C 1
ATOM 3420 O O . LYS A 1 427 ? 31.678 7.822 7.179 1.00 94.62 427 LYS A O 1
ATOM 3425 N N . GLU A 1 428 ? 31.063 9.317 5.617 1.00 92.94 428 GLU A N 1
ATOM 3426 C CA . GLU A 1 428 ? 30.707 10.409 6.518 1.00 92.94 428 GLU A CA 1
ATOM 3427 C C . GLU A 1 428 ? 29.206 10.696 6.433 1.00 92.94 428 GLU A C 1
ATOM 3429 O O . GLU A 1 428 ? 28.684 11.005 5.359 1.00 92.94 428 GLU A O 1
ATOM 3434 N N . LYS A 1 429 ? 28.498 10.565 7.563 1.00 85.56 429 LYS A N 1
ATOM 3435 C CA . LYS A 1 429 ? 27.024 10.606 7.612 1.00 85.56 429 LYS A CA 1
ATOM 3436 C C . LYS A 1 429 ? 26.439 11.958 7.200 1.00 85.56 429 LYS A C 1
ATOM 3438 O O . LYS A 1 429 ? 25.453 11.983 6.461 1.00 85.56 429 LYS A O 1
ATOM 3443 N N . ASP A 1 430 ? 27.076 13.038 7.642 1.00 88.19 430 ASP A N 1
ATOM 3444 C CA . ASP A 1 430 ? 26.583 14.412 7.480 1.00 88.19 430 ASP A CA 1
ATOM 3445 C C . ASP A 1 430 ? 26.985 15.043 6.141 1.00 88.19 430 ASP A C 1
ATOM 3447 O O . ASP A 1 430 ? 26.535 16.136 5.805 1.00 88.19 430 ASP A O 1
ATOM 3451 N N . GLN A 1 431 ? 27.810 14.351 5.353 1.00 92.38 431 GLN A N 1
ATOM 3452 C CA . GLN A 1 431 ? 28.194 14.801 4.023 1.00 92.38 431 GLN A CA 1
ATOM 3453 C C . GLN A 1 431 ? 27.317 14.163 2.938 1.00 92.38 431 GLN A C 1
ATOM 3455 O O . GLN A 1 431 ? 26.741 13.072 3.086 1.00 92.38 431 GLN A O 1
ATOM 3460 N N . THR A 1 432 ? 27.225 14.860 1.808 1.00 93.62 432 THR A N 1
ATOM 3461 C CA . THR A 1 432 ? 26.642 14.322 0.580 1.00 93.62 432 THR A CA 1
ATOM 3462 C C . THR A 1 432 ? 27.431 13.091 0.148 1.00 93.62 432 THR A C 1
ATOM 3464 O O . THR A 1 432 ? 28.644 13.025 0.333 1.00 93.62 432 THR A O 1
ATOM 3467 N N . ALA A 1 433 ? 26.744 12.086 -0.387 1.00 96.69 433 ALA A N 1
ATOM 3468 C CA . ALA A 1 433 ? 27.386 10.896 -0.921 1.00 96.69 433 ALA A CA 1
ATOM 3469 C C . ALA A 1 433 ? 26.692 10.476 -2.208 1.00 96.69 433 ALA A C 1
ATOM 3471 O O . ALA A 1 433 ? 25.455 10.443 -2.258 1.00 96.69 433 ALA A O 1
ATOM 3472 N N . THR A 1 434 ? 27.493 10.181 -3.228 1.00 97.38 434 THR A N 1
ATOM 3473 C CA . THR A 1 434 ? 27.010 10.002 -4.594 1.00 97.38 434 THR A CA 1
ATOM 3474 C C . THR A 1 434 ? 27.625 8.789 -5.272 1.00 97.38 434 THR A C 1
ATOM 3476 O O . THR A 1 434 ? 28.783 8.427 -5.042 1.00 97.38 434 THR A O 1
ATOM 3479 N N . LEU A 1 435 ? 26.817 8.158 -6.119 1.00 97.50 435 LEU A N 1
ATOM 3480 C CA . LEU A 1 435 ? 27.243 7.173 -7.103 1.00 97.50 435 LEU A CA 1
ATOM 3481 C C . LEU A 1 435 ? 26.984 7.766 -8.488 1.00 97.50 435 LEU A C 1
ATOM 3483 O O . LEU A 1 435 ? 25.832 7.990 -8.854 1.00 97.50 435 LEU A O 1
ATOM 3487 N N . THR A 1 436 ? 28.050 8.013 -9.238 1.00 98.00 436 THR A N 1
ATOM 3488 C CA . THR A 1 436 ? 28.002 8.695 -10.532 1.00 98.00 436 THR A CA 1
ATOM 3489 C C . THR A 1 436 ? 28.334 7.719 -11.647 1.00 98.00 436 THR A C 1
ATOM 3491 O O . THR A 1 436 ? 29.330 7.001 -11.575 1.00 98.00 436 THR A O 1
ATOM 3494 N N . PHE A 1 437 ? 27.520 7.717 -12.695 1.00 97.69 437 PHE A N 1
ATOM 3495 C CA . PHE A 1 437 ? 27.775 7.015 -13.943 1.00 97.69 437 PHE A CA 1
ATOM 3496 C C . PHE A 1 437 ? 28.036 8.036 -15.047 1.00 97.69 437 PHE A C 1
ATOM 3498 O O . PHE A 1 437 ? 27.246 8.963 -15.227 1.00 97.69 437 PHE A O 1
ATOM 3505 N N . LYS A 1 438 ? 29.130 7.861 -15.787 1.00 97.44 438 LYS A N 1
ATOM 3506 C CA . LYS A 1 438 ? 29.410 8.618 -17.013 1.00 97.44 438 LYS A CA 1
ATOM 3507 C C . LYS A 1 438 ? 29.129 7.710 -18.195 1.00 97.44 438 LYS A C 1
ATOM 3509 O O . LYS A 1 438 ? 29.672 6.606 -18.259 1.00 97.44 438 LYS A O 1
ATOM 3514 N N . ILE A 1 439 ? 28.240 8.155 -19.071 1.00 97.69 439 ILE A N 1
ATOM 3515 C CA . ILE A 1 439 ? 27.617 7.337 -20.109 1.00 97.69 439 ILE A CA 1
ATOM 3516 C C . ILE A 1 439 ? 27.821 8.033 -21.451 1.00 97.69 439 ILE A C 1
ATOM 3518 O O . ILE A 1 439 ? 27.509 9.216 -21.581 1.00 97.69 439 ILE A O 1
ATOM 3522 N N . LYS A 1 440 ? 28.295 7.298 -22.454 1.00 95.81 440 LYS A N 1
ATOM 3523 C CA . LYS A 1 440 ? 28.291 7.731 -23.854 1.00 95.81 440 LYS A CA 1
ATOM 3524 C C . LYS A 1 440 ? 27.268 6.919 -24.630 1.00 95.81 440 LYS A C 1
ATOM 3526 O O . LYS A 1 440 ? 27.288 5.688 -24.574 1.00 95.81 440 LYS A O 1
ATOM 3531 N N . GLY A 1 441 ? 26.369 7.617 -25.316 1.00 94.62 441 GLY A N 1
ATOM 3532 C CA . GLY A 1 441 ? 25.460 6.997 -26.272 1.00 94.62 441 GLY A CA 1
ATOM 3533 C C . GLY A 1 441 ? 26.138 6.796 -27.620 1.00 94.62 441 GLY A C 1
ATOM 3534 O O . GLY A 1 441 ? 27.359 6.878 -27.748 1.00 94.62 441 GLY A O 1
ATOM 3535 N N . ASP A 1 442 ? 25.331 6.556 -28.645 1.00 94.81 442 ASP A N 1
ATOM 3536 C CA . ASP A 1 442 ? 25.775 6.547 -30.041 1.00 94.81 442 ASP A CA 1
ATOM 3537 C C . ASP A 1 442 ? 25.224 7.732 -30.851 1.00 94.81 442 ASP A C 1
ATOM 3539 O O . ASP A 1 442 ? 25.465 7.819 -32.053 1.00 94.81 442 ASP A O 1
ATOM 3543 N N . GLY A 1 443 ? 24.509 8.657 -30.198 1.00 94.38 443 GLY A N 1
ATOM 3544 C CA . GLY A 1 443 ? 23.878 9.813 -30.833 1.00 94.38 443 GLY A CA 1
ATOM 3545 C C . GLY A 1 443 ? 22.630 9.488 -31.655 1.00 94.38 443 GLY A C 1
ATOM 3546 O O . GLY A 1 443 ? 22.098 10.389 -32.299 1.00 94.38 443 GLY A O 1
ATOM 3547 N N . VAL A 1 444 ? 22.162 8.235 -31.657 1.00 94.56 444 VAL A N 1
ATOM 3548 C CA . VAL A 1 444 ? 21.037 7.782 -32.491 1.00 94.56 444 VAL A CA 1
ATOM 3549 C C . VAL A 1 444 ? 19.970 7.075 -31.662 1.00 94.56 444 VAL A C 1
ATOM 3551 O O . VAL A 1 444 ? 18.793 7.404 -31.776 1.00 94.56 444 VAL A O 1
ATOM 3554 N N . ARG A 1 445 ? 20.359 6.105 -30.833 1.00 95.75 445 ARG A N 1
ATOM 3555 C CA . ARG A 1 445 ? 19.435 5.275 -30.056 1.00 95.75 445 ARG A CA 1
ATOM 3556 C C . ARG A 1 445 ? 19.119 5.898 -28.703 1.00 95.75 445 ARG A C 1
ATOM 3558 O O . ARG A 1 445 ? 19.987 6.455 -28.029 1.00 95.75 445 ARG A O 1
ATOM 3565 N N . GLU A 1 446 ? 17.864 5.751 -28.292 1.00 96.12 446 GLU A N 1
ATOM 3566 C CA . GLU A 1 446 ? 17.398 6.144 -26.964 1.00 96.12 446 GLU A CA 1
ATOM 3567 C C . GLU A 1 446 ? 18.034 5.246 -25.894 1.00 96.12 446 GLU A C 1
ATOM 3569 O O . GLU A 1 446 ? 18.187 4.036 -26.088 1.00 96.12 446 GLU A O 1
ATOM 3574 N N . VAL A 1 447 ? 18.445 5.833 -24.770 1.00 96.75 447 VAL A N 1
ATOM 3575 C CA . VAL A 1 447 ? 19.079 5.110 -23.665 1.00 96.75 447 VAL A CA 1
ATOM 3576 C C . VAL A 1 447 ? 18.114 5.018 -22.496 1.00 96.75 447 VAL A C 1
ATOM 3578 O O . VAL A 1 447 ? 17.669 6.025 -21.953 1.00 96.75 447 VAL A O 1
ATOM 3581 N N . PHE A 1 448 ? 17.862 3.793 -22.051 1.00 96.00 448 PHE A N 1
ATOM 3582 C CA . PHE A 1 448 ? 17.082 3.514 -20.856 1.00 96.00 448 PHE A CA 1
ATOM 3583 C C . PHE A 1 448 ? 17.979 3.011 -19.730 1.00 96.00 448 PHE A C 1
ATOM 3585 O O . PHE A 1 448 ? 18.978 2.328 -19.964 1.00 96.00 448 PHE A O 1
ATOM 3592 N N . ALA A 1 449 ? 17.584 3.298 -18.495 1.00 94.81 449 ALA A N 1
ATOM 3593 C CA . ALA A 1 449 ? 18.215 2.775 -17.297 1.00 94.81 449 ALA A CA 1
ATOM 3594 C C . ALA A 1 449 ? 17.214 2.049 -16.397 1.00 94.81 449 ALA A C 1
ATOM 3596 O O . ALA A 1 449 ? 16.024 2.363 -16.378 1.00 94.81 449 ALA A O 1
ATOM 3597 N N . ILE A 1 450 ? 17.703 1.091 -15.616 1.00 91.81 450 ILE A N 1
ATOM 3598 C CA . ILE A 1 450 ? 16.960 0.502 -14.501 1.00 91.81 450 ILE A CA 1
ATOM 3599 C C . ILE A 1 450 ? 17.931 0.100 -13.397 1.00 91.81 450 ILE A C 1
ATOM 3601 O O . ILE A 1 450 ? 19.037 -0.366 -13.664 1.00 91.81 450 ILE A O 1
ATOM 3605 N N . PHE A 1 451 ? 17.503 0.261 -12.148 1.00 91.25 451 PHE A N 1
ATOM 3606 C CA . PHE A 1 451 ? 18.319 -0.008 -10.966 1.00 91.25 451 PHE A CA 1
ATOM 3607 C C . PHE A 1 451 ? 17.594 -0.991 -10.041 1.00 91.25 451 PHE A C 1
ATOM 3609 O O . PHE A 1 451 ? 16.970 -0.564 -9.067 1.00 91.25 451 PHE A O 1
ATOM 3616 N N . PRO A 1 452 ? 17.612 -2.301 -10.349 1.00 86.06 452 PRO A N 1
ATOM 3617 C CA . PRO A 1 452 ? 16.947 -3.300 -9.523 1.00 86.06 452 PRO A CA 1
ATOM 3618 C C . PRO A 1 452 ? 17.571 -3.369 -8.127 1.00 86.06 452 PRO A C 1
ATOM 3620 O O . PRO A 1 452 ? 18.790 -3.273 -7.965 1.00 86.06 452 PRO A O 1
ATOM 3623 N N . ALA A 1 453 ? 16.730 -3.544 -7.108 1.00 83.44 453 ALA A N 1
ATOM 3624 C CA . ALA A 1 453 ? 17.172 -3.684 -5.725 1.00 83.44 453 ALA A CA 1
ATOM 3625 C C . ALA A 1 453 ? 16.155 -4.479 -4.893 1.00 83.44 453 ALA A C 1
ATOM 3627 O O . ALA A 1 453 ? 15.001 -4.063 -4.769 1.00 83.44 453 ALA A O 1
ATOM 3628 N N . LYS A 1 454 ? 16.586 -5.573 -4.243 1.00 73.38 454 LYS A N 1
ATOM 3629 C CA . LYS A 1 454 ? 15.717 -6.339 -3.322 1.00 73.38 454 LYS A CA 1
ATOM 3630 C C . LYS A 1 454 ? 15.442 -5.593 -2.007 1.00 73.38 454 LYS A C 1
ATOM 3632 O O . LYS A 1 454 ? 14.350 -5.683 -1.454 1.00 73.38 454 LYS A O 1
ATOM 3637 N N . SER A 1 455 ? 16.420 -4.836 -1.500 1.00 78.06 455 SER A N 1
ATOM 3638 C CA . SER A 1 455 ? 16.300 -4.032 -0.269 1.00 78.06 455 SER A CA 1
ATOM 3639 C C . SER A 1 455 ? 16.385 -2.543 -0.578 1.00 78.06 455 SER A C 1
ATOM 3641 O O . SER A 1 455 ? 17.412 -1.905 -0.368 1.00 78.06 455 SER A O 1
ATOM 3643 N N . GLN A 1 456 ? 15.295 -1.981 -1.086 1.00 80.75 456 GLN A N 1
ATOM 3644 C CA . GLN A 1 456 ? 15.261 -0.576 -1.482 1.00 80.75 456 GLN A CA 1
ATOM 3645 C C . GLN A 1 456 ? 15.479 0.373 -0.298 1.00 80.75 456 GLN A C 1
ATOM 3647 O O . GLN A 1 456 ? 15.026 0.131 0.828 1.00 80.75 456 GLN A O 1
ATOM 3652 N N . ARG A 1 457 ? 16.185 1.467 -0.572 1.00 87.88 457 ARG A N 1
ATOM 3653 C CA . ARG A 1 457 ? 16.400 2.598 0.326 1.00 87.88 457 ARG A CA 1
ATOM 3654 C C . ARG A 1 457 ? 16.298 3.851 -0.517 1.00 87.88 457 ARG A C 1
ATOM 3656 O O . ARG A 1 457 ? 16.998 3.939 -1.520 1.00 87.88 457 ARG A O 1
ATOM 3663 N N . SER A 1 458 ? 15.439 4.782 -0.108 1.00 90.75 458 SER A N 1
ATOM 3664 C CA . SER A 1 458 ? 15.136 5.958 -0.916 1.00 90.75 458 SER A CA 1
ATOM 3665 C C . SER A 1 458 ? 16.411 6.712 -1.290 1.00 90.75 458 SER A C 1
ATOM 3667 O O . SER A 1 458 ? 17.268 6.981 -0.437 1.00 90.75 458 SER A O 1
ATOM 3669 N N . CYS A 1 459 ? 16.487 7.032 -2.576 1.00 92.88 459 CYS A N 1
ATOM 3670 C CA . CYS A 1 459 ? 17.509 7.829 -3.233 1.00 92.88 459 CYS A CA 1
ATOM 3671 C C . CYS A 1 459 ? 16.819 8.808 -4.190 1.00 92.88 459 CYS A C 1
ATOM 3673 O O . CYS A 1 459 ? 15.632 8.679 -4.492 1.00 92.88 459 CYS A O 1
ATOM 3675 N N . TYR A 1 460 ? 17.574 9.761 -4.713 1.00 93.31 460 TYR A N 1
ATOM 3676 C CA . TYR A 1 460 ? 17.156 10.565 -5.858 1.00 93.31 460 TYR A CA 1
ATOM 3677 C C . TYR A 1 460 ? 18.302 10.667 -6.854 1.00 93.31 460 TYR A C 1
ATOM 3679 O O . TYR A 1 460 ? 19.451 10.382 -6.506 1.00 93.31 460 TYR A O 1
ATOM 3687 N N . TYR A 1 461 ? 17.997 11.053 -8.087 1.00 94.69 461 TYR A N 1
ATOM 3688 C CA . TYR A 1 461 ? 19.002 11.152 -9.136 1.00 94.69 461 TYR A CA 1
ATOM 3689 C C . TYR A 1 461 ? 18.922 12.459 -9.921 1.00 94.69 461 TYR A C 1
ATOM 3691 O O . TYR A 1 461 ? 17.882 13.117 -9.990 1.00 94.69 461 TYR A O 1
ATOM 3699 N N . TYR A 1 462 ? 20.057 12.807 -10.517 1.00 95.81 462 TYR A N 1
ATOM 3700 C CA . TYR A 1 462 ? 20.228 13.911 -11.449 1.00 95.81 462 TYR A CA 1
ATOM 3701 C C . TYR A 1 462 ? 20.821 13.396 -12.760 1.00 95.81 462 TYR A C 1
ATOM 3703 O O . TYR A 1 462 ? 21.626 12.465 -12.754 1.00 95.81 462 TYR A O 1
ATOM 3711 N N . VAL A 1 463 ? 20.459 14.038 -13.869 1.00 95.62 463 VAL A N 1
ATOM 3712 C CA . VAL A 1 463 ? 21.038 13.795 -15.197 1.00 95.62 463 VAL A CA 1
ATOM 3713 C C . VAL A 1 463 ? 21.587 15.117 -15.714 1.00 95.62 463 VAL A C 1
ATOM 3715 O O . VAL A 1 463 ? 20.843 16.090 -15.817 1.00 95.62 463 VAL A O 1
ATOM 3718 N N . ASN A 1 464 ? 22.894 15.189 -15.974 1.00 95.00 464 ASN A N 1
ATOM 3719 C CA . ASN A 1 464 ? 23.595 16.417 -16.378 1.00 95.00 464 ASN A CA 1
ATOM 3720 C C . ASN A 1 464 ? 23.275 17.623 -15.469 1.00 95.00 464 ASN A C 1
ATOM 3722 O O . ASN A 1 464 ? 23.050 18.738 -15.935 1.00 95.00 464 ASN A O 1
ATOM 3726 N N . GLY A 1 465 ? 23.188 17.392 -14.153 1.00 93.12 465 GLY A N 1
ATOM 3727 C CA . GLY A 1 465 ? 22.867 18.434 -13.169 1.00 93.12 465 GLY A CA 1
ATOM 3728 C C . GLY A 1 465 ? 21.396 18.872 -13.130 1.00 93.12 465 GLY A C 1
ATOM 3729 O O . GLY A 1 465 ? 21.041 19.700 -12.293 1.00 93.12 465 GLY A O 1
ATOM 3730 N N . SER A 1 466 ? 20.518 18.280 -13.945 1.00 93.81 466 SER A N 1
ATOM 3731 C CA . SER A 1 466 ? 19.065 18.486 -13.882 1.00 93.81 466 SER A CA 1
ATOM 3732 C C . SER A 1 466 ? 18.389 17.437 -13.000 1.00 93.81 466 SER A C 1
ATOM 3734 O O . SER A 1 466 ? 18.760 16.263 -13.042 1.00 93.81 466 SER A O 1
ATOM 3736 N N . TRP A 1 467 ? 17.406 17.854 -12.195 1.00 92.06 467 TRP A N 1
ATOM 3737 C CA . TRP A 1 467 ? 16.648 16.951 -11.321 1.00 92.06 467 TRP A CA 1
ATOM 3738 C C . TRP A 1 467 ? 15.944 15.870 -12.146 1.00 92.06 467 TRP A C 1
ATOM 3740 O O . TRP A 1 467 ? 15.188 16.184 -13.063 1.00 92.06 467 TRP A O 1
ATOM 3750 N N . GLY A 1 468 ? 16.198 14.603 -11.815 1.00 88.56 468 GLY A N 1
ATOM 3751 C CA . GLY A 1 468 ? 15.604 13.458 -12.497 1.00 88.56 468 GLY A CA 1
ATOM 3752 C C . GLY A 1 468 ? 14.377 12.901 -11.781 1.00 88.56 468 GLY A C 1
ATOM 3753 O O . GLY A 1 468 ? 13.369 12.619 -12.425 1.00 88.56 468 GLY A O 1
ATOM 3754 N N . GLY A 1 469 ? 14.451 12.770 -10.455 1.00 88.62 469 GLY A N 1
ATOM 3755 C CA . GLY A 1 469 ? 13.360 12.244 -9.638 1.00 88.62 469 GLY A CA 1
ATOM 3756 C C . GLY A 1 469 ? 13.827 11.419 -8.444 1.00 88.62 469 GLY A C 1
ATOM 3757 O O . GLY A 1 469 ? 15.019 11.182 -8.232 1.00 88.62 469 GLY A O 1
ATOM 3758 N N . TRP A 1 470 ? 12.854 10.957 -7.662 1.00 88.31 470 TRP A N 1
ATOM 3759 C CA . TRP A 1 470 ? 13.070 9.969 -6.607 1.00 88.31 470 TRP A CA 1
ATOM 3760 C C . TRP A 1 470 ? 13.170 8.559 -7.197 1.00 88.31 470 TRP A C 1
ATOM 3762 O O . TRP A 1 470 ? 12.479 8.229 -8.157 1.00 88.31 470 TRP A O 1
ATOM 3772 N N . MET A 1 471 ? 13.989 7.705 -6.588 1.00 88.38 471 MET A N 1
ATOM 3773 C CA . MET A 1 471 ? 14.145 6.297 -6.956 1.00 88.38 471 MET A CA 1
ATOM 3774 C C . MET A 1 471 ? 14.318 5.414 -5.713 1.00 88.38 471 MET A C 1
ATOM 3776 O O . MET A 1 471 ? 14.664 5.905 -4.635 1.00 88.38 471 MET A O 1
ATOM 3780 N N . LEU A 1 472 ? 14.085 4.103 -5.855 1.00 86.44 472 LEU A N 1
ATOM 3781 C CA . LEU A 1 472 ? 14.198 3.119 -4.764 1.00 86.44 472 LEU A CA 1
ATOM 3782 C C . LEU A 1 472 ? 13.367 3.504 -3.525 1.00 86.44 472 LEU A C 1
ATOM 3784 O O . LEU A 1 472 ? 13.771 3.274 -2.383 1.00 86.44 472 LEU A O 1
ATOM 3788 N N . SER A 1 473 ? 12.223 4.150 -3.750 1.00 77.38 473 SER A N 1
ATOM 3789 C CA . SER A 1 473 ? 11.376 4.709 -2.701 1.00 77.38 473 SER A CA 1
ATOM 3790 C C . SER A 1 473 ? 10.022 4.011 -2.684 1.00 77.38 473 SER A C 1
ATOM 3792 O O . SER A 1 473 ? 9.448 3.698 -3.728 1.00 77.38 473 SER A O 1
ATOM 3794 N N . GLY A 1 474 ? 9.501 3.746 -1.484 1.00 67.25 474 GLY A N 1
ATOM 3795 C CA . GLY A 1 474 ? 8.165 3.171 -1.306 1.00 67.25 474 GLY A CA 1
ATOM 3796 C C . GLY A 1 474 ? 7.980 1.758 -1.872 1.00 67.25 474 GLY A C 1
ATOM 3797 O O . GLY A 1 474 ? 6.842 1.365 -2.111 1.00 67.25 474 GLY A O 1
ATOM 3798 N N . GLY A 1 475 ? 9.064 1.005 -2.089 1.00 63.53 475 GLY A N 1
ATOM 3799 C CA . GLY A 1 475 ? 9.015 -0.314 -2.722 1.00 63.53 475 GLY A CA 1
ATOM 3800 C C . GLY A 1 475 ? 8.998 -0.267 -4.251 1.00 63.53 475 GLY A C 1
ATOM 3801 O O . GLY A 1 475 ? 8.904 -1.327 -4.860 1.00 63.53 475 GLY A O 1
ATOM 3802 N N . SER A 1 476 ? 9.131 0.920 -4.856 1.00 65.00 476 SER A N 1
ATOM 3803 C CA . SER A 1 476 ? 9.094 1.105 -6.302 1.00 65.00 476 SER A CA 1
ATOM 3804 C C . SER A 1 476 ? 10.452 1.384 -6.954 1.00 65.00 476 SER A C 1
ATOM 3806 O O . SER A 1 476 ? 11.236 2.223 -6.504 1.00 65.00 476 SER A O 1
ATOM 3808 N N . TYR A 1 477 ? 10.702 0.673 -8.053 1.00 76.88 477 TYR A N 1
ATOM 3809 C CA . TYR A 1 477 ? 11.732 0.953 -9.052 1.00 76.88 477 TYR A CA 1
ATOM 3810 C C . TYR A 1 477 ? 11.103 0.757 -10.436 1.00 76.88 477 TYR A C 1
ATOM 3812 O O . TYR A 1 477 ? 10.189 -0.047 -10.587 1.00 76.88 477 TYR A O 1
ATOM 3820 N N . GLY A 1 478 ? 11.539 1.534 -11.419 1.00 82.75 478 GLY A N 1
ATOM 3821 C CA . GLY A 1 478 ? 11.009 1.494 -12.779 1.00 82.75 478 GLY A CA 1
ATOM 3822 C C . GLY A 1 478 ? 12.073 1.917 -13.777 1.00 82.75 478 GLY A C 1
ATOM 3823 O O . GLY A 1 478 ? 13.194 2.270 -13.395 1.00 82.75 478 GLY A O 1
ATOM 3824 N N . PHE A 1 479 ? 11.717 1.874 -15.052 1.00 92.12 479 PHE A N 1
ATOM 3825 C CA . PHE A 1 479 ? 12.568 2.342 -16.135 1.00 92.12 479 PHE A CA 1
ATOM 3826 C C . PHE A 1 479 ? 12.807 3.852 -16.047 1.00 92.12 479 PHE A C 1
ATOM 3828 O O . PHE A 1 479 ? 11.934 4.617 -15.638 1.00 92.12 479 PHE A O 1
ATOM 3835 N N . ILE A 1 480 ? 13.991 4.295 -16.445 1.00 93.12 480 ILE A N 1
ATOM 3836 C CA . ILE A 1 480 ? 14.327 5.707 -16.584 1.00 93.12 480 ILE A CA 1
ATOM 3837 C C . ILE A 1 480 ? 14.738 5.920 -18.030 1.00 93.12 480 ILE A C 1
ATOM 3839 O O . ILE A 1 480 ? 15.760 5.400 -18.464 1.00 93.12 480 ILE A O 1
ATOM 3843 N N . ASP A 1 481 ? 13.943 6.685 -18.761 1.00 93.88 481 ASP A N 1
ATOM 3844 C CA . ASP A 1 481 ? 14.281 7.126 -20.107 1.00 93.88 481 ASP A CA 1
ATOM 3845 C C . ASP A 1 481 ? 15.207 8.355 -20.040 1.00 93.88 481 ASP A C 1
ATOM 3847 O O . ASP A 1 481 ? 14.850 9.391 -19.461 1.00 93.88 481 ASP A O 1
ATOM 3851 N N . LEU A 1 482 ? 16.413 8.219 -20.595 1.00 94.50 482 LEU A N 1
ATOM 3852 C CA . LEU A 1 482 ? 17.427 9.272 -20.678 1.00 94.50 482 LEU A CA 1
ATOM 3853 C C . LEU A 1 482 ? 17.411 10.001 -22.031 1.00 94.50 482 LEU A C 1
ATOM 3855 O O . LEU A 1 482 ? 18.128 10.991 -22.189 1.00 94.50 482 LEU A O 1
ATOM 3859 N N . GLY A 1 483 ? 16.583 9.567 -22.982 1.00 94.38 483 GLY A N 1
ATOM 3860 C CA . GLY A 1 483 ? 16.576 10.058 -24.353 1.00 94.38 483 GLY A CA 1
ATOM 3861 C C . GLY A 1 483 ? 17.786 9.580 -25.158 1.00 94.38 483 GLY A C 1
ATOM 3862 O O . GLY A 1 483 ? 18.541 8.692 -24.753 1.00 94.38 483 GLY A O 1
ATOM 3863 N N . VAL A 1 484 ? 17.985 10.191 -26.325 1.00 95.44 484 VAL A N 1
ATOM 3864 C CA . VAL A 1 484 ? 19.162 9.953 -27.169 1.00 95.44 484 VAL A CA 1
ATOM 3865 C C . VAL A 1 484 ? 20.368 10.676 -26.572 1.00 95.44 484 VAL A C 1
ATOM 3867 O O . VAL A 1 484 ? 20.378 11.904 -26.476 1.00 95.44 484 VAL A O 1
ATOM 3870 N N . LEU A 1 485 ? 21.383 9.908 -26.172 1.00 95.19 485 LEU A N 1
ATOM 3871 C CA . LEU A 1 485 ? 22.617 10.445 -25.596 1.00 95.19 485 LEU A CA 1
ATOM 3872 C C . LEU A 1 485 ? 23.681 10.663 -26.686 1.00 95.19 485 LEU A C 1
ATOM 3874 O O . LEU A 1 485 ? 23.810 9.816 -27.576 1.00 95.19 485 LEU A O 1
ATOM 3878 N N . PRO A 1 486 ? 24.465 11.753 -26.618 1.00 92.25 486 PRO A N 1
ATOM 3879 C CA . PRO A 1 486 ? 25.507 12.050 -27.599 1.00 92.25 486 PRO A CA 1
ATOM 3880 C C . PRO A 1 486 ? 26.617 10.988 -27.609 1.00 92.25 486 PRO A C 1
ATOM 3882 O O . PRO A 1 486 ? 26.867 10.310 -26.608 1.00 92.25 486 PRO A O 1
ATOM 3885 N N . ALA A 1 487 ? 27.282 10.846 -28.758 1.00 92.38 487 ALA A N 1
ATOM 3886 C CA . ALA A 1 487 ? 28.404 9.920 -28.939 1.00 92.38 487 ALA A CA 1
ATOM 3887 C C . ALA A 1 487 ? 29.751 10.520 -28.499 1.00 92.38 487 ALA A C 1
ATOM 3889 O O . ALA A 1 487 ? 30.674 9.806 -28.101 1.00 92.38 487 ALA A O 1
ATOM 3890 N N . ASP A 1 488 ? 29.874 11.839 -28.604 1.00 91.00 488 ASP A N 1
ATOM 3891 C CA . ASP A 1 488 ? 31.087 12.618 -28.378 1.00 91.00 488 ASP A CA 1
ATOM 3892 C C . ASP A 1 488 ? 31.171 13.224 -26.970 1.00 91.00 488 ASP A C 1
ATOM 3894 O O . ASP A 1 488 ? 32.276 13.454 -26.473 1.00 91.00 488 ASP A O 1
ATOM 3898 N N . GLU A 1 489 ? 30.038 13.386 -26.287 1.00 92.50 489 GLU A N 1
ATOM 3899 C CA . GLU A 1 489 ? 29.958 13.934 -24.931 1.00 92.50 489 GLU A CA 1
ATOM 3900 C C . GLU A 1 489 ? 29.520 12.887 -23.897 1.00 92.50 489 GLU A C 1
ATOM 3902 O O . GLU A 1 489 ? 28.746 11.972 -24.178 1.00 92.50 489 GLU A O 1
ATOM 3907 N N . GLU A 1 490 ? 30.019 13.021 -22.666 1.00 94.50 490 GLU A N 1
ATOM 3908 C CA . GLU A 1 490 ? 29.584 12.179 -21.551 1.00 94.50 490 GLU A CA 1
ATOM 3909 C C . GLU A 1 490 ? 28.321 12.746 -20.909 1.00 94.50 490 GLU A C 1
ATOM 3911 O O . GLU A 1 490 ? 28.288 13.886 -20.448 1.00 94.50 490 GLU A O 1
ATOM 3916 N N . THR A 1 491 ? 27.298 11.906 -20.803 1.00 97.31 491 THR A N 1
ATOM 3917 C CA . THR A 1 491 ? 26.144 12.159 -19.945 1.00 97.31 491 THR A CA 1
ATOM 3918 C C . THR A 1 491 ? 26.447 11.679 -18.532 1.00 97.31 491 THR A C 1
ATOM 3920 O O . THR A 1 491 ? 26.866 10.539 -18.328 1.00 97.31 491 THR A O 1
ATOM 3923 N N . VAL A 1 492 ? 26.218 12.541 -17.545 1.00 97.81 492 VAL A N 1
ATOM 3924 C CA . VAL A 1 492 ? 26.492 12.280 -16.131 1.00 97.81 492 VAL A CA 1
ATOM 3925 C C . VAL A 1 492 ? 25.185 11.972 -15.407 1.00 97.81 492 VAL A C 1
ATOM 3927 O O . VAL A 1 492 ? 24.349 12.855 -15.215 1.00 97.81 492 VAL A O 1
ATOM 3930 N N . PHE A 1 493 ? 25.018 10.720 -14.987 1.00 97.88 493 PHE A N 1
ATOM 3931 C CA . PHE A 1 493 ? 23.903 10.261 -14.162 1.00 97.88 493 PHE A CA 1
ATOM 3932 C C . PHE A 1 493 ? 24.371 10.082 -12.717 1.00 97.88 493 PHE A C 1
ATOM 3934 O O . PHE A 1 493 ? 25.191 9.210 -12.432 1.00 97.88 493 PHE A O 1
ATOM 3941 N N . THR A 1 494 ? 23.838 10.872 -11.789 1.00 97.94 494 THR A N 1
ATOM 3942 C CA . THR A 1 494 ? 24.296 10.883 -10.393 1.00 97.94 494 THR A CA 1
ATOM 3943 C C . THR A 1 494 ? 23.177 10.473 -9.453 1.00 97.94 494 THR A C 1
ATOM 3945 O O . THR A 1 494 ? 22.155 11.150 -9.383 1.00 97.94 494 THR A O 1
ATOM 3948 N N . ILE A 1 495 ? 23.389 9.400 -8.690 1.00 96.69 495 ILE A N 1
ATOM 3949 C CA . ILE A 1 495 ? 22.506 8.951 -7.608 1.00 96.69 495 ILE A CA 1
ATOM 3950 C C . ILE A 1 495 ? 22.994 9.544 -6.291 1.00 96.69 495 ILE A C 1
ATOM 3952 O O . ILE A 1 495 ? 24.167 9.409 -5.944 1.00 96.69 495 ILE A O 1
ATOM 3956 N N . TYR A 1 496 ? 22.080 10.129 -5.524 1.00 96.19 496 TYR A N 1
ATOM 3957 C CA . TYR A 1 496 ? 22.329 10.698 -4.205 1.00 96.19 496 TYR A CA 1
ATOM 3958 C C . TYR A 1 496 ? 21.673 9.857 -3.111 1.00 96.19 496 TYR A C 1
ATOM 3960 O O . TYR A 1 496 ? 20.518 9.429 -3.218 1.00 96.19 496 TYR A O 1
ATOM 3968 N N . VAL A 1 497 ? 22.402 9.655 -2.013 1.00 93.75 497 VAL A N 1
ATOM 3969 C CA . VAL A 1 497 ? 21.879 8.965 -0.827 1.00 93.75 497 VAL A CA 1
ATOM 3970 C C . VAL A 1 497 ? 21.098 9.939 0.051 1.00 93.75 497 VAL A C 1
ATOM 3972 O O . VAL A 1 497 ? 21.679 10.865 0.619 1.00 93.75 497 VAL A O 1
ATOM 3975 N N . SER A 1 498 ? 19.795 9.695 0.203 1.00 88.12 498 SER A N 1
ATOM 3976 C CA . SER A 1 498 ? 18.866 10.592 0.907 1.00 88.12 498 SER A CA 1
ATOM 3977 C C . SER A 1 498 ? 18.193 9.987 2.140 1.00 88.12 498 SER A C 1
ATOM 3979 O O . SER A 1 498 ? 17.417 10.667 2.797 1.00 88.12 498 SER A O 1
ATOM 3981 N N . ASN A 1 499 ? 18.419 8.706 2.424 1.00 84.31 499 ASN A N 1
ATOM 3982 C CA . ASN A 1 499 ? 17.785 8.003 3.539 1.00 84.31 499 ASN A CA 1
ATOM 3983 C C . ASN A 1 499 ? 18.598 8.108 4.841 1.00 84.31 499 ASN A C 1
ATOM 3985 O O . ASN A 1 499 ? 19.828 8.187 4.808 1.00 84.31 499 ASN A O 1
ATOM 3989 N N . ASP A 1 500 ? 17.904 8.014 5.979 1.00 85.19 500 ASP A N 1
ATOM 3990 C CA . ASP A 1 500 ? 18.493 8.119 7.326 1.00 85.19 500 ASP A CA 1
ATOM 3991 C C . ASP A 1 500 ? 19.498 7.002 7.643 1.00 85.19 500 ASP A C 1
ATOM 3993 O O . ASP A 1 500 ? 20.391 7.166 8.475 1.00 85.19 500 ASP A O 1
ATOM 3997 N N . GLU A 1 501 ? 19.384 5.854 6.968 1.00 87.38 501 GLU A N 1
ATOM 3998 C CA . GLU A 1 501 ? 20.339 4.755 7.121 1.00 87.38 501 GLU A CA 1
ATOM 3999 C C . GLU A 1 501 ? 21.689 5.047 6.445 1.00 87.38 501 GLU A C 1
ATOM 4001 O O . GLU A 1 501 ? 22.660 4.337 6.706 1.00 87.38 501 GLU A O 1
ATOM 4006 N N . GLY A 1 502 ? 21.770 6.069 5.584 1.00 91.62 502 GLY A N 1
ATOM 4007 C CA . GLY A 1 502 ? 22.993 6.447 4.880 1.00 91.62 502 GLY A CA 1
ATOM 4008 C C . GLY A 1 502 ? 23.502 5.374 3.916 1.00 91.62 502 GLY A C 1
ATOM 4009 O O . GLY A 1 502 ? 24.697 5.334 3.627 1.00 91.62 502 GLY A O 1
ATOM 4010 N N . ARG A 1 503 ? 22.627 4.493 3.419 1.00 91.50 503 ARG A N 1
ATOM 4011 C CA . ARG A 1 503 ? 23.018 3.385 2.537 1.00 91.50 503 ARG A CA 1
ATOM 4012 C C . ARG A 1 503 ? 21.934 3.012 1.538 1.00 91.50 503 ARG A C 1
ATOM 4014 O O . ARG A 1 503 ? 20.761 3.295 1.752 1.00 91.50 503 ARG A O 1
ATOM 4021 N N . PHE A 1 504 ? 22.321 2.342 0.463 1.00 93.19 504 PHE A N 1
ATOM 4022 C CA . PHE A 1 504 ? 21.397 1.729 -0.491 1.00 93.19 504 PHE A CA 1
ATOM 4023 C C . PHE A 1 504 ? 22.037 0.505 -1.148 1.00 93.19 504 PHE A C 1
ATOM 4025 O O . PHE A 1 504 ? 23.236 0.256 -1.000 1.00 93.19 504 PHE A O 1
ATOM 4032 N N . TYR A 1 505 ? 21.218 -0.277 -1.843 1.00 91.25 505 TYR A N 1
ATOM 4033 C CA . TYR A 1 505 ? 21.612 -1.543 -2.448 1.00 91.25 505 TYR A CA 1
ATOM 4034 C C . TYR A 1 505 ? 21.229 -1.526 -3.917 1.00 91.25 505 TYR A C 1
ATOM 4036 O O . TYR A 1 505 ? 20.115 -1.122 -4.237 1.00 91.25 505 TYR A O 1
ATOM 4044 N N . LEU A 1 506 ? 22.127 -1.992 -4.777 1.00 91.38 506 LEU A N 1
ATOM 4045 C CA . LEU A 1 506 ? 21.849 -2.255 -6.186 1.00 91.38 506 LEU A CA 1
ATOM 4046 C C . LEU A 1 506 ? 22.194 -3.706 -6.494 1.00 91.38 506 LEU A C 1
ATOM 4048 O O . LEU A 1 506 ? 23.201 -4.206 -5.994 1.00 91.38 506 LEU A O 1
ATOM 4052 N N . ASP A 1 507 ? 21.368 -4.374 -7.288 1.00 88.00 507 ASP A N 1
ATOM 4053 C CA . ASP A 1 507 ? 21.663 -5.708 -7.806 1.00 88.00 507 ASP A CA 1
ATOM 4054 C C . ASP A 1 507 ? 22.942 -5.659 -8.653 1.00 88.00 507 ASP A C 1
ATOM 4056 O O . ASP A 1 507 ? 23.015 -4.903 -9.617 1.00 88.00 507 ASP A O 1
ATOM 4060 N N . ASN A 1 508 ? 23.963 -6.433 -8.279 1.00 85.25 508 ASN A N 1
ATOM 4061 C CA . ASN A 1 508 ? 25.248 -6.439 -8.980 1.00 85.25 508 ASN A CA 1
ATOM 4062 C C . ASN A 1 508 ? 25.422 -7.633 -9.928 1.00 85.25 508 ASN A C 1
ATOM 4064 O O . ASN A 1 508 ? 26.520 -7.835 -10.446 1.00 85.25 508 ASN A O 1
ATOM 4068 N N . THR A 1 509 ? 24.363 -8.416 -10.132 1.00 82.25 509 THR A N 1
ATOM 4069 C CA . THR A 1 509 ? 24.335 -9.564 -11.044 1.00 82.25 509 THR A CA 1
ATOM 4070 C C . THR A 1 509 ? 23.882 -9.180 -12.453 1.00 82.25 509 THR A C 1
ATOM 4072 O O . THR A 1 509 ? 24.140 -9.918 -13.403 1.00 82.25 509 THR A O 1
ATOM 4075 N N . VAL A 1 510 ? 23.265 -8.003 -12.614 1.00 84.19 510 VAL A N 1
ATOM 4076 C CA . VAL A 1 510 ? 22.866 -7.483 -13.926 1.00 84.19 510 VAL A CA 1
ATOM 4077 C C . VAL A 1 510 ? 24.084 -7.094 -14.770 1.00 84.19 510 VAL A C 1
ATOM 4079 O O . VAL A 1 510 ? 25.031 -6.480 -14.282 1.00 84.19 510 VAL A O 1
ATOM 4082 N N . ALA A 1 511 ? 24.038 -7.405 -16.069 1.00 81.12 511 ALA A N 1
ATOM 4083 C CA . ALA A 1 511 ? 25.137 -7.127 -17.002 1.00 81.12 511 ALA A CA 1
ATOM 4084 C C . ALA A 1 511 ? 25.438 -5.623 -17.166 1.00 81.12 511 ALA A C 1
ATOM 4086 O O . ALA A 1 511 ? 26.579 -5.230 -17.390 1.00 81.12 511 ALA A O 1
ATOM 4087 N N . SER A 1 512 ? 24.406 -4.786 -17.073 1.00 91.56 512 SER A N 1
ATOM 4088 C CA . SER A 1 512 ? 24.496 -3.326 -17.059 1.00 91.56 512 SER A CA 1
ATOM 4089 C C . SER A 1 512 ? 23.227 -2.744 -16.437 1.00 91.56 512 SER A C 1
ATOM 4091 O O . SER A 1 512 ? 22.198 -3.427 -16.385 1.00 91.56 512 SER A O 1
ATOM 4093 N N . TYR A 1 513 ? 23.300 -1.484 -16.006 1.00 93.31 513 TYR A N 1
ATOM 4094 C CA . TYR A 1 513 ? 22.144 -0.676 -15.607 1.00 93.31 513 TYR A CA 1
ATOM 4095 C C . TYR A 1 513 ? 21.587 0.169 -16.760 1.00 93.31 513 TYR A C 1
ATOM 4097 O O . TYR A 1 513 ? 20.472 0.661 -16.635 1.00 93.31 513 TYR A O 1
ATOM 4105 N N . PHE A 1 514 ? 22.332 0.328 -17.863 1.00 96.19 514 PHE A N 1
ATOM 4106 C CA . PHE A 1 514 ? 21.994 1.206 -18.990 1.00 96.19 514 PHE A CA 1
ATOM 4107 C C . PHE A 1 514 ? 21.969 0.423 -20.304 1.00 96.19 514 PHE A C 1
ATOM 4109 O O . PHE A 1 514 ? 22.870 -0.376 -20.568 1.00 96.19 514 PHE A O 1
ATOM 4116 N N . TYR A 1 515 ? 20.952 0.655 -21.134 1.00 96.31 515 TYR A N 1
ATOM 4117 C CA . TYR A 1 515 ? 20.728 -0.069 -22.385 1.00 96.31 515 TYR A CA 1
ATOM 4118 C C . TYR A 1 515 ? 20.306 0.889 -23.497 1.00 96.31 515 TYR A C 1
ATOM 4120 O O . TYR A 1 515 ? 19.452 1.745 -23.288 1.00 96.31 515 TYR A O 1
ATOM 4128 N N . MET A 1 516 ? 20.878 0.711 -24.686 1.00 96.50 516 MET A N 1
ATOM 4129 C CA . MET A 1 516 ? 20.442 1.380 -25.913 1.00 96.50 516 MET A CA 1
ATOM 4130 C C . MET A 1 516 ? 19.258 0.632 -26.520 1.00 96.50 516 MET A C 1
ATOM 4132 O O . MET A 1 516 ? 19.298 -0.597 -26.618 1.00 96.50 516 MET A O 1
ATOM 4136 N N . PHE A 1 517 ? 18.246 1.375 -26.952 1.00 96.81 517 PHE A N 1
ATOM 4137 C CA . PHE A 1 517 ? 17.029 0.871 -27.571 1.00 96.81 517 PHE A CA 1
ATOM 4138 C C . PHE A 1 517 ? 17.081 0.986 -29.099 1.00 96.81 517 PHE A C 1
ATOM 4140 O O . PHE A 1 517 ? 17.248 2.071 -29.651 1.00 96.81 517 PHE A O 1
ATOM 4147 N N . ASP A 1 518 ? 16.943 -0.141 -29.792 1.00 95.88 518 ASP A N 1
ATOM 4148 C CA . ASP A 1 518 ? 16.829 -0.214 -31.247 1.00 95.88 518 ASP A CA 1
ATOM 4149 C C . ASP A 1 518 ? 15.355 -0.105 -31.660 1.00 95.88 518 ASP A C 1
ATOM 4151 O O . ASP A 1 518 ? 14.632 -1.102 -31.758 1.00 95.88 518 ASP A O 1
ATOM 4155 N N . GLU A 1 519 ? 14.911 1.131 -31.895 1.00 94.31 519 GLU A N 1
ATOM 4156 C CA . GLU A 1 519 ? 13.538 1.436 -32.303 1.00 94.31 519 GLU A CA 1
ATOM 4157 C C . GLU A 1 519 ? 13.164 0.751 -33.627 1.00 94.31 519 GLU A C 1
ATOM 4159 O O . GLU A 1 519 ? 12.039 0.285 -33.788 1.00 94.31 519 GLU A O 1
ATOM 4164 N N . THR A 1 520 ? 14.104 0.619 -34.569 1.00 93.88 520 THR A N 1
ATOM 4165 C CA . THR A 1 520 ? 13.825 -0.004 -35.873 1.00 93.88 520 THR A CA 1
ATOM 4166 C C . THR A 1 520 ? 13.556 -1.499 -35.715 1.00 93.88 520 THR A C 1
ATOM 4168 O O . THR A 1 520 ? 12.566 -2.015 -36.239 1.00 93.88 520 THR A O 1
ATOM 4171 N N . ALA A 1 521 ? 14.410 -2.207 -34.971 1.00 93.62 521 ALA A N 1
ATOM 4172 C CA . ALA A 1 521 ? 14.200 -3.620 -34.666 1.00 93.62 521 ALA A CA 1
ATOM 4173 C C . ALA A 1 521 ? 12.892 -3.839 -33.890 1.00 93.62 521 ALA A C 1
ATOM 4175 O O . ALA A 1 521 ? 12.157 -4.786 -34.175 1.00 93.62 521 ALA A O 1
ATOM 4176 N N . TYR A 1 522 ? 12.582 -2.939 -32.955 1.00 95.31 522 TYR A N 1
ATOM 4177 C CA . TYR A 1 522 ? 11.341 -2.956 -32.192 1.00 95.31 522 TYR A CA 1
ATOM 4178 C C . TYR A 1 522 ? 10.106 -2.782 -33.079 1.00 95.31 522 TYR A C 1
ATOM 4180 O O . TYR A 1 522 ? 9.235 -3.649 -33.058 1.00 95.31 522 TYR A O 1
ATOM 4188 N N . LYS A 1 523 ? 10.044 -1.737 -33.912 1.00 94.62 523 LYS A N 1
ATOM 4189 C CA . LYS A 1 523 ? 8.897 -1.484 -34.798 1.00 94.62 523 LYS A CA 1
ATOM 4190 C C . LYS A 1 523 ? 8.655 -2.640 -35.767 1.00 94.62 523 LYS A C 1
ATOM 4192 O O . LYS A 1 523 ? 7.511 -3.039 -35.964 1.00 94.62 523 LYS A O 1
ATOM 4197 N N . ASN A 1 524 ? 9.720 -3.229 -36.315 1.00 93.25 524 ASN A N 1
ATOM 4198 C CA . ASN A 1 524 ? 9.606 -4.413 -37.172 1.00 93.25 524 ASN A CA 1
ATOM 4199 C C . ASN A 1 524 ? 9.005 -5.610 -36.421 1.00 93.25 524 ASN A C 1
ATOM 4201 O O . ASN A 1 524 ? 8.129 -6.292 -36.950 1.00 93.25 524 ASN A O 1
ATOM 4205 N N . ALA A 1 525 ? 9.450 -5.852 -35.186 1.00 93.44 525 ALA A N 1
ATOM 4206 C CA . ALA A 1 525 ? 8.927 -6.936 -34.366 1.00 93.44 525 ALA A CA 1
ATOM 4207 C C . ALA A 1 525 ? 7.458 -6.704 -33.969 1.00 93.44 525 ALA A C 1
ATOM 4209 O O . ALA A 1 525 ? 6.640 -7.613 -34.082 1.00 93.44 525 ALA A O 1
ATOM 4210 N N . VAL A 1 526 ? 7.106 -5.486 -33.551 1.00 94.38 526 VAL A N 1
ATOM 4211 C CA . VAL A 1 526 ? 5.725 -5.117 -33.208 1.00 94.38 526 VAL A CA 1
ATOM 4212 C C . VAL A 1 526 ? 4.803 -5.297 -34.405 1.00 94.38 526 VAL A C 1
ATOM 4214 O O . VAL A 1 526 ? 3.757 -5.921 -34.261 1.00 94.38 526 VAL A O 1
ATOM 4217 N N . TYR A 1 527 ? 5.199 -4.816 -35.585 1.00 93.19 527 TYR A N 1
ATOM 4218 C CA . TYR A 1 527 ? 4.407 -4.961 -36.805 1.00 93.19 527 TYR A CA 1
ATOM 4219 C C . TYR A 1 527 ? 4.079 -6.434 -37.107 1.00 93.19 527 TYR A C 1
ATOM 4221 O O . TYR A 1 527 ? 2.934 -6.776 -37.411 1.00 93.19 527 TYR A O 1
ATOM 4229 N N . GLU A 1 528 ? 5.063 -7.327 -36.964 1.00 92.44 528 GLU A N 1
ATOM 4230 C CA . GLU A 1 528 ? 4.864 -8.767 -37.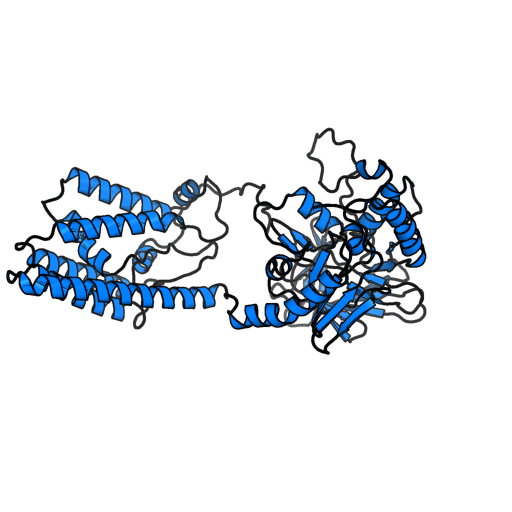155 1.00 92.44 528 GLU A CA 1
ATOM 4231 C C . GLU A 1 528 ? 3.926 -9.357 -36.084 1.00 92.44 528 GLU A C 1
ATOM 4233 O O . GLU A 1 528 ? 2.981 -10.069 -36.424 1.00 92.44 528 GLU A O 1
ATOM 4238 N N . LEU A 1 529 ? 4.102 -9.007 -34.805 1.00 94.06 529 LEU A N 1
ATOM 4239 C CA . LEU A 1 529 ? 3.240 -9.489 -33.713 1.00 94.06 529 LEU A CA 1
ATOM 4240 C C . LEU A 1 529 ? 1.795 -8.982 -33.826 1.00 94.06 529 LEU A C 1
ATOM 4242 O O . LEU A 1 529 ? 0.855 -9.749 -33.610 1.00 94.06 529 LEU A O 1
ATOM 4246 N N . GLN A 1 530 ? 1.601 -7.718 -34.209 1.00 92.31 530 GLN A N 1
ATOM 4247 C CA . GLN A 1 530 ? 0.280 -7.133 -34.448 1.00 92.31 530 GLN A CA 1
ATOM 4248 C C . GLN A 1 530 ? -0.458 -7.860 -35.578 1.00 92.31 530 GLN A C 1
ATOM 4250 O O . GLN A 1 530 ? -1.671 -8.053 -35.486 1.00 92.31 530 GLN A O 1
ATOM 4255 N N . SER A 1 531 ? 0.258 -8.337 -36.604 1.00 90.19 531 SER A N 1
ATOM 4256 C CA . SER A 1 531 ? -0.344 -9.126 -37.688 1.00 90.19 531 SER A CA 1
ATOM 4257 C C . SER A 1 531 ? -0.932 -10.466 -37.215 1.00 90.19 531 SER A C 1
ATOM 4259 O O . SER A 1 531 ? -1.870 -10.980 -37.825 1.00 90.19 531 SER A O 1
ATOM 4261 N N . GLY A 1 532 ? -0.428 -11.004 -36.097 1.00 90.62 532 GLY A N 1
ATOM 4262 C CA . GLY A 1 532 ? -0.952 -12.189 -35.412 1.00 90.62 532 GLY A CA 1
ATOM 4263 C C . GLY A 1 532 ? -1.985 -11.882 -34.321 1.00 90.62 532 GLY A C 1
ATOM 4264 O O . GLY A 1 532 ? -2.358 -12.786 -33.570 1.00 90.62 532 GLY A O 1
ATOM 4265 N N . GLY A 1 533 ? -2.417 -10.626 -34.188 1.00 90.19 533 GLY A N 1
ATOM 4266 C CA . GLY A 1 533 ? -3.341 -10.164 -33.159 1.00 90.19 533 GLY A CA 1
ATOM 4267 C C . GLY A 1 533 ? -4.754 -10.734 -33.297 1.00 90.19 533 GLY A C 1
ATOM 4268 O O . GLY A 1 533 ? -5.323 -10.793 -34.387 1.00 90.19 533 GLY A O 1
ATOM 4269 N N . LEU A 1 534 ? -5.358 -11.121 -32.172 1.00 89.50 534 LEU A N 1
ATOM 4270 C CA . LEU A 1 534 ? -6.757 -11.533 -32.110 1.00 89.50 534 LEU A CA 1
ATOM 4271 C C . LEU A 1 534 ? -7.636 -10.347 -31.717 1.00 89.50 534 LEU A C 1
ATOM 4273 O O . LEU A 1 534 ? -7.466 -9.752 -30.653 1.00 89.50 534 LEU A O 1
ATOM 4277 N N . ARG A 1 535 ? -8.630 -10.041 -32.555 1.00 86.44 535 ARG A N 1
ATOM 4278 C CA . ARG A 1 535 ? -9.644 -9.031 -32.245 1.00 86.44 535 ARG A CA 1
ATOM 4279 C C . ARG A 1 535 ? -10.712 -9.622 -31.330 1.00 86.44 535 ARG A C 1
ATOM 4281 O O . ARG A 1 535 ? -11.412 -10.563 -31.708 1.00 86.44 535 ARG A O 1
ATOM 4288 N N . LEU A 1 536 ? -10.868 -9.043 -30.145 1.00 86.19 536 LEU A N 1
ATOM 4289 C CA . LEU A 1 536 ? -11.971 -9.380 -29.250 1.00 86.19 536 LEU A CA 1
ATOM 4290 C C . LEU A 1 536 ? -13.289 -8.856 -29.831 1.00 86.19 536 LEU A C 1
ATOM 4292 O O . LEU A 1 536 ? -13.371 -7.710 -30.264 1.00 86.19 536 LEU A O 1
ATOM 4296 N N . THR A 1 537 ? -14.323 -9.697 -29.831 1.00 87.62 537 THR A N 1
ATOM 4297 C CA . THR A 1 537 ? -15.670 -9.348 -30.329 1.00 87.62 537 THR A CA 1
ATOM 4298 C C . THR A 1 537 ? -16.727 -9.296 -29.224 1.00 87.62 537 THR A C 1
ATOM 4300 O O . THR A 1 537 ? -17.795 -8.723 -29.429 1.00 87.62 537 THR A O 1
ATOM 4303 N N . SER A 1 538 ? -16.420 -9.839 -28.042 1.00 85.00 538 SER A N 1
ATOM 4304 C CA . SER A 1 538 ? -17.210 -9.725 -26.811 1.00 85.00 538 SER A CA 1
ATOM 4305 C C . SER A 1 538 ? -16.316 -9.999 -25.595 1.00 85.00 538 SER A C 1
ATOM 4307 O O . SER A 1 538 ? -15.462 -10.887 -25.685 1.00 85.00 538 SER A O 1
ATOM 4309 N N . PHE A 1 539 ? -16.525 -9.288 -24.484 1.00 70.88 539 PHE A N 1
ATOM 4310 C CA . PHE A 1 539 ? -15.831 -9.489 -23.207 1.00 70.88 539 PHE A CA 1
ATOM 4311 C C . PHE A 1 539 ? -16.814 -9.410 -22.038 1.00 70.88 539 PHE A C 1
ATOM 4313 O O . PHE A 1 539 ? -17.678 -8.501 -22.073 1.00 70.88 539 PHE A O 1
#

Solvent-accessible surface area (backbone atoms only — not comparable to full-atom values): 29545 Å² total; per-residue (Å²): 135,94,60,43,87,86,51,77,64,86,67,82,83,42,92,42,68,74,60,65,75,70,46,60,63,30,19,52,37,62,56,36,69,78,46,58,49,67,86,36,66,60,69,49,61,53,55,63,68,25,64,44,27,36,59,47,39,70,67,41,81,90,52,56,68,70,58,45,51,52,51,50,49,53,52,49,52,52,55,45,23,73,34,26,47,43,50,40,23,59,81,48,78,65,32,74,61,73,51,50,69,47,66,71,34,58,58,56,37,53,50,46,41,50,42,12,53,54,24,59,76,62,63,46,71,87,40,53,69,58,50,51,49,33,32,52,52,51,50,50,50,53,52,50,46,54,74,68,65,37,90,41,60,41,60,78,77,15,50,50,56,42,51,52,48,41,53,50,46,38,51,44,52,44,56,46,38,41,90,58,69,82,56,26,60,57,40,53,52,50,51,52,53,48,52,54,51,49,53,50,52,32,50,52,53,49,52,51,48,47,35,73,70,71,60,66,85,50,71,65,64,55,49,54,51,46,71,63,46,42,60,56,51,53,51,52,59,75,72,46,91,64,88,65,62,21,36,46,59,45,61,70,88,72,48,46,61,22,67,74,65,72,45,47,44,77,33,29,65,42,97,80,55,55,65,68,59,31,42,45,38,34,48,51,41,36,23,34,54,71,40,35,28,38,54,60,50,71,45,77,67,50,30,21,77,65,16,36,27,36,43,34,34,43,65,83,48,60,62,58,78,63,90,83,53,43,77,79,42,73,77,81,56,40,37,31,30,37,38,87,65,35,34,52,92,42,58,59,60,36,75,51,50,70,45,55,35,76,62,82,76,61,91,89,58,92,69,88,43,50,61,65,89,59,56,40,33,60,52,42,49,22,51,50,52,22,21,34,68,64,48,89,85,83,65,58,36,58,44,70,51,48,76,89,41,38,47,80,51,68,41,51,51,44,75,50,80,54,95,66,20,37,38,38,33,46,71,49,82,92,50,81,27,35,46,35,35,40,36,41,39,72,55,72,38,37,31,38,32,47,74,58,45,95,63,60,35,39,28,35,35,28,48,74,86,38,88,42,41,78,39,33,40,98,83,36,49,39,47,38,55,69,44,62,31,44,55,90,48,74,46,41,39,36,38,36,68,71,38,95,83,39,46,37,42,35,52,62,59,38,93,47,51,37,28,37,36,41,62,68,58,41,54,55,52,43,55,56,41,52,73,38,42,51,80,73,88,78,134

Radius of gyration: 31.3 Å; Cα contacts (8 Å, |Δi|>4): 919; chains: 1; bounding box: 78×54×85 Å

Sequence (539 aa):
MQCGKNEFSNPTYEFTSKFKLFDLFGMFLFNASDTVRPDGMPILYCGVLSLLLLPLFFITRRFRVRERLAAALIVLTLLASFSVKYLDLIWHGFQAPNWLNYRYSFMLIFLLVTFAARAFDAIGEKAPKTVALTGVSVLLIVFLLQAFGIRYVHDFAGVYPDIFLIVLYTVLVLLIVRPKKYKAIVFRRLITLLVVVELFVSGLLNLVALDYDVVVSSRPSYLNFLNKWQPVVDEVKANDDDLFFRTEYVNRIRINESYALGTYGVSGSTSTLNADTIEFLSKVGVSAQSHWAQYTSSNPLTDTFLSIRYIMRNSDASGRMPSGYEKIYDDGDASCYYNPDALPLAFAVDPKIRTITFEQPEEGSNDDRTYYDNASPFAVLNIMLRCMFGRDETMGVYTPIAEPNLTKETENLSSYPVAGHSCYNKKEKDQTATLTFKIKGDGVREVFAIFPAKSQRSCYYYVNGSWGGWMLSGGSYGFIDLGVLPADEETVFTIYVSNDEGRFYLDNTVASYFYMFDETAYKNAVYELQSGGLRLTSF

pLDDT: mean 88.89, std 9.38, range [29.22, 98.0]

Secondary structure (DSSP, 8-state):
----TTS---------BSS-TTHHHHTTSTT----SSTTPPP-----HHHHHHHHHHHH-TTS-HHHHHHHHHHHHHHHHHHHBHHHHHHHTTTS--SS-TTTTHHHHHHHHHHHHHHHHHH--TT-HHHHHHHHHHHHHHHHHHHHTT-TT--IIIIIHHHHHHHHHHHHHHHHHHSS-HHHHHHHHHHHHHHHHHHHHHHHHHHHHHHHHHH-PPPHHHHHHHHHHHHHHHHHHHHH---S--EEEESS-SSS-HHHHHT-B-S-EE-TT--HHHHHHHHHTT-EEETTEEE--S--HHHHHHTTEEEEEEETT--SPPPTT-EEEEE-SSEEEEE-TTPPPS-B---GGGGGEESSPPPTT----SEE-TT--HHHHHHHHHHHHTT--SS--SEEE--TTSEEEEEESEEEEEETTEEEEEESSTTS--EEEEEE---SSSEEEE----SS---EEEEETTEEEEEESBTTB---EEEEEPPSSS-EEEEEEE-STT-EEEEESSSS-SEEEE-HHHHHHHHHHHHHTBPPPS--

Nearest PDB structures (foldseek):
  7vt8-assembly1_A  TM=5.528E-01  e=2.029E-01  Meiothermus taiwanensis WR-220
  4dev-assembly1_A  TM=3.536E-01  e=7.822E-02  Butyrivibrio proteoclasticus B316
  3u37-assembly2_H  TM=3.004E-01  e=2.572E-02  Butyrivibrio proteoclasticus B316
  6v1v-assembly1_A  TM=6.152E-01  e=1.228E+00  Bacillus thuringiensis
  6qe7-assembly3_C  TM=4.544E-01  e=8.265E+00  Acetivibrio thermocellus

Foldseek 3Di:
DPDQPPDFDPDDLDQAWLDDLLLLVLLCWLQFAFAQFLSGADNAHQDLLLQLLQVLLLPPPVDDNVVSVVLVVVLVLLSSLRTTPNSLCVVVVNGRDGTRSPPVSVVNSVSSNVSSVVSLVSQALPCLVVSVVSLVVVLVVLVVSVVVVRVRNDDPPTSVVSNVRSVLSSVLSSVLSHDPPVCNVVSVVVVVVVRVVSCVVSVVSNVVVHCVHPNDDDPCNLVVLCVVCLVVVVVVVVPDPAPDAAEAEQPDPDQCSCVSSVGDYLRDFDQPDDPQSQLVCVLLFFLGDNGGTHDNADDLLSCQVRRHFKYKYFPPRFFDHDPPWAWPDDPPGMTMTGRPLRFAPDFAFAPLLVQAGSDDDDDPDPNNHDHDPLEHSQRVSQVNLCSRHVHDDDQHFWDAFDPPQKDKDKDQWDWDDDPQKIKTAGVDQPDKIKIKMWGAFDQPFWKKFWFDDPQFDKKFKDKPNHGRGIASPPSDTGMHTPTRGHRPGIIMMMIIHDGNRRMGITRNSYPHRMITGRVVSVVVSSVVRNVRGDGDPDD